Protein AF-0000000072571013 (afdb_homodimer)

InterPro domains:
  IPR018170 Aldo/keto reductase, conserved site [PS00062] (125-142)
  IPR018170 Aldo/keto reductase, conserved site [PS00798] (41-58)
  IPR020471 Aldo-keto reductase [PIRSF000097] (4-274)
  IPR020471 Aldo-keto reductase [PR00069] (37-61)
  IPR020471 Aldo-keto reductase [PR00069] (93-111)
  IPR020471 Aldo-keto reductase [PR00069] (125-142)
  IPR020471 Aldo-keto reductase [PR00069] (159-188)
  IPR020471 Aldo-keto reductase [PR00069] (197-221)
  IPR020471 Aldo-keto reductase [PTHR43827] (3-273)
  IPR023210 NADP-dependent oxidoreductase domain [PF00248] (17-261)
  IPR036812 NAD(P)-dependent oxidoreductase domain superfamily [G3DSA:3.20.20.100] (1-279)
  IPR036812 NAD(P)-dependent oxidoreductase domain superfamily [SSF51430] (7-264)

Organism: Lactococcus lactis subsp. lactis (strain IL1403) (NCBI:txid272623)

Foldseek 3Di:
DPPADWDAFPVGDTDGLAAAECQLQADPLSLVLVLLLVVLPHQEYEEEPVSNHLLSQLNNVVVNPDDPVSHQYEYEDAPVQLAQVSLLVVLVVSCVNSVHQAHAEYEHEFCPCVVPSNLNSLVNVVVCCVVVRYVFYAYEQDDLVRQVVNCVVPVDHHREYEYADELQRHPVVRLVSCVVSRHQYEHECQHAPDCPLQVDPLLCVVCVVVVAGSLLSSCLLQVLSRYHYHDHDRDSVCSNRNSPNPPDHDDPVSSVVSNVNHHPPRDDVPQRSHHHHDPD/DPPADWDAFPVGDTDGLAAAECQLQADPLSLVLVLLLVVLPHQEYEEEPVSNHLLSQLNNVVVNPDDPVSHQYEYEDAPVQLAQVSLLVVLVVSCVSSVHQAHAEYEHEFCPCVVPSNLNSLVNVVVCCVVVRYVFYAYEQDDLVRQVVNCVVPVDHHREYEYADELQRHPVVRLVSCVVSRHQYEHECHHAPDCPLQVDPLLCVVCVVVVAGSLLSSCLLQVLSRYHYHDHDRDSVCSNRNSPNPPDHDDPVSSVVSNVNHHPPRDDVPQRSHHHHDPD

pLDDT: mean 96.28, std 7.18, range [39.75, 99.0]

Sequence (560 aa):
MIEQEKYTLNDGHLIPKIGLGTFQIRGYEGVEQILTAIQSGYRLLDTSTNYDSEGAVGEAIRRSGIPRSNFFVTTKLPGKYHHFEDALKMIEESLLRTGLSYFDLYLIHWPLPKRDNYVEAWKALIAAKKRGLVRSIGVSNFEEDHLDKIIQETGVIPAINQNEIHPYWPQEKLLKINKKYGILTEAWSPLGRGSKELEESLIQNIAQKYGKDTGQIILRWQVERGIIPIVKATSPEHQRRNIDIFDFSLSSEEINKITALKQENGRVDNQDPNEYEEFVMIEQEKYTLNDGHLIPKIGLGTFQIRGYEGVEQILTAIQSGYRLLDTSTNYDSEGAVGEAIRRSGIPRSNFFVTTKLPGKYHHFEDALKMIEESLLRTGLSYFDLYLIHWPLPKRDNYVEAWKALIAAKKRGLVRSIGVSNFEEDHLDKIIQETGVIPAINQNEIHPYWPQEKLLKINKKYGILTEAWSPLGRGSKELEESLIQNIAQKYGKDTGQIILRWQVERGIIPIVKATSPEHQRRNIDIFDFSLSSEEINKITALKQENGRVDNQDPNEYEEFV

Nearest PDB structures (foldseek):
  3o0k-assembly4_D  TM=9.784E-01  e=5.571E-32  Brucella abortus 2308
  4otk-assembly1_A  TM=9.658E-01  e=8.672E-31  Mycobacterium tuberculosis
  2wzm-assembly2_B  TM=9.747E-01  e=3.323E-30  Mycolicibacterium smegmatis MC2 155
  1m9h-assembly1_A  TM=9.802E-01  e=4.450E-30  Corynebacterium sp.
  2wzt-assembly1_B  TM=9.596E-01  e=4.341E-29  Mycolicibacterium smegmatis MC2 155

Structure (mmCIF, N/CA/C/O backbone):
data_AF-0000000072571013-model_v1
#
loop_
_entity.id
_entity.type
_entity.pdbx_description
1 polymer Oxidoreductase
#
loop_
_atom_site.group_PDB
_atom_site.id
_atom_site.type_symbol
_atom_site.label_atom_id
_atom_site.label_alt_id
_atom_site.label_comp_id
_atom_site.label_asym_id
_atom_site.label_entity_id
_atom_site.label_seq_id
_atom_site.pdbx_PDB_ins_code
_atom_site.Cartn_x
_atom_site.Cartn_y
_atom_site.Cartn_z
_atom_site.occupancy
_atom_site.B_iso_or_equiv
_atom_site.auth_seq_id
_atom_site.auth_comp_id
_atom_site.auth_asym_id
_atom_site.auth_atom_id
_atom_site.pdbx_PDB_model_num
ATOM 1 N N . MET A 1 1 ? -2.373 -34.719 7.082 1 39.75 1 MET A N 1
ATOM 2 C CA . MET A 1 1 ? -2.262 -33.5 6.324 1 39.75 1 MET A CA 1
ATOM 3 C C . MET A 1 1 ? -1.456 -33.719 5.047 1 39.75 1 MET A C 1
ATOM 5 O O . MET A 1 1 ? -0.376 -34.281 5.078 1 39.75 1 MET A O 1
ATOM 9 N N . ILE A 1 2 ? -2.188 -33.906 3.949 1 49.12 2 ILE A N 1
ATOM 10 C CA . ILE A 1 2 ? -1.515 -34.375 2.73 1 49.12 2 ILE A CA 1
ATOM 11 C C . ILE A 1 2 ? -0.316 -33.469 2.449 1 49.12 2 ILE A C 1
ATOM 13 O O . ILE A 1 2 ? -0.455 -32.219 2.385 1 49.12 2 ILE A O 1
ATOM 17 N N . GLU A 1 3 ? 0.831 -33.938 2.82 1 64.38 3 GLU A N 1
ATOM 18 C CA . GLU A 1 3 ? 2.088 -33.219 2.562 1 64.38 3 GLU A CA 1
ATOM 19 C C . GLU A 1 3 ? 2.174 -32.75 1.114 1 64.38 3 GLU A C 1
ATOM 21 O O . GLU A 1 3 ? 1.986 -33.562 0.188 1 64.38 3 GLU A O 1
ATOM 26 N N . GLN A 1 4 ? 2.102 -31.438 0.924 1 77.56 4 GLN A N 1
ATOM 27 C CA . GLN A 1 4 ? 2.152 -30.875 -0.421 1 77.56 4 GLN A CA 1
ATOM 28 C C . GLN A 1 4 ? 3.496 -31.156 -1.087 1 77.56 4 GLN A C 1
ATOM 30 O O . GLN A 1 4 ? 4.539 -31.109 -0.435 1 77.56 4 GLN A O 1
ATOM 35 N N . GLU A 1 5 ? 3.443 -31.625 -2.283 1 91.06 5 GLU A N 1
ATOM 36 C CA . GLU A 1 5 ? 4.652 -31.781 -3.09 1 91.06 5 GLU A CA 1
ATOM 37 C C . GLU A 1 5 ? 5.395 -30.453 -3.234 1 91.06 5 GLU A C 1
ATOM 39 O O . GLU A 1 5 ? 4.785 -29.391 -3.215 1 91.06 5 GLU A O 1
ATOM 44 N N . LYS A 1 6 ? 6.758 -30.547 -3.225 1 97.5 6 LYS A N 1
ATOM 45 C CA . LYS A 1 6 ? 7.566 -29.344 -3.271 1 97.5 6 LYS A CA 1
ATOM 46 C C . LYS A 1 6 ? 8.594 -29.406 -4.398 1 97.5 6 LYS A C 1
ATOM 48 O O . LYS A 1 6 ? 8.961 -30.5 -4.852 1 97.5 6 LYS A O 1
ATOM 53 N N . TYR A 1 7 ? 8.93 -28.328 -4.945 1 98.12 7 TYR A N 1
ATOM 54 C CA . TYR A 1 7 ? 10.117 -28.172 -5.781 1 98.12 7 TYR A CA 1
ATOM 55 C C . TYR A 1 7 ? 11.297 -27.656 -4.957 1 98.12 7 TYR A C 1
ATOM 57 O O . TYR A 1 7 ? 11.109 -27.109 -3.873 1 98.12 7 TYR A O 1
ATOM 65 N N . THR A 1 8 ? 12.531 -27.906 -5.453 1 98.38 8 THR A N 1
ATOM 66 C CA . THR A 1 8 ? 13.734 -27.297 -4.898 1 98.38 8 THR A CA 1
ATOM 67 C C . THR A 1 8 ? 14.172 -26.109 -5.742 1 98.38 8 THR A C 1
ATOM 69 O O . THR A 1 8 ? 14.344 -26.234 -6.957 1 98.38 8 THR A O 1
ATOM 72 N N . LEU A 1 9 ? 14.305 -24.984 -5.09 1 98.75 9 LEU A N 1
ATOM 73 C CA . LEU A 1 9 ? 14.797 -23.797 -5.773 1 98.75 9 LEU A CA 1
ATOM 74 C C . LEU A 1 9 ? 16.297 -23.875 -6.008 1 98.75 9 LEU A C 1
ATOM 76 O O . LEU A 1 9 ? 16.969 -24.719 -5.422 1 98.75 9 LEU A O 1
ATOM 80 N N . ASN A 1 10 ? 16.797 -23.016 -6.906 1 98.69 10 ASN A N 1
ATOM 81 C CA . ASN A 1 10 ? 18.203 -23.031 -7.246 1 98.69 10 ASN A CA 1
ATOM 82 C C . ASN A 1 10 ? 19.078 -22.625 -6.059 1 98.69 10 ASN A C 1
ATOM 84 O O . ASN A 1 10 ? 20.297 -22.828 -6.07 1 98.69 10 ASN A O 1
ATOM 88 N N . ASP A 1 11 ? 18.469 -22.109 -4.984 1 98.44 11 ASP A N 1
ATOM 89 C CA . ASP A 1 11 ? 19.219 -21.75 -3.789 1 98.44 11 ASP A CA 1
ATOM 90 C C . ASP A 1 11 ? 19 -22.781 -2.676 1 98.44 11 ASP A C 1
ATOM 92 O O . ASP A 1 11 ? 19.391 -22.547 -1.529 1 98.44 11 ASP A O 1
ATOM 96 N N . GLY A 1 12 ? 18.234 -23.812 -2.955 1 98.5 12 GLY A N 1
ATOM 97 C CA . GLY A 1 12 ? 18.141 -24.953 -2.053 1 98.5 12 GLY A CA 1
ATOM 98 C C . GLY A 1 12 ? 16.859 -24.953 -1.238 1 98.5 12 GLY A C 1
ATOM 99 O O . GLY A 1 12 ? 16.5 -25.984 -0.646 1 98.5 12 GLY A O 1
ATOM 100 N N . HIS A 1 13 ? 16.125 -23.891 -1.179 1 98.62 13 HIS A N 1
ATOM 101 C CA . HIS A 1 13 ? 14.883 -23.828 -0.417 1 98.62 13 HIS A CA 1
ATOM 102 C C . HIS A 1 13 ? 13.781 -24.625 -1.114 1 98.62 13 HIS A C 1
ATOM 104 O O . HIS A 1 13 ? 13.789 -24.75 -2.34 1 98.62 13 HIS A O 1
ATOM 110 N N . LEU A 1 14 ? 12.883 -25.141 -0.332 1 98.5 14 LEU A N 1
ATOM 111 C CA . LEU A 1 14 ? 11.758 -25.906 -0.851 1 98.5 14 LEU A CA 1
ATOM 112 C C . LEU A 1 14 ? 10.516 -25.031 -0.966 1 98.5 14 LEU A C 1
ATOM 114 O O . LEU A 1 14 ? 10.25 -24.203 -0.092 1 98.5 14 LEU A O 1
ATOM 118 N N . ILE A 1 15 ? 9.789 -25.234 -2.066 1 98.69 15 ILE A N 1
ATOM 119 C CA . ILE A 1 15 ? 8.586 -24.453 -2.301 1 98.69 15 ILE A CA 1
ATOM 120 C C . ILE A 1 15 ? 7.445 -25.359 -2.742 1 98.69 15 ILE A C 1
ATOM 122 O O . ILE A 1 15 ? 7.641 -26.25 -3.568 1 98.69 15 ILE A O 1
ATOM 126 N N . PRO A 1 16 ? 6.223 -25.156 -2.172 1 98.69 16 PRO A N 1
ATOM 127 C CA . PRO A 1 16 ? 5.078 -25.969 -2.598 1 98.69 16 PRO A CA 1
ATOM 128 C C . PRO A 1 16 ? 4.781 -25.828 -4.09 1 98.69 16 PRO A C 1
ATOM 130 O O . PRO A 1 16 ? 5.02 -24.766 -4.676 1 98.69 16 PRO A O 1
ATOM 133 N N . LYS A 1 17 ? 4.211 -26.812 -4.691 1 98.56 17 LYS A N 1
ATOM 134 C CA . LYS A 1 17 ? 4.008 -26.906 -6.133 1 98.56 17 LYS A CA 1
ATOM 135 C C . LYS A 1 17 ? 2.76 -26.125 -6.559 1 98.56 17 LYS A C 1
ATOM 137 O O . LYS A 1 17 ? 2.469 -26.016 -7.75 1 98.56 17 LYS A O 1
ATOM 142 N N . ILE A 1 18 ? 2.02 -25.641 -5.621 1 98.38 18 ILE A N 1
ATOM 143 C CA . ILE A 1 18 ? 0.853 -24.812 -5.902 1 98.38 18 ILE A CA 1
ATOM 144 C C . ILE A 1 18 ? 0.685 -23.766 -4.797 1 98.38 18 ILE A C 1
ATOM 146 O O . ILE A 1 18 ? 0.977 -24.031 -3.631 1 98.38 18 ILE A O 1
ATOM 150 N N . GLY A 1 19 ? 0.25 -22.562 -5.133 1 98.38 19 GLY A N 1
ATOM 151 C CA . GLY A 1 19 ? 0.094 -21.5 -4.16 1 98.38 19 GLY A CA 1
ATOM 152 C C . GLY A 1 19 ? -1.22 -20.75 -4.301 1 98.38 19 GLY A C 1
ATOM 153 O O . GLY A 1 19 ? -1.897 -20.859 -5.324 1 98.38 19 GLY A O 1
ATOM 154 N N . LEU A 1 20 ? -1.566 -20.047 -3.26 1 98.5 20 LEU A N 1
ATOM 155 C CA . LEU A 1 20 ? -2.738 -19.172 -3.24 1 98.5 20 LEU A CA 1
ATOM 156 C C . LEU A 1 20 ? -2.359 -17.734 -3.602 1 98.5 20 LEU A C 1
ATOM 158 O O . LEU A 1 20 ? -1.5 -17.141 -2.953 1 98.5 20 LEU A O 1
ATOM 162 N N . GLY A 1 21 ? -2.977 -17.203 -4.645 1 98.38 21 GLY A N 1
ATOM 163 C CA . GLY A 1 21 ? -2.871 -15.781 -4.926 1 98.38 21 GLY A CA 1
ATOM 164 C C . GLY A 1 21 ? -3.838 -14.945 -4.113 1 98.38 21 GLY A C 1
ATOM 165 O O . GLY A 1 21 ? -4.961 -15.375 -3.836 1 98.38 21 GLY A O 1
ATOM 166 N N . THR A 1 22 ? -3.422 -13.719 -3.818 1 98.25 22 THR A N 1
ATOM 167 C CA . THR A 1 22 ? -4.273 -12.914 -2.945 1 98.25 22 THR A CA 1
ATOM 168 C C . THR A 1 22 ? -4.652 -11.602 -3.615 1 98.25 22 THR A C 1
ATOM 170 O O . THR A 1 22 ? -5.027 -10.641 -2.941 1 98.25 22 THR A O 1
ATOM 173 N N . PHE A 1 23 ? -4.531 -11.523 -4.961 1 96.12 23 PHE A N 1
ATOM 174 C CA . PHE A 1 23 ? -4.98 -10.352 -5.699 1 96.12 23 PHE A CA 1
ATOM 175 C C . PHE A 1 23 ? -6.461 -10.086 -5.441 1 96.12 23 PHE A C 1
ATOM 177 O O . PHE A 1 23 ? -7.289 -10.984 -5.57 1 96.12 23 PHE A O 1
ATOM 184 N N . GLN A 1 24 ? -6.809 -8.898 -4.879 1 94.81 24 GLN A N 1
ATOM 185 C CA . GLN A 1 24 ? -8.164 -8.422 -4.609 1 94.81 24 GLN A CA 1
ATOM 186 C C . GLN A 1 24 ? -8.734 -9.07 -3.35 1 94.81 24 GLN A C 1
ATOM 188 O O . GLN A 1 24 ? -9.938 -9.008 -3.104 1 94.81 24 GLN A O 1
ATOM 193 N N . ILE A 1 25 ? -7.961 -9.836 -2.635 1 95.94 25 ILE A N 1
ATOM 194 C CA . ILE A 1 25 ? -8.32 -10.375 -1.328 1 95.94 25 ILE A CA 1
ATOM 195 C C . ILE A 1 25 ? -7.836 -9.43 -0.229 1 95.94 25 ILE A C 1
ATOM 197 O O . ILE A 1 25 ? -6.629 -9.273 -0.029 1 95.94 25 ILE A O 1
ATOM 201 N N . ARG A 1 26 ? -8.789 -8.812 0.486 1 96.69 26 ARG A N 1
ATOM 202 C CA . ARG A 1 26 ? -8.414 -7.742 1.404 1 96.69 26 ARG A CA 1
ATOM 203 C C . ARG A 1 26 ? -9.367 -7.684 2.594 1 96.69 26 ARG A C 1
ATOM 205 O O . ARG A 1 26 ? -10.508 -8.156 2.508 1 96.69 26 ARG A O 1
ATOM 212 N N . GLY A 1 27 ? -8.891 -7.059 3.666 1 98.38 27 GLY A N 1
ATOM 213 C CA . GLY A 1 27 ? -9.75 -6.789 4.809 1 98.38 27 GLY A CA 1
ATOM 214 C C . GLY A 1 27 ? -10.133 -8.047 5.574 1 98.38 27 GLY A C 1
ATOM 215 O O . GLY A 1 27 ? -9.484 -9.086 5.438 1 98.38 27 GLY A O 1
ATOM 216 N N . TYR A 1 28 ? -11.109 -7.953 6.395 1 98.62 28 TYR A N 1
ATOM 217 C CA . TYR A 1 28 ? -11.508 -9.047 7.27 1 98.62 28 TYR A CA 1
ATOM 218 C C . TYR A 1 28 ? -12.047 -10.219 6.461 1 98.62 28 TYR A C 1
ATOM 220 O O . TYR A 1 28 ? -11.781 -11.383 6.785 1 98.62 28 TYR A O 1
ATOM 228 N N . GLU A 1 29 ? -12.766 -9.891 5.457 1 98.06 29 GLU A N 1
ATOM 229 C CA . GLU A 1 29 ? -13.219 -10.953 4.562 1 98.06 29 GLU A CA 1
ATOM 230 C C . GLU A 1 29 ? -12.031 -11.672 3.922 1 98.06 29 GLU A C 1
ATOM 232 O O . GLU A 1 29 ? 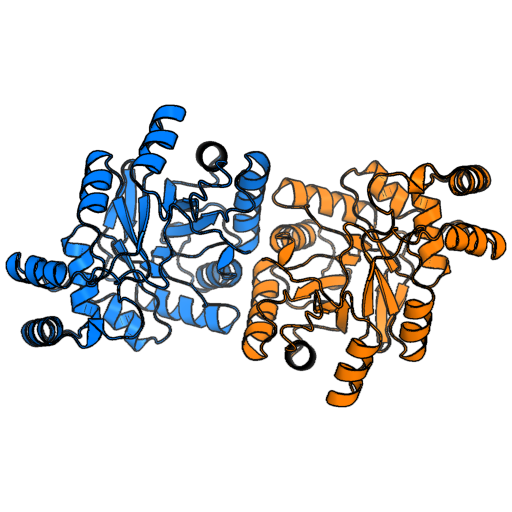-12.055 -12.898 3.756 1 98.06 29 GLU A O 1
ATOM 237 N N . GLY A 1 30 ? -11 -10.922 3.547 1 98.25 30 GLY A N 1
ATOM 238 C CA . GLY A 1 30 ? -9.797 -11.523 3.004 1 98.25 30 GLY A CA 1
ATOM 239 C C . GLY A 1 30 ? -9.102 -12.453 3.977 1 98.25 30 GLY A C 1
ATOM 240 O O . GLY A 1 30 ? -8.641 -13.531 3.59 1 98.25 30 GLY A O 1
ATOM 241 N N . VAL A 1 31 ? -9.055 -12.039 5.203 1 98.75 31 VAL A N 1
ATOM 242 C CA . VAL A 1 31 ? -8.469 -12.891 6.234 1 98.75 31 VAL A CA 1
ATOM 243 C C . VAL A 1 31 ? -9.18 -14.242 6.258 1 98.75 31 VAL A C 1
ATOM 245 O O . VAL A 1 31 ? -8.539 -15.289 6.254 1 98.75 31 VAL A O 1
ATOM 248 N N . GLU A 1 32 ? -10.484 -14.203 6.262 1 98.44 32 GLU A N 1
ATOM 249 C CA . G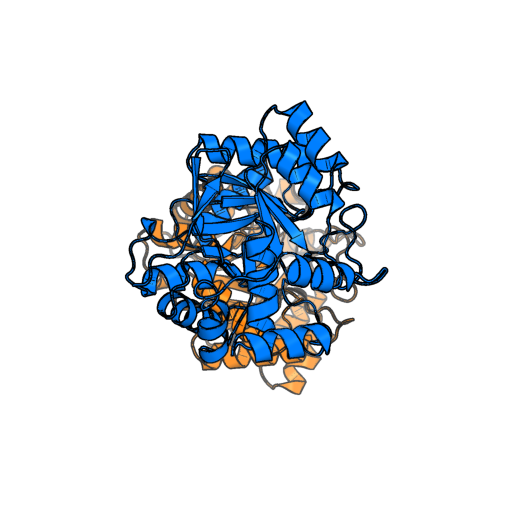LU A 1 32 ? -11.281 -15.43 6.324 1 98.44 32 GLU A CA 1
ATOM 250 C C . GLU A 1 32 ? -11.062 -16.297 5.09 1 98.44 32 GLU A C 1
ATOM 252 O O . GLU A 1 32 ? -10.969 -17.516 5.191 1 98.44 32 GLU A O 1
ATOM 257 N N . GLN A 1 33 ? -10.977 -15.664 3.973 1 98.12 33 GLN A N 1
ATOM 258 C CA . GLN A 1 33 ? -10.742 -16.391 2.73 1 98.12 33 GLN A CA 1
ATOM 259 C C . GLN A 1 33 ? -9.383 -17.094 2.756 1 98.12 33 GLN A C 1
ATOM 261 O O . GLN A 1 33 ? -9.273 -18.25 2.35 1 98.12 33 GLN A O 1
ATOM 266 N N . ILE A 1 34 ? -8.367 -16.406 3.234 1 98.62 34 ILE A N 1
ATOM 267 C CA . ILE A 1 34 ? -7.027 -16.984 3.309 1 98.62 34 ILE A CA 1
ATOM 268 C C . ILE A 1 34 ? -7.004 -18.094 4.344 1 98.62 34 ILE A C 1
ATOM 270 O O . ILE A 1 34 ? -6.402 -19.156 4.117 1 98.62 34 ILE A O 1
ATOM 274 N N . LEU A 1 35 ? -7.719 -17.922 5.473 1 98.44 35 LEU A N 1
ATOM 275 C CA . LEU A 1 35 ? -7.793 -18.953 6.512 1 98.44 35 LEU A CA 1
ATOM 276 C C . LEU A 1 35 ? -8.43 -20.219 5.977 1 98.44 35 LEU A C 1
ATOM 278 O O . LEU A 1 35 ? -7.957 -21.328 6.258 1 98.44 35 LEU A O 1
ATOM 282 N N . THR A 1 36 ? -9.469 -20.047 5.238 1 98 36 THR A N 1
ATOM 283 C CA . THR A 1 36 ? -10.133 -21.203 4.656 1 98 36 THR A CA 1
ATOM 284 C C . THR A 1 36 ? -9.195 -21.938 3.697 1 98 36 THR A C 1
ATOM 286 O O . THR A 1 36 ? -9.188 -23.172 3.654 1 98 36 THR A O 1
ATOM 289 N N . ALA A 1 37 ? -8.445 -21.203 2.9 1 98.12 37 ALA A N 1
ATOM 290 C CA . ALA A 1 37 ? -7.461 -21.812 2.008 1 98.12 37 ALA A CA 1
ATOM 291 C C . ALA A 1 37 ? -6.402 -22.578 2.795 1 98.12 37 ALA A C 1
ATOM 293 O O . ALA A 1 37 ? -6.027 -23.688 2.426 1 98.12 37 ALA A O 1
ATOM 294 N N . ILE A 1 38 ? -5.898 -21.984 3.863 1 97.94 38 ILE A N 1
ATOM 295 C CA . ILE A 1 38 ? -4.918 -22.625 4.73 1 97.94 38 ILE A CA 1
ATOM 296 C C . ILE A 1 38 ? -5.488 -23.938 5.27 1 97.94 38 ILE A C 1
ATOM 298 O O . ILE A 1 38 ? -4.801 -24.953 5.277 1 97.94 38 ILE A O 1
ATOM 302 N N . GLN A 1 39 ? -6.746 -23.922 5.617 1 96.44 39 GLN A N 1
ATOM 303 C CA . GLN A 1 39 ? -7.41 -25.125 6.117 1 96.44 39 GLN A CA 1
ATOM 304 C C . GLN A 1 39 ? -7.535 -26.172 5.027 1 96.44 39 GLN A C 1
ATOM 306 O O . GLN A 1 39 ? -7.504 -27.375 5.309 1 96.44 39 GLN A O 1
ATOM 311 N N . SER A 1 40 ? -7.641 -25.688 3.832 1 95.69 40 SER A N 1
ATOM 312 C CA . SER A 1 40 ? -7.754 -26.594 2.691 1 95.69 40 SER A CA 1
ATOM 313 C C . SER A 1 40 ? -6.398 -27.188 2.32 1 95.69 40 SER A C 1
ATOM 315 O O . SER A 1 40 ? -6.312 -28.062 1.46 1 95.69 40 SER A O 1
ATOM 317 N N . GLY A 1 41 ? -5.312 -26.656 2.908 1 96.31 41 GLY A N 1
ATOM 318 C CA . GLY A 1 41 ? -4.02 -27.281 2.709 1 96.31 41 GLY A CA 1
ATOM 319 C C . GLY A 1 41 ? -2.988 -26.359 2.096 1 96.31 41 GLY A C 1
ATOM 320 O O . GLY A 1 41 ? -1.812 -26.719 1.985 1 96.31 41 GLY A O 1
ATOM 321 N N . TYR A 1 42 ? -3.363 -25.141 1.735 1 98 42 TYR A N 1
ATOM 322 C CA . TYR A 1 42 ? -2.416 -24.203 1.137 1 98 42 TYR A CA 1
ATOM 323 C C . TYR A 1 42 ? -1.355 -23.781 2.146 1 98 42 TYR A C 1
ATOM 325 O O . TYR A 1 42 ? -1.671 -23.5 3.303 1 98 42 TYR A O 1
ATOM 333 N N . ARG A 1 43 ? -0.117 -23.781 1.655 1 98.44 43 ARG A N 1
ATOM 334 C CA . ARG A 1 43 ? 0.986 -23.328 2.502 1 98.44 43 ARG A CA 1
ATOM 335 C C . ARG A 1 43 ? 1.849 -22.297 1.779 1 98.44 43 ARG A C 1
ATOM 337 O O . ARG A 1 43 ? 2.682 -21.641 2.4 1 98.44 43 ARG A O 1
ATOM 344 N N . LEU A 1 44 ? 1.745 -22.188 0.46 1 98.81 44 LEU A N 1
ATOM 345 C CA . LEU A 1 44 ? 2.336 -21.109 -0.322 1 98.81 44 LEU A CA 1
ATOM 346 C C . LEU A 1 44 ? 1.338 -19.969 -0.516 1 98.81 44 LEU A C 1
ATOM 348 O O . LEU A 1 44 ? 0.308 -20.141 -1.17 1 98.81 44 LEU A O 1
ATOM 352 N N . LEU A 1 45 ? 1.579 -18.828 0.131 1 98.88 45 LEU A N 1
ATOM 353 C CA . LEU A 1 45 ? 0.747 -17.641 0.044 1 98.88 45 LEU A CA 1
ATOM 354 C C . LEU A 1 45 ? 1.465 -16.531 -0.717 1 98.88 45 LEU A C 1
ATOM 356 O O . LEU A 1 45 ? 2.562 -16.125 -0.333 1 98.88 45 LEU A O 1
ATOM 360 N N . ASP A 1 46 ? 0.861 -16.141 -1.795 1 98.88 46 ASP A N 1
ATOM 361 C CA . ASP A 1 46 ? 1.449 -15.117 -2.664 1 98.88 46 ASP A CA 1
ATOM 362 C C . ASP A 1 46 ? 0.684 -13.805 -2.568 1 98.88 46 ASP A C 1
ATOM 364 O O . ASP A 1 46 ? -0.513 -13.75 -2.863 1 98.88 46 ASP A O 1
ATOM 368 N N . THR A 1 47 ? 1.321 -12.758 -2.096 1 98.75 47 THR A N 1
ATOM 369 C CA . THR A 1 47 ? 0.76 -11.414 -2.043 1 98.75 47 THR A CA 1
ATOM 370 C C . THR A 1 47 ? 1.689 -10.414 -2.723 1 98.75 47 THR A C 1
ATOM 372 O O . THR A 1 47 ? 2.492 -10.789 -3.58 1 98.75 47 THR A O 1
ATOM 375 N N . SER A 1 48 ? 1.433 -9.156 -2.609 1 98.38 48 SER A N 1
ATOM 376 C CA . SER A 1 48 ? 2.211 -8.039 -3.146 1 98.38 48 SER A CA 1
ATOM 377 C C . SER A 1 48 ? 1.909 -6.746 -2.4 1 98.38 48 SER A C 1
ATOM 379 O O . SER A 1 48 ? 0.806 -6.566 -1.881 1 98.38 48 SER A O 1
ATOM 381 N N . THR A 1 49 ? 2.898 -5.902 -2.361 1 97.62 49 THR A N 1
ATOM 382 C CA . THR A 1 49 ? 2.643 -4.555 -1.863 1 97.62 49 THR A CA 1
ATOM 383 C C . THR A 1 49 ? 1.442 -3.936 -2.572 1 97.62 49 THR A C 1
ATOM 385 O O . THR A 1 49 ? 0.554 -3.377 -1.926 1 97.62 49 THR A O 1
ATOM 388 N N . ASN A 1 50 ? 1.311 -4.145 -3.834 1 95.69 50 ASN A N 1
ATOM 389 C CA . ASN A 1 50 ? 0.309 -3.48 -4.664 1 95.69 50 ASN A CA 1
ATOM 390 C C . ASN A 1 50 ? -1.056 -4.152 -4.535 1 95.69 50 ASN A C 1
ATOM 392 O O . ASN A 1 50 ? -2.064 -3.609 -4.992 1 95.69 50 ASN A O 1
ATOM 396 N N . TYR A 1 51 ? -1.104 -5.355 -3.961 1 96.5 51 TYR A N 1
ATOM 397 C CA . TYR A 1 51 ? -2.385 -6.039 -3.814 1 96.5 51 TYR A CA 1
ATOM 398 C C . TYR A 1 51 ? -3.166 -5.484 -2.627 1 96.5 51 TYR A C 1
ATOM 400 O O . TYR A 1 51 ? -4.371 -5.723 -2.502 1 96.5 51 TYR A O 1
ATOM 408 N N . ASP A 1 52 ? -2.428 -4.727 -1.758 1 96.94 52 ASP A N 1
ATOM 409 C CA . ASP A 1 52 ? -3 -4.223 -0.514 1 96.94 52 ASP A CA 1
ATOM 410 C C . ASP A 1 52 ? -3.654 -5.348 0.286 1 96.94 52 ASP A C 1
ATOM 412 O O . ASP A 1 52 ? -4.781 -5.203 0.766 1 96.94 52 ASP A O 1
ATOM 416 N N . SER A 1 53 ? -2.91 -6.477 0.388 1 98.12 53 SER A N 1
ATOM 417 C CA . SER A 1 53 ? -3.426 -7.629 1.12 1 98.12 53 SER A CA 1
ATOM 418 C C . SER A 1 53 ? -2.418 -8.125 2.152 1 98.12 53 SER A C 1
ATOM 420 O O . SER A 1 53 ? -2.633 -9.156 2.791 1 98.12 53 SER A O 1
ATOM 422 N N . GLU A 1 54 ? -1.295 -7.441 2.299 1 98.88 54 GLU A N 1
ATOM 423 C CA . GLU A 1 54 ? -0.246 -7.898 3.205 1 98.88 54 GLU A CA 1
ATOM 424 C C . GLU A 1 54 ? -0.761 -7.996 4.641 1 98.88 54 GLU A C 1
ATOM 426 O O . GLU A 1 54 ? -0.412 -8.93 5.367 1 98.88 54 GLU A O 1
ATOM 431 N N . GLY A 1 55 ? -1.599 -7.035 5.043 1 98.88 55 GLY A N 1
ATOM 432 C CA . GLY A 1 55 ? -2.207 -7.125 6.359 1 98.88 55 GLY A CA 1
ATOM 433 C C . GLY A 1 55 ? -3.049 -8.375 6.547 1 98.88 55 GLY A C 1
ATOM 434 O O . GLY A 1 55 ? -2.912 -9.078 7.551 1 98.88 55 GLY A O 1
ATOM 435 N N . ALA A 1 56 ? -3.877 -8.672 5.578 1 98.88 56 ALA A N 1
ATOM 436 C CA . ALA A 1 56 ? -4.754 -9.836 5.637 1 98.88 56 ALA A CA 1
ATOM 437 C C . ALA A 1 56 ? -3.943 -11.133 5.664 1 98.88 56 ALA A C 1
ATOM 439 O O . ALA A 1 56 ? -4.262 -12.055 6.418 1 98.88 56 ALA A O 1
ATOM 440 N N . VAL A 1 57 ? -2.885 -11.203 4.875 1 98.94 57 VAL A N 1
ATOM 441 C CA . VAL A 1 57 ? -2.033 -12.391 4.828 1 98.94 57 VAL A CA 1
ATOM 442 C C . VAL A 1 57 ? -1.378 -12.609 6.191 1 98.94 57 VAL A C 1
ATOM 444 O O . VAL A 1 57 ? -1.415 -13.711 6.734 1 98.94 57 VAL A O 1
ATOM 447 N N . GLY A 1 58 ? -0.794 -11.516 6.727 1 98.88 58 GLY A N 1
ATOM 448 C CA . GLY A 1 58 ? -0.177 -11.625 8.039 1 98.88 58 GLY A CA 1
ATOM 449 C C . GLY A 1 58 ? -1.143 -12.078 9.117 1 98.88 58 GLY A C 1
ATOM 450 O O . GLY A 1 58 ? -0.827 -12.969 9.906 1 98.88 58 GLY A O 1
ATOM 451 N N . GLU A 1 59 ? -2.32 -11.492 9.133 1 98.88 59 GLU A N 1
ATOM 452 C CA . GLU A 1 59 ? -3.334 -11.82 10.133 1 98.88 59 GLU A CA 1
ATOM 453 C C . GLU A 1 59 ? -3.785 -13.273 10.008 1 98.88 59 GLU A C 1
ATOM 455 O O . GLU A 1 59 ? -3.926 -13.977 11.008 1 98.88 59 GLU A O 1
ATOM 460 N N . ALA A 1 60 ? -3.98 -13.711 8.766 1 98.88 60 ALA A N 1
ATOM 461 C CA . ALA A 1 60 ? -4.422 -15.086 8.531 1 98.88 60 ALA A CA 1
ATOM 462 C C . ALA A 1 60 ? -3.387 -16.078 9.039 1 98.88 60 ALA A C 1
ATOM 464 O O . ALA A 1 60 ? -3.736 -17.109 9.633 1 98.88 60 ALA A O 1
ATOM 465 N N . ILE A 1 61 ? -2.143 -15.812 8.758 1 98.81 61 ILE A N 1
ATOM 466 C CA . ILE A 1 61 ? -1.066 -16.688 9.219 1 98.81 61 ILE A CA 1
ATOM 467 C C . ILE A 1 61 ? -1.085 -16.766 10.742 1 98.81 61 ILE A C 1
ATOM 469 O O . ILE A 1 61 ? -1.032 -17.859 11.312 1 98.81 61 ILE A O 1
ATOM 473 N N . ARG A 1 62 ? -1.204 -15.656 11.422 1 98.38 62 ARG A N 1
ATOM 474 C CA . ARG A 1 62 ? -1.219 -15.617 12.875 1 98.38 62 ARG A CA 1
ATOM 475 C C . ARG A 1 62 ? -2.412 -16.391 13.438 1 98.38 62 ARG A C 1
ATOM 477 O O . ARG A 1 62 ? -2.27 -17.172 14.375 1 98.38 62 ARG A O 1
ATOM 484 N N . ARG A 1 63 ? -3.518 -16.234 12.836 1 98.56 63 ARG A N 1
ATOM 485 C CA . ARG A 1 63 ? -4.75 -16.828 13.352 1 98.56 63 ARG A CA 1
ATOM 486 C C . ARG A 1 63 ? -4.805 -18.312 13.039 1 98.56 63 ARG A C 1
ATOM 488 O O . ARG A 1 63 ? -5.578 -19.047 13.656 1 98.56 63 ARG A O 1
ATOM 495 N N . SER A 1 64 ? -4.094 -18.734 12.086 1 98.5 64 SER A N 1
ATOM 496 C CA . SER A 1 64 ? -4.168 -20.125 11.648 1 98.5 64 SER A CA 1
ATOM 497 C C . SER A 1 64 ? -3.713 -21.078 12.742 1 98.5 64 SER A C 1
ATOM 499 O O . SER A 1 64 ? -4.098 -22.25 12.75 1 98.5 64 SER A O 1
ATOM 501 N N . GLY A 1 65 ? -2.762 -20.625 13.625 1 98 65 GLY A N 1
ATOM 502 C CA . GLY A 1 65 ? -2.172 -21.469 14.648 1 98 65 GLY A CA 1
ATOM 503 C C . GLY A 1 65 ? -1.086 -22.375 14.117 1 98 65 GLY A C 1
ATOM 504 O O . GLY A 1 65 ? -0.477 -23.141 14.875 1 98 65 GLY A O 1
ATOM 505 N N . ILE A 1 66 ? -0.877 -22.391 12.859 1 98.19 66 ILE A N 1
ATOM 506 C CA . ILE A 1 66 ? 0.179 -23.172 12.234 1 98.19 66 ILE A CA 1
ATOM 507 C C . ILE A 1 66 ? 1.514 -22.438 12.359 1 98.19 66 ILE A C 1
ATOM 509 O O . ILE A 1 66 ? 1.581 -21.219 12.18 1 98.19 66 ILE A O 1
ATOM 513 N N . PRO A 1 67 ? 2.59 -23.141 12.734 1 98.19 67 PRO A N 1
ATOM 514 C CA . PRO A 1 67 ? 3.896 -22.484 12.859 1 98.19 67 PRO A CA 1
ATOM 515 C C . PRO A 1 67 ? 4.301 -21.734 11.586 1 98.19 67 PRO A C 1
ATOM 517 O O . PRO A 1 67 ? 4.105 -22.25 10.477 1 98.19 67 PRO A O 1
ATOM 520 N N . ARG A 1 68 ? 4.863 -20.562 11.75 1 98.31 68 ARG A N 1
ATOM 521 C CA . ARG A 1 68 ? 5.289 -19.703 10.648 1 98.31 68 ARG A CA 1
ATOM 522 C C . ARG A 1 68 ? 6.184 -20.469 9.672 1 98.31 68 ARG A C 1
ATOM 524 O O . ARG A 1 68 ? 6.105 -20.25 8.461 1 98.31 68 ARG A O 1
ATOM 531 N N . SER A 1 69 ? 6.988 -21.375 10.156 1 98 69 SER A N 1
ATOM 532 C CA . SER A 1 69 ? 7.973 -22.109 9.359 1 98 69 SER A CA 1
ATOM 533 C C . SER A 1 69 ? 7.297 -23.078 8.398 1 98 69 SER A C 1
ATOM 535 O O . SER A 1 69 ? 7.938 -23.594 7.48 1 98 69 SER A O 1
ATOM 537 N N . ASN A 1 70 ? 6 -23.297 8.578 1 98.06 70 ASN A N 1
ATOM 538 C CA . ASN A 1 70 ? 5.266 -24.203 7.703 1 98.06 70 ASN A CA 1
ATOM 539 C C . ASN A 1 70 ? 4.68 -23.469 6.5 1 98.06 70 ASN A C 1
ATOM 541 O O . ASN A 1 70 ? 4.047 -24.078 5.641 1 98.06 70 ASN A O 1
ATOM 545 N N . PHE A 1 71 ? 4.898 -22.156 6.473 1 98.69 71 PHE A N 1
ATOM 546 C CA . PHE A 1 71 ? 4.391 -21.344 5.367 1 98.69 71 PHE A CA 1
ATOM 547 C C . PHE A 1 71 ? 5.523 -20.906 4.453 1 98.69 71 PHE A C 1
ATOM 549 O O . PHE A 1 71 ? 6.672 -20.797 4.887 1 98.69 71 PHE A O 1
ATOM 556 N N . PHE A 1 72 ? 5.238 -20.797 3.191 1 98.88 72 PHE A N 1
ATOM 557 C CA . PHE A 1 72 ? 6.043 -20.094 2.195 1 98.88 72 PHE A CA 1
ATOM 558 C C . PHE A 1 72 ? 5.344 -18.828 1.725 1 98.88 72 PHE A C 1
ATOM 560 O O . PHE A 1 72 ? 4.359 -18.891 0.984 1 98.88 72 PHE A O 1
ATOM 567 N N . VAL A 1 73 ? 5.824 -17.656 2.18 1 98.94 73 VAL A N 1
ATOM 568 C CA . VAL A 1 73 ? 5.121 -16.406 1.946 1 98.94 73 VAL A CA 1
ATOM 569 C C . VAL A 1 73 ? 5.914 -15.539 0.969 1 98.94 73 VAL A C 1
ATOM 571 O O . VAL A 1 73 ? 7.109 -15.312 1.163 1 98.94 73 VAL A O 1
ATOM 574 N N . THR A 1 74 ? 5.234 -15.125 -0.108 1 98.94 74 THR A N 1
ATOM 575 C CA . THR A 1 74 ? 5.824 -14.297 -1.157 1 98.94 74 THR A CA 1
ATOM 576 C C . THR A 1 74 ? 5.16 -12.93 -1.198 1 98.94 74 THR A C 1
ATOM 578 O O . THR A 1 74 ? 3.938 -12.82 -1.09 1 98.94 74 THR A O 1
ATOM 581 N N . THR A 1 75 ? 5.914 -11.883 -1.25 1 98.88 75 THR A N 1
ATOM 582 C CA . THR A 1 75 ? 5.398 -10.57 -1.623 1 98.88 75 THR A CA 1
ATOM 583 C C . THR A 1 75 ? 6.289 -9.922 -2.678 1 98.88 75 THR A C 1
ATOM 585 O O . THR A 1 75 ? 7.191 -10.562 -3.221 1 98.88 75 THR A O 1
ATOM 588 N N . LYS A 1 76 ? 5.898 -8.711 -3.156 1 98.88 76 LYS A N 1
ATOM 589 C CA . LYS A 1 76 ? 6.57 -8.172 -4.336 1 98.88 76 LYS A CA 1
ATOM 590 C C . LYS A 1 76 ? 6.816 -6.672 -4.195 1 98.88 76 LYS A C 1
ATOM 592 O O . LYS A 1 76 ? 5.98 -5.953 -3.645 1 98.88 76 LYS A O 1
ATOM 597 N N . LEU A 1 77 ? 7.902 -6.277 -4.773 1 98.75 77 LEU A N 1
ATOM 598 C CA . LEU A 1 77 ? 8.328 -4.883 -4.793 1 98.75 77 LEU A CA 1
ATOM 599 C C . LEU A 1 77 ? 7.656 -4.121 -5.93 1 98.75 77 LEU A C 1
ATOM 601 O O . LEU A 1 77 ? 7.84 -4.457 -7.102 1 98.75 77 LEU A O 1
ATOM 605 N N . PRO A 1 78 ? 6.918 -3.088 -5.578 1 97.56 78 PRO A N 1
ATOM 606 C CA . PRO A 1 78 ? 6.355 -2.285 -6.668 1 97.56 78 PRO A CA 1
ATOM 607 C C . PRO A 1 78 ? 7.406 -1.427 -7.371 1 97.56 78 PRO A C 1
ATOM 609 O O . PRO A 1 78 ? 8.43 -1.082 -6.773 1 97.56 78 PRO A O 1
ATOM 612 N N . GLY A 1 79 ? 7.105 -1.01 -8.602 1 96.75 79 GLY A N 1
ATOM 613 C CA . GLY A 1 79 ? 8.031 -0.285 -9.453 1 96.75 79 GLY A CA 1
ATOM 614 C C . GLY A 1 79 ? 8.445 1.059 -8.883 1 96.75 79 GLY A C 1
ATOM 615 O O . GLY A 1 79 ? 9.578 1.5 -9.078 1 96.75 79 GLY A O 1
ATOM 616 N N . LYS A 1 80 ? 7.613 1.696 -8.141 1 94.88 80 LYS A N 1
ATOM 617 C CA . LYS A 1 80 ? 7.891 3.035 -7.625 1 94.88 80 LYS A CA 1
ATOM 618 C C . LYS A 1 80 ? 9.008 3.006 -6.586 1 94.88 80 LYS A C 1
ATOM 620 O O . LYS A 1 80 ? 9.539 4.055 -6.211 1 94.88 80 LYS A O 1
ATOM 625 N N . TYR A 1 81 ? 9.445 1.793 -6.199 1 97.62 81 TYR A N 1
ATOM 626 C CA . TYR A 1 81 ? 10.469 1.697 -5.168 1 97.62 81 TYR A CA 1
ATOM 627 C C . TYR A 1 81 ? 11.695 0.954 -5.684 1 97.62 81 TYR A C 1
ATOM 629 O O . TYR A 1 81 ? 12.383 0.272 -4.922 1 97.62 81 TYR A O 1
ATOM 637 N N . HIS A 1 82 ? 12.031 1.109 -6.926 1 98.38 82 HIS A N 1
ATOM 638 C CA . HIS A 1 82 ? 13.117 0.345 -7.531 1 98.38 82 HIS A CA 1
ATOM 639 C C . HIS A 1 82 ? 14.477 0.906 -7.129 1 98.38 82 HIS A C 1
ATOM 641 O O . HIS A 1 82 ? 15.508 0.258 -7.336 1 98.38 82 HIS A O 1
ATOM 647 N N . HIS A 1 83 ? 14.539 2.127 -6.594 1 98.25 83 HIS A N 1
ATOM 648 C CA . HIS A 1 83 ? 15.828 2.635 -6.125 1 98.25 83 HIS A CA 1
ATOM 649 C C . HIS A 1 83 ? 16.312 1.873 -4.898 1 98.25 83 HIS A C 1
ATOM 651 O O . HIS A 1 83 ? 15.5 1.481 -4.051 1 98.25 83 HIS A O 1
ATOM 657 N N . PHE A 1 84 ? 17.578 1.702 -4.727 1 98.69 84 PHE A N 1
ATOM 658 C CA . PHE A 1 84 ? 18.219 0.787 -3.783 1 98.69 84 PHE A CA 1
ATOM 659 C C . PHE A 1 84 ? 17.688 1.015 -2.371 1 98.69 84 PHE A C 1
ATOM 661 O O . PHE A 1 84 ? 17.109 0.111 -1.769 1 98.69 84 PHE A O 1
ATOM 668 N N . GLU A 1 85 ? 17.75 2.207 -1.834 1 98.25 85 GLU A N 1
ATOM 669 C CA . GLU A 1 85 ? 17.328 2.5 -0.467 1 98.25 85 GLU A CA 1
ATOM 670 C C . GLU A 1 85 ? 15.812 2.387 -0.318 1 98.25 85 GLU A C 1
ATOM 672 O O . GLU A 1 85 ? 15.312 1.902 0.703 1 98.25 85 GLU A O 1
ATOM 677 N N . ASP A 1 86 ? 15.062 2.842 -1.314 1 98.06 86 ASP A N 1
ATOM 678 C CA . ASP A 1 86 ? 13.609 2.76 -1.283 1 98.06 86 ASP A CA 1
ATOM 679 C C . ASP A 1 86 ? 13.141 1.307 -1.259 1 98.06 86 ASP A C 1
ATOM 681 O O . ASP A 1 86 ? 12.172 0.971 -0.566 1 98.06 86 ASP A O 1
ATOM 685 N N . ALA A 1 87 ? 13.844 0.506 -2.061 1 98.75 87 ALA A N 1
ATOM 686 C CA . ALA A 1 87 ? 13.5 -0.912 -2.109 1 98.75 87 ALA A CA 1
ATOM 687 C C . ALA A 1 87 ? 13.703 -1.572 -0.749 1 98.75 87 ALA A C 1
ATOM 689 O O . ALA A 1 87 ? 12.82 -2.293 -0.266 1 98.75 87 ALA A O 1
ATOM 690 N N . LEU A 1 88 ? 14.828 -1.308 -0.132 1 98.81 88 LEU A N 1
ATOM 691 C CA . LEU A 1 88 ? 15.109 -1.889 1.176 1 98.81 88 LEU A CA 1
ATOM 692 C C . LEU A 1 88 ? 14.078 -1.449 2.203 1 98.81 88 LEU A C 1
ATOM 694 O O . LEU A 1 88 ? 13.555 -2.273 2.959 1 98.81 88 LEU A O 1
ATOM 698 N N . LYS A 1 89 ? 13.734 -0.175 2.207 1 98.69 89 LYS A N 1
ATOM 699 C CA . LYS A 1 89 ? 12.75 0.351 3.145 1 98.69 89 LYS A CA 1
ATOM 700 C C . LYS A 1 89 ? 11.375 -0.284 2.916 1 98.69 89 LYS A C 1
ATOM 702 O O . LYS A 1 89 ? 10.648 -0.562 3.871 1 98.69 89 LYS A O 1
ATOM 707 N N . MET A 1 90 ? 11.078 -0.504 1.646 1 98.75 90 MET A N 1
ATOM 708 C CA . MET A 1 90 ? 9.766 -1.088 1.354 1 98.75 90 MET A CA 1
ATOM 709 C C . MET A 1 90 ? 9.719 -2.553 1.777 1 98.75 90 MET A C 1
ATOM 711 O O . MET A 1 90 ? 8.68 -3.037 2.234 1 98.75 90 MET A O 1
ATOM 715 N N . ILE A 1 91 ? 10.844 -3.297 1.591 1 98.94 91 ILE A N 1
ATOM 716 C CA . ILE A 1 91 ? 10.914 -4.672 2.068 1 98.94 91 ILE A CA 1
ATOM 717 C C . ILE A 1 91 ? 10.672 -4.711 3.576 1 98.94 91 ILE A C 1
ATOM 719 O O . ILE A 1 91 ? 9.875 -5.512 4.062 1 98.94 91 ILE A O 1
ATOM 723 N N . GLU A 1 92 ? 11.297 -3.814 4.293 1 98.94 92 GLU A N 1
ATOM 724 C CA . GLU A 1 92 ? 11.109 -3.711 5.734 1 98.94 92 GLU A CA 1
ATOM 725 C C . GLU A 1 92 ? 9.672 -3.34 6.082 1 98.94 92 GLU A C 1
ATOM 727 O O . GLU A 1 92 ? 9.086 -3.906 7.008 1 98.94 92 GLU A O 1
ATOM 732 N N . GLU A 1 93 ? 9.133 -2.43 5.336 1 98.94 93 GLU A N 1
ATOM 733 C CA . GLU A 1 93 ? 7.758 -1.999 5.57 1 98.94 93 GLU A CA 1
ATOM 734 C C . GLU A 1 93 ? 6.777 -3.148 5.363 1 98.94 93 GLU A C 1
ATOM 736 O O . GLU A 1 93 ? 5.82 -3.301 6.125 1 98.94 93 GLU A O 1
ATOM 741 N N . SER A 1 94 ? 7.023 -3.922 4.309 1 98.94 94 SER A N 1
ATOM 742 C CA . SER A 1 94 ? 6.176 -5.09 4.074 1 98.94 94 SER A CA 1
ATOM 743 C C . SER A 1 94 ? 6.234 -6.059 5.25 1 98.94 94 SER A C 1
ATOM 745 O O . SER A 1 94 ? 5.219 -6.648 5.621 1 98.94 94 SER A O 1
ATOM 747 N N . LEU A 1 95 ? 7.418 -6.258 5.812 1 98.94 95 LEU A N 1
ATOM 748 C CA . LEU A 1 95 ? 7.551 -7.105 6.992 1 98.94 95 LEU A CA 1
ATOM 749 C C . LEU A 1 95 ? 6.754 -6.531 8.164 1 98.94 95 LEU A C 1
ATOM 751 O O . LEU A 1 95 ? 6.07 -7.273 8.867 1 98.94 95 LEU A O 1
ATOM 755 N N . LEU A 1 96 ? 6.809 -5.23 8.344 1 98.88 96 LEU A N 1
ATOM 756 C CA . LEU A 1 96 ? 6.07 -4.57 9.414 1 98.88 96 LEU A CA 1
ATOM 757 C C . LEU A 1 96 ? 4.566 -4.699 9.203 1 98.88 96 LEU A C 1
ATOM 759 O O . LEU A 1 96 ? 3.816 -4.938 10.148 1 98.88 96 LEU A O 1
ATOM 763 N N . ARG A 1 97 ? 4.086 -4.605 7.969 1 98.81 97 ARG A N 1
ATOM 764 C CA . ARG A 1 97 ? 2.668 -4.695 7.633 1 98.81 97 ARG A CA 1
ATOM 765 C C . ARG A 1 97 ? 2.135 -6.102 7.875 1 98.81 97 ARG A C 1
ATOM 767 O O . ARG A 1 97 ? 1.007 -6.273 8.344 1 98.81 97 ARG A O 1
ATOM 774 N N . THR A 1 98 ? 2.924 -7.066 7.527 1 98.81 98 THR A N 1
ATOM 775 C CA . THR A 1 98 ? 2.494 -8.453 7.672 1 98.81 98 THR A CA 1
ATOM 776 C C . THR A 1 98 ? 2.688 -8.93 9.109 1 98.81 98 THR A C 1
ATOM 778 O O . THR A 1 98 ? 2.051 -9.898 9.539 1 98.81 98 THR A O 1
ATOM 781 N N . GLY A 1 99 ? 3.627 -8.32 9.844 1 98.38 99 GLY A N 1
ATOM 782 C CA . GLY A 1 99 ? 4.012 -8.789 11.172 1 98.38 99 GLY A CA 1
ATOM 783 C C . GLY A 1 99 ? 4.922 -10.008 11.133 1 98.38 99 GLY A C 1
ATOM 784 O O . GLY A 1 99 ? 4.988 -10.766 12.094 1 98.38 99 GLY A O 1
ATOM 785 N N . LEU A 1 100 ? 5.562 -10.266 9.984 1 98.69 100 LEU A N 1
ATOM 786 C CA . LEU A 1 100 ? 6.469 -11.398 9.836 1 98.69 100 LEU A CA 1
ATOM 787 C C . LEU A 1 100 ? 7.914 -10.969 10.062 1 98.69 100 LEU A C 1
ATOM 789 O O . LEU A 1 100 ? 8.258 -9.805 9.867 1 98.69 100 LEU A O 1
ATOM 793 N N . SER A 1 101 ? 8.766 -11.914 10.43 1 98.44 101 SER A N 1
ATOM 794 C CA . SER A 1 101 ? 10.18 -11.617 10.656 1 98.44 101 SER A CA 1
ATOM 795 C C . SER A 1 101 ? 10.984 -11.781 9.375 1 98.44 101 SER A C 1
ATOM 797 O O . SER A 1 101 ? 12.102 -11.266 9.258 1 98.44 101 SER A O 1
ATOM 799 N N . TYR A 1 102 ? 10.461 -12.547 8.445 1 98.88 102 TYR A N 1
ATOM 800 C CA . TYR A 1 102 ? 11.102 -12.766 7.152 1 98.88 102 TYR A CA 1
ATOM 801 C C . TYR A 1 102 ? 10.07 -13.164 6.102 1 98.88 102 TYR A C 1
ATOM 803 O O . TYR A 1 102 ? 8.961 -13.586 6.438 1 98.88 102 TYR A O 1
ATOM 811 N N . PHE A 1 103 ? 10.406 -12.945 4.891 1 98.94 103 PHE A N 1
ATOM 812 C CA . PHE A 1 103 ? 9.695 -13.547 3.771 1 98.94 103 PHE A CA 1
ATOM 813 C C . PHE A 1 103 ? 10.453 -14.758 3.23 1 98.94 103 PHE A C 1
ATOM 815 O O . PHE A 1 103 ? 11.688 -14.773 3.238 1 98.94 103 PHE A O 1
ATOM 822 N N . ASP A 1 104 ? 9.727 -15.742 2.766 1 98.94 104 ASP A N 1
ATOM 823 C CA . ASP A 1 104 ? 10.359 -16.875 2.098 1 98.94 104 ASP A CA 1
ATOM 824 C C . ASP A 1 104 ? 10.828 -16.5 0.698 1 98.94 104 ASP A C 1
ATOM 826 O O . ASP A 1 104 ? 11.852 -17.016 0.222 1 98.94 104 ASP A O 1
ATOM 830 N N . LEU A 1 105 ? 10.086 -15.641 0.071 1 98.94 105 LEU A N 1
ATOM 831 C CA . LEU A 1 105 ? 10.391 -15.188 -1.283 1 98.94 105 LEU A CA 1
ATOM 832 C C . LEU A 1 105 ? 9.977 -13.734 -1.478 1 98.94 105 LEU A C 1
ATOM 834 O O . LEU A 1 105 ? 8.898 -13.328 -1.044 1 98.94 105 LEU A O 1
ATOM 838 N N . TYR A 1 106 ? 10.844 -12.938 -2.031 1 98.94 106 TYR A N 1
ATOM 839 C CA . TYR A 1 106 ? 10.555 -11.555 -2.408 1 98.94 106 TYR A CA 1
ATOM 840 C C . TYR A 1 106 ? 10.875 -11.312 -3.879 1 98.94 106 TYR A C 1
ATOM 842 O O . TYR A 1 106 ? 11.961 -11.656 -4.352 1 98.94 106 TYR A O 1
ATOM 850 N N . LEU A 1 107 ? 9.898 -10.773 -4.652 1 99 107 LEU A N 1
ATOM 851 C CA . LEU A 1 107 ? 10.047 -10.609 -6.094 1 99 107 LEU A CA 1
ATOM 852 C C . LEU A 1 107 ? 10.055 -9.133 -6.477 1 99 107 LEU A C 1
ATOM 854 O O . LEU A 1 107 ? 9.391 -8.312 -5.832 1 99 107 LEU A O 1
ATOM 858 N N . ILE A 1 108 ? 10.805 -8.773 -7.492 1 98.94 108 ILE A N 1
ATOM 859 C CA . ILE A 1 108 ? 10.477 -7.551 -8.219 1 98.94 108 ILE A CA 1
ATOM 860 C C . ILE A 1 108 ? 9.195 -7.758 -9.023 1 98.94 108 ILE A C 1
ATOM 862 O O . ILE A 1 108 ? 9.102 -8.688 -9.828 1 98.94 108 ILE A O 1
ATOM 866 N N . HIS A 1 109 ? 8.219 -6.867 -8.914 1 98.75 109 HIS A N 1
ATOM 867 C CA . HIS A 1 109 ? 6.887 -7.102 -9.461 1 98.75 109 HIS A CA 1
ATOM 868 C C . HIS A 1 109 ? 6.883 -6.965 -10.977 1 98.75 109 HIS A C 1
ATOM 870 O O . HIS A 1 109 ? 6.266 -7.77 -11.68 1 98.75 109 HIS A O 1
ATOM 876 N N . TRP A 1 110 ? 7.48 -5.957 -11.547 1 98.44 110 TRP A N 1
ATOM 877 C CA . TRP A 1 110 ? 7.656 -5.691 -12.969 1 98.44 110 TRP A CA 1
ATOM 878 C C . TRP A 1 110 ? 9.031 -5.098 -13.25 1 98.44 110 TRP A C 1
ATOM 880 O O . TRP A 1 110 ? 9.586 -4.371 -12.422 1 98.44 110 TRP A O 1
ATOM 890 N N . PRO A 1 111 ? 9.547 -5.363 -14.391 1 98.25 111 PRO A N 1
ATOM 891 C CA . PRO A 1 111 ? 10.867 -4.812 -14.68 1 98.25 111 PRO A CA 1
ATOM 892 C C . PRO A 1 111 ? 10.836 -3.312 -14.969 1 98.25 111 PRO A C 1
ATOM 894 O O . PRO A 1 111 ? 11.797 -2.6 -14.672 1 98.25 111 PRO A O 1
ATOM 897 N N . LEU A 1 112 ? 9.805 -2.768 -15.648 1 97.38 112 LEU A N 1
ATOM 898 C CA . LEU A 1 112 ? 9.656 -1.366 -16.031 1 97.38 112 LEU A CA 1
ATOM 899 C C . LEU A 1 112 ? 10.914 -0.854 -16.719 1 97.38 112 LEU A C 1
ATOM 901 O O . LEU A 1 112 ? 11.523 0.116 -16.266 1 97.38 112 LEU A O 1
ATOM 905 N N . PRO A 1 113 ? 11.156 -1.38 -17.859 1 96.31 113 PRO A N 1
ATOM 906 C CA . PRO A 1 113 ? 12.422 -1.055 -18.516 1 96.31 113 PRO A CA 1
ATOM 907 C C . PRO A 1 113 ? 12.516 0.411 -18.938 1 96.31 113 PRO A C 1
ATOM 909 O O . PRO A 1 113 ? 13.617 0.949 -19.078 1 96.31 113 PRO A O 1
ATOM 912 N N . LYS A 1 114 ? 11.398 1.133 -19.109 1 94.56 114 LYS A N 1
ATOM 913 C CA . LYS A 1 114 ? 11.422 2.549 -19.453 1 94.56 114 LYS A CA 1
ATOM 914 C C . LYS A 1 114 ? 12.039 3.389 -18.344 1 94.56 114 LYS A C 1
ATOM 916 O O . LYS A 1 114 ? 12.648 4.422 -18.609 1 94.56 114 LYS A O 1
ATOM 921 N N . ARG A 1 115 ? 11.883 2.967 -17.156 1 94 115 ARG A N 1
ATOM 922 C CA . ARG A 1 115 ? 12.492 3.633 -16.016 1 94 115 ARG A CA 1
ATOM 923 C C . ARG A 1 115 ? 13.922 3.137 -15.781 1 94 115 ARG A C 1
ATOM 925 O O . ARG A 1 115 ? 14.766 3.873 -15.273 1 94 115 ARG A O 1
ATOM 932 N N . ASP A 1 116 ? 14.195 1.827 -16.094 1 96 116 ASP A N 1
ATOM 933 C CA . ASP A 1 116 ? 15.492 1.165 -16.172 1 96 116 ASP A CA 1
ATOM 934 C C . ASP A 1 116 ? 16.188 1.164 -14.805 1 96 116 ASP A C 1
ATOM 936 O O . ASP A 1 116 ? 17.406 1.373 -14.727 1 96 116 ASP A O 1
ATOM 940 N N . ASN A 1 117 ? 15.445 1 -13.703 1 97.81 117 ASN A N 1
ATOM 941 C CA . ASN A 1 117 ? 16.016 0.943 -12.359 1 97.81 117 ASN A CA 1
ATOM 942 C C . ASN A 1 117 ? 15.969 -0.472 -11.789 1 97.81 117 ASN A C 1
ATOM 944 O O . ASN A 1 117 ? 16.312 -0.688 -10.625 1 97.81 117 ASN A O 1
ATOM 948 N N . TYR A 1 118 ? 15.586 -1.49 -12.578 1 98.44 118 TYR A N 1
ATOM 949 C CA . TYR A 1 118 ? 15.32 -2.812 -12.023 1 98.44 118 TYR A CA 1
ATOM 950 C C . TYR A 1 118 ? 16.625 -3.506 -11.625 1 98.44 118 TYR A C 1
ATOM 952 O O . TYR A 1 118 ? 16.609 -4.414 -10.789 1 98.44 118 TYR A O 1
ATOM 960 N N . VAL A 1 119 ? 17.781 -3.152 -12.172 1 98.81 119 VAL A N 1
ATOM 961 C CA . VAL A 1 119 ? 19.047 -3.689 -11.695 1 98.81 119 VAL A CA 1
ATOM 962 C C . VAL A 1 119 ? 19.312 -3.211 -10.273 1 98.81 119 VAL A C 1
ATOM 964 O O . VAL A 1 119 ? 19.75 -3.988 -9.414 1 98.81 119 VAL A O 1
ATOM 967 N N . GLU A 1 120 ? 19.031 -1.967 -10.07 1 98.75 120 GLU A N 1
ATOM 968 C CA . GLU A 1 120 ? 19.188 -1.403 -8.727 1 98.75 120 GLU A CA 1
ATOM 969 C C . GLU A 1 120 ? 18.25 -2.09 -7.738 1 98.75 120 GLU A C 1
ATOM 971 O O . GLU A 1 120 ? 18.641 -2.408 -6.617 1 98.75 120 GLU A O 1
ATOM 976 N N . ALA A 1 121 ? 17.062 -2.32 -8.117 1 98.88 121 ALA A N 1
ATOM 977 C CA . ALA A 1 121 ? 16.094 -3.041 -7.293 1 98.88 121 ALA A CA 1
ATOM 978 C C . ALA A 1 121 ? 16.594 -4.449 -6.969 1 98.88 121 ALA A C 1
ATOM 980 O O . ALA A 1 121 ? 16.469 -4.906 -5.832 1 98.88 121 ALA A O 1
ATOM 981 N N . TRP A 1 122 ? 17.141 -5.109 -7.973 1 98.94 122 TRP A N 1
ATOM 982 C CA . TRP A 1 122 ? 17.672 -6.457 -7.793 1 98.94 122 TRP A CA 1
ATOM 983 C C . TRP A 1 122 ? 18.812 -6.465 -6.777 1 98.94 122 TRP A C 1
ATOM 985 O O . TRP A 1 122 ? 18.859 -7.328 -5.898 1 98.94 122 TRP A O 1
ATOM 995 N N . LYS A 1 123 ? 19.672 -5.496 -6.855 1 98.94 123 LYS A N 1
ATOM 996 C CA . LYS A 1 123 ? 20.766 -5.379 -5.891 1 98.94 123 LYS A CA 1
ATOM 997 C C . LYS A 1 123 ? 20.234 -5.188 -4.477 1 98.94 123 LYS A C 1
ATOM 999 O O . LYS A 1 123 ? 20.797 -5.703 -3.514 1 98.94 123 LYS A O 1
ATOM 1004 N N . ALA A 1 124 ? 19.125 -4.465 -4.348 1 98.94 124 ALA A N 1
ATOM 1005 C CA . ALA A 1 124 ? 18.5 -4.281 -3.043 1 98.94 124 ALA A CA 1
ATOM 1006 C C . ALA A 1 124 ? 17.953 -5.598 -2.51 1 98.94 124 ALA A C 1
ATOM 1008 O O . ALA A 1 124 ? 18.047 -5.883 -1.314 1 98.94 124 ALA A O 1
ATOM 1009 N N . LEU A 1 125 ? 17.359 -6.41 -3.422 1 98.94 125 LEU A N 1
ATOM 1010 C CA . LEU A 1 125 ? 16.859 -7.715 -2.988 1 98.94 125 LEU A CA 1
ATOM 1011 C C . LEU A 1 125 ? 18.016 -8.609 -2.533 1 98.94 125 LEU A C 1
ATOM 1013 O O . LEU A 1 125 ? 17.891 -9.328 -1.544 1 98.94 125 LEU A O 1
ATOM 1017 N N . ILE A 1 126 ? 19.109 -8.57 -3.254 1 98.94 126 ILE A N 1
ATOM 1018 C CA . ILE A 1 126 ? 20.297 -9.328 -2.865 1 98.94 126 ILE A CA 1
ATOM 1019 C C . ILE A 1 126 ? 20.734 -8.906 -1.47 1 98.94 126 ILE A C 1
ATOM 1021 O O . ILE A 1 126 ? 21.031 -9.75 -0.62 1 98.94 126 ILE A O 1
ATOM 1025 N N . ALA A 1 127 ? 20.781 -7.598 -1.211 1 98.94 127 ALA A N 1
ATOM 1026 C CA . ALA A 1 127 ? 21.156 -7.078 0.101 1 98.94 127 ALA A CA 1
ATOM 1027 C C . ALA A 1 127 ? 20.172 -7.543 1.179 1 98.94 127 ALA A C 1
ATOM 1029 O O . ALA A 1 127 ? 20.594 -7.922 2.277 1 98.94 127 ALA A O 1
ATOM 1030 N N . ALA A 1 128 ? 18.906 -7.5 0.882 1 98.94 128 ALA A N 1
ATOM 1031 C CA . ALA A 1 128 ? 17.891 -7.93 1.836 1 98.94 128 ALA A CA 1
ATOM 1032 C C . ALA A 1 128 ? 18.047 -9.406 2.189 1 98.94 128 ALA A C 1
ATOM 1034 O O . ALA A 1 128 ? 17.844 -9.805 3.338 1 98.94 128 ALA A O 1
ATOM 1035 N N . LYS A 1 129 ? 18.344 -10.234 1.154 1 98.94 129 LYS A N 1
ATOM 1036 C CA . LYS A 1 129 ? 18.609 -11.648 1.389 1 98.94 129 LYS A CA 1
ATOM 1037 C C . LYS A 1 129 ? 19.797 -11.844 2.318 1 98.94 129 LYS A C 1
ATOM 1039 O O . LYS A 1 129 ? 19.734 -12.625 3.271 1 98.94 129 LYS A O 1
ATOM 1044 N N . LYS A 1 130 ? 20.859 -11.125 2.119 1 98.75 130 LYS A N 1
ATOM 1045 C CA . LYS A 1 130 ? 22.062 -11.203 2.949 1 98.75 130 LYS A CA 1
ATOM 1046 C C . LYS A 1 130 ? 21.766 -10.797 4.387 1 98.75 130 LYS A C 1
ATOM 1048 O O . LYS A 1 130 ? 22.344 -11.336 5.328 1 98.75 130 LYS A O 1
ATOM 1053 N N . ARG A 1 131 ? 20.828 -9.883 4.562 1 98.5 131 ARG A N 1
ATOM 1054 C CA . ARG A 1 131 ? 20.469 -9.359 5.879 1 98.5 131 ARG A CA 1
ATOM 1055 C C . ARG A 1 131 ? 19.516 -10.297 6.598 1 98.5 131 ARG A C 1
ATOM 1057 O O . ARG A 1 131 ? 19.156 -10.07 7.754 1 98.5 131 ARG A O 1
ATOM 1064 N N . GLY A 1 132 ? 18.969 -11.297 5.906 1 98.69 132 GLY A N 1
ATOM 1065 C CA . GLY A 1 132 ? 18.094 -12.289 6.52 1 98.69 132 GLY A CA 1
ATOM 1066 C C . GLY A 1 132 ? 16.625 -11.883 6.504 1 98.69 132 GLY A C 1
ATOM 1067 O O . GLY A 1 132 ? 15.789 -12.539 7.129 1 98.69 132 GLY A O 1
ATOM 1068 N N . LEU A 1 133 ? 16.312 -10.789 5.797 1 98.88 133 LEU A N 1
ATOM 1069 C CA . LEU A 1 133 ? 14.93 -10.312 5.723 1 98.88 133 LEU A CA 1
ATOM 1070 C C . LEU A 1 133 ? 14.109 -11.18 4.773 1 98.88 133 LEU A C 1
ATOM 1072 O O . LEU A 1 133 ? 12.883 -11.242 4.891 1 98.88 133 LEU A O 1
ATOM 1076 N N . VAL A 1 134 ? 14.82 -11.789 3.811 1 98.88 134 VAL A N 1
ATOM 1077 C CA . VAL A 1 134 ? 14.203 -12.656 2.805 1 98.88 134 VAL A CA 1
ATOM 1078 C C . VAL A 1 134 ? 15.062 -13.906 2.604 1 98.88 134 VAL A C 1
ATOM 1080 O O . VAL A 1 134 ? 16.297 -13.836 2.643 1 98.88 134 VAL A O 1
ATOM 1083 N N . ARG A 1 135 ? 14.414 -15.039 2.367 1 98.88 135 ARG A N 1
ATOM 1084 C CA . ARG A 1 135 ? 15.164 -16.281 2.201 1 98.88 135 ARG A CA 1
ATOM 1085 C C . ARG A 1 135 ? 15.57 -16.484 0.746 1 98.88 135 ARG A C 1
ATOM 1087 O O . ARG A 1 135 ? 16.734 -16.75 0.451 1 98.88 135 ARG A O 1
ATOM 1094 N N . SER A 1 136 ? 14.641 -16.391 -0.158 1 98.94 136 SER A N 1
ATOM 1095 C CA . SER A 1 136 ? 14.875 -16.453 -1.597 1 98.94 136 SER A CA 1
ATOM 1096 C C . SER A 1 136 ? 14.453 -15.164 -2.293 1 98.94 136 SER A C 1
ATOM 1098 O O . SER A 1 136 ? 13.562 -14.461 -1.812 1 98.94 136 SER A O 1
ATOM 1100 N N . ILE A 1 137 ? 15.109 -14.82 -3.371 1 99 137 ILE A N 1
ATOM 1101 C CA . ILE A 1 137 ? 14.75 -13.633 -4.145 1 99 137 ILE A CA 1
ATOM 1102 C C . ILE A 1 137 ? 14.492 -14.023 -5.598 1 99 137 ILE A C 1
ATOM 1104 O O . ILE A 1 137 ? 15.062 -15 -6.094 1 99 137 ILE A O 1
ATOM 1108 N N . GLY A 1 138 ? 13.594 -13.383 -6.234 1 98.94 138 GLY A N 1
ATOM 1109 C CA . GLY A 1 138 ? 13.227 -13.633 -7.621 1 98.94 138 GLY A CA 1
ATOM 1110 C C . GLY A 1 138 ? 12.625 -12.422 -8.305 1 98.94 138 GLY A C 1
ATOM 1111 O O . GLY A 1 138 ? 12.875 -11.281 -7.898 1 98.94 138 GLY A O 1
ATOM 1112 N N . VAL A 1 139 ? 12.023 -12.672 -9.453 1 98.94 139 VAL A N 1
ATOM 1113 C CA . VAL A 1 139 ? 11.461 -11.617 -10.281 1 98.94 139 VAL A CA 1
ATOM 1114 C C . VAL A 1 139 ? 10.094 -12.047 -10.82 1 98.94 139 VAL A C 1
ATOM 1116 O O . VAL A 1 139 ? 9.719 -13.219 -10.711 1 98.94 139 VAL A O 1
ATOM 1119 N N . SER A 1 140 ? 9.344 -11.141 -11.227 1 98.88 140 SER A N 1
ATOM 1120 C CA . SER A 1 140 ? 8.078 -11.367 -11.922 1 98.88 140 SER A CA 1
ATOM 1121 C C . SER A 1 140 ? 8.023 -10.594 -13.234 1 98.88 140 SER A C 1
ATOM 1123 O O . SER A 1 140 ? 8.469 -9.445 -13.305 1 98.88 140 SER A O 1
ATOM 1125 N N . ASN A 1 141 ? 7.59 -11.219 -14.297 1 98.62 141 ASN A N 1
ATOM 1126 C CA . ASN A 1 141 ? 7.348 -10.633 -15.609 1 98.62 141 ASN A CA 1
ATOM 1127 C C . ASN A 1 141 ? 8.656 -10.234 -16.297 1 98.62 141 ASN A C 1
ATOM 1129 O O . ASN A 1 141 ? 8.672 -9.297 -17.094 1 98.62 141 ASN A O 1
ATOM 1133 N N . PHE A 1 142 ? 9.711 -10.875 -15.945 1 98.81 142 PHE A N 1
ATOM 1134 C CA . PHE A 1 142 ? 10.984 -10.602 -16.609 1 98.81 142 PHE A CA 1
ATOM 1135 C C . PHE A 1 142 ? 11.133 -11.438 -17.875 1 98.81 142 PHE A C 1
ATOM 1137 O O . PHE A 1 142 ? 10.844 -12.633 -17.875 1 98.81 142 PHE A O 1
ATOM 1144 N N . GLU A 1 143 ? 11.531 -10.789 -18.906 1 98.25 143 GLU A N 1
ATOM 1145 C CA . GLU A 1 143 ? 11.883 -11.438 -20.172 1 98.25 143 GLU A CA 1
ATOM 1146 C C . GLU A 1 143 ? 13.383 -11.727 -20.234 1 98.25 143 GLU A C 1
ATOM 1148 O O . GLU A 1 143 ? 14.133 -11.383 -19.328 1 98.25 143 GLU A O 1
ATOM 1153 N N . GLU A 1 144 ? 13.766 -12.422 -21.281 1 98.44 144 GLU A N 1
ATOM 1154 C CA . GLU A 1 144 ? 15.141 -12.891 -21.422 1 98.44 144 GLU A CA 1
ATOM 1155 C C . GLU A 1 144 ? 16.125 -11.742 -21.25 1 98.44 144 GLU A C 1
ATOM 1157 O O . GLU A 1 144 ? 17.094 -11.859 -20.484 1 98.44 144 GLU A O 1
ATOM 1162 N N . ASP A 1 145 ? 15.867 -10.633 -21.922 1 98.25 145 ASP A N 1
ATOM 1163 C CA . ASP A 1 145 ? 16.797 -9.508 -21.875 1 98.25 145 ASP A CA 1
ATOM 1164 C C . ASP A 1 145 ? 16.922 -8.953 -20.469 1 98.25 145 ASP A C 1
ATOM 1166 O O . ASP A 1 145 ? 18 -8.547 -20.031 1 98.25 145 ASP A O 1
ATOM 1170 N N . HIS A 1 146 ? 15.797 -8.906 -19.75 1 98.69 146 HIS A N 1
ATOM 1171 C CA . HIS A 1 146 ? 15.82 -8.445 -18.375 1 98.69 146 HIS A CA 1
ATOM 1172 C C . HIS A 1 146 ? 16.641 -9.383 -17.484 1 98.69 146 HIS A C 1
ATOM 1174 O O . HIS A 1 146 ? 17.453 -8.93 -16.672 1 98.69 146 HIS A O 1
ATOM 1180 N N . LEU A 1 147 ? 16.422 -10.68 -17.641 1 98.88 147 LEU A N 1
ATOM 1181 C CA . LEU A 1 147 ? 17.141 -11.695 -16.875 1 98.88 147 LEU A CA 1
ATOM 1182 C C . LEU A 1 147 ? 18.641 -11.625 -17.156 1 98.88 147 LEU A C 1
ATOM 1184 O O . LEU A 1 147 ? 19.438 -11.617 -16.219 1 98.88 147 LEU A O 1
ATOM 1188 N N . ASP A 1 148 ? 18.984 -11.531 -18.453 1 98.69 148 ASP A N 1
ATOM 1189 C CA . ASP A 1 148 ? 20.391 -11.445 -18.828 1 98.69 148 ASP A CA 1
ATOM 1190 C C . ASP A 1 148 ? 21.078 -10.273 -18.141 1 98.69 148 ASP A C 1
ATOM 1192 O O . ASP A 1 148 ? 22.172 -10.414 -17.594 1 98.69 148 ASP A O 1
ATOM 1196 N N . LYS A 1 149 ? 20.406 -9.172 -18.125 1 98.62 149 LYS A N 1
ATOM 1197 C CA . LYS A 1 149 ? 21 -7.941 -17.594 1 98.62 149 LYS A CA 1
ATOM 1198 C C . LYS A 1 149 ? 21.266 -8.062 -16.094 1 98.62 149 LYS A C 1
ATOM 1200 O O . LYS A 1 149 ? 22.375 -7.77 -15.633 1 98.62 149 LYS A O 1
ATOM 1205 N N . ILE A 1 150 ? 20.266 -8.555 -15.289 1 98.81 150 ILE A N 1
ATOM 1206 C CA . ILE A 1 150 ? 20.469 -8.594 -13.844 1 98.81 150 ILE A CA 1
ATOM 1207 C C . ILE A 1 150 ? 21.5 -9.672 -13.5 1 98.81 150 ILE A C 1
ATOM 1209 O O . ILE A 1 150 ? 22.281 -9.508 -12.57 1 98.81 150 ILE A O 1
ATOM 1213 N N . ILE A 1 151 ? 21.562 -10.797 -14.211 1 98.81 151 ILE A N 1
ATOM 1214 C CA . ILE A 1 151 ? 22.5 -11.875 -13.938 1 98.81 151 ILE A CA 1
ATOM 1215 C C . ILE A 1 151 ? 23.922 -11.43 -14.289 1 98.81 151 ILE A C 1
ATOM 1217 O O . ILE A 1 151 ? 24.859 -11.648 -13.523 1 98.81 151 ILE A O 1
ATOM 1221 N N . GLN A 1 152 ? 24.047 -10.789 -15.43 1 98.62 152 GLN A N 1
ATOM 1222 C CA . GLN A 1 152 ? 25.375 -10.312 -15.859 1 98.62 152 GLN A CA 1
ATOM 1223 C C . GLN A 1 152 ? 25.922 -9.266 -14.891 1 98.62 152 GLN A C 1
ATOM 1225 O O . GLN A 1 152 ? 27.109 -9.289 -14.555 1 98.62 152 GLN A O 1
ATOM 1230 N N . GLU A 1 153 ? 25.109 -8.383 -14.43 1 98.5 153 GLU A N 1
ATOM 1231 C CA . GLU A 1 153 ? 25.531 -7.25 -13.617 1 98.5 153 GLU A CA 1
ATOM 1232 C C . GLU A 1 153 ? 25.828 -7.676 -12.18 1 98.5 153 GLU A C 1
ATOM 1234 O O . GLU A 1 153 ? 26.594 -7.012 -11.477 1 98.5 153 GLU A O 1
ATOM 1239 N N . THR A 1 154 ? 25.203 -8.75 -11.719 1 98.75 154 THR A N 1
ATOM 1240 C CA . THR A 1 154 ? 25.297 -9.016 -10.289 1 98.75 154 THR A CA 1
ATOM 1241 C C . THR A 1 154 ? 25.844 -10.414 -10.031 1 98.75 154 THR A C 1
ATOM 1243 O O . THR A 1 154 ? 26.281 -10.727 -8.922 1 98.75 154 THR A O 1
ATOM 1246 N N . GLY A 1 155 ? 25.719 -11.312 -11 1 98.69 155 GLY A N 1
ATOM 1247 C CA . GLY A 1 155 ? 26.125 -12.703 -10.836 1 98.69 155 GLY A CA 1
ATOM 1248 C C . GLY A 1 155 ? 25.109 -13.531 -10.078 1 98.69 155 GLY A C 1
ATOM 1249 O O . GLY A 1 155 ? 25.328 -14.719 -9.82 1 98.69 155 GLY A O 1
ATOM 1250 N N . VAL A 1 156 ? 24.031 -12.984 -9.68 1 98.88 156 VAL A N 1
ATOM 1251 C CA . VAL A 1 156 ? 23.031 -13.688 -8.891 1 98.88 156 VAL A CA 1
ATOM 1252 C C . VAL A 1 156 ? 21.844 -14.062 -9.781 1 98.88 156 VAL A C 1
ATOM 1254 O O . VAL A 1 156 ? 21.297 -13.211 -10.477 1 98.88 156 VAL A O 1
ATOM 1257 N N . ILE A 1 157 ? 21.406 -15.344 -9.844 1 98.94 157 ILE A N 1
ATOM 1258 C CA . ILE A 1 157 ? 20.297 -15.859 -10.641 1 98.94 157 ILE A CA 1
ATOM 1259 C C . ILE A 1 157 ? 19.031 -15.883 -9.797 1 98.94 157 ILE A C 1
ATOM 1261 O O . ILE A 1 157 ? 19.031 -16.391 -8.672 1 98.94 157 ILE A O 1
ATOM 1265 N N . PRO A 1 158 ? 17.953 -15.266 -10.266 1 98.94 158 PRO A N 1
ATOM 1266 C CA . PRO A 1 158 ? 16.688 -15.367 -9.516 1 98.94 158 PRO A CA 1
ATOM 1267 C C . PRO A 1 158 ? 16.281 -16.812 -9.258 1 98.94 158 PRO A C 1
ATOM 1269 O O . PRO A 1 158 ? 16.453 -17.672 -10.125 1 98.94 158 PRO A O 1
ATOM 1272 N N . ALA A 1 159 ? 15.688 -17.047 -8.102 1 98.94 159 ALA A N 1
ATOM 1273 C CA . ALA A 1 159 ? 15.164 -18.375 -7.805 1 98.94 159 ALA A CA 1
ATOM 1274 C C . ALA A 1 159 ? 13.875 -18.641 -8.578 1 98.94 159 ALA A C 1
ATOM 1276 O O . ALA A 1 159 ? 13.602 -19.766 -8.977 1 98.94 159 ALA A O 1
ATOM 1277 N N . ILE A 1 160 ? 13.102 -17.562 -8.758 1 98.94 160 ILE A N 1
ATOM 1278 C CA . ILE A 1 160 ? 11.773 -17.656 -9.359 1 98.94 160 ILE A CA 1
ATOM 1279 C C . ILE A 1 160 ? 11.594 -16.547 -10.383 1 98.94 160 ILE A C 1
ATOM 1281 O O . ILE A 1 160 ? 12.094 -15.43 -10.195 1 98.94 160 ILE A O 1
ATOM 1285 N N . ASN A 1 161 ? 10.953 -16.797 -11.477 1 98.94 161 ASN A N 1
ATOM 1286 C CA . ASN A 1 161 ? 10.297 -15.844 -12.367 1 98.94 161 ASN A CA 1
ATOM 1287 C C . ASN A 1 161 ? 8.797 -16.109 -12.469 1 98.94 161 ASN A C 1
ATOM 1289 O O . ASN A 1 161 ? 8.383 -17.156 -12.977 1 98.94 161 ASN A O 1
ATOM 1293 N N . GLN A 1 162 ? 7.992 -15.25 -11.859 1 98.94 162 GLN A N 1
ATOM 1294 C CA . GLN A 1 162 ? 6.539 -15.383 -11.891 1 98.94 162 GLN A CA 1
ATOM 1295 C C . GLN A 1 162 ? 5.949 -14.656 -13.102 1 98.94 162 GLN A C 1
ATOM 1297 O O . GLN A 1 162 ? 6.062 -13.438 -13.211 1 98.94 162 GLN A O 1
ATOM 1302 N N . ASN A 1 163 ? 5.312 -15.359 -14.008 1 98.62 163 ASN A N 1
ATOM 1303 C CA . ASN A 1 163 ? 4.852 -14.805 -15.281 1 98.62 163 ASN A CA 1
ATOM 1304 C C . ASN A 1 163 ? 3.412 -15.219 -15.578 1 98.62 163 ASN A C 1
ATOM 1306 O O . ASN A 1 163 ? 2.881 -16.141 -14.945 1 98.62 163 ASN A O 1
ATOM 1310 N N . GLU A 1 164 ? 2.809 -14.438 -16.484 1 97.75 164 GLU A N 1
ATOM 1311 C CA . GLU A 1 164 ? 1.493 -14.852 -16.969 1 97.75 164 GLU A CA 1
ATOM 1312 C C . GLU A 1 164 ? 1.58 -16.141 -17.797 1 97.75 164 GLU A C 1
ATOM 1314 O O . GLU A 1 164 ? 2.27 -16.188 -18.812 1 97.75 164 GLU A O 1
ATOM 1319 N N . ILE A 1 165 ? 0.931 -17.188 -17.281 1 97.94 165 ILE A N 1
ATOM 1320 C CA . ILE A 1 165 ? 0.919 -18.438 -18.031 1 97.94 165 ILE A CA 1
ATOM 1321 C C . ILE A 1 165 ? -0.436 -19.125 -17.875 1 97.94 165 ILE A C 1
ATOM 1323 O O . ILE A 1 165 ? -0.863 -19.422 -16.766 1 97.94 165 ILE A O 1
ATOM 1327 N N . HIS A 1 166 ? -1.113 -19.359 -18.891 1 97.88 166 HIS A N 1
ATOM 1328 C CA . HIS A 1 166 ? -2.363 -20.109 -19.047 1 97.88 166 HIS A CA 1
ATOM 1329 C C . HIS A 1 166 ? -2.49 -20.688 -20.453 1 97.88 166 HIS A C 1
ATOM 1331 O O . HIS A 1 166 ? -1.646 -20.438 -21.312 1 97.88 166 HIS A O 1
ATOM 1337 N N . PRO A 1 167 ? -3.473 -21.484 -20.719 1 97.62 167 PRO A N 1
ATOM 1338 C CA . PRO A 1 167 ? -3.504 -22.234 -21.969 1 97.62 167 PRO A CA 1
ATOM 1339 C C . PRO A 1 167 ? -3.459 -21.344 -23.203 1 97.62 167 PRO A C 1
ATOM 1341 O O . PRO A 1 167 ? -2.852 -21.703 -24.219 1 97.62 167 PRO A O 1
ATOM 1344 N N . TYR A 1 168 ? -3.994 -20.203 -23.172 1 96.94 168 TYR A N 1
ATOM 1345 C CA . TYR A 1 168 ? -3.99 -19.297 -24.328 1 96.94 168 TYR A CA 1
ATOM 1346 C C . TYR A 1 168 ? -2.686 -18.516 -24.406 1 96.94 168 TYR A C 1
ATOM 1348 O O . TYR A 1 168 ? -2.436 -17.797 -25.375 1 96.94 168 TYR A O 1
ATOM 1356 N N . TRP A 1 169 ? -1.797 -18.672 -23.438 1 97.31 169 TRP A N 1
ATOM 1357 C CA . TRP A 1 169 ? -0.507 -18 -23.344 1 97.31 169 TRP A CA 1
ATOM 1358 C C . TRP A 1 169 ? 0.526 -18.891 -22.656 1 97.31 169 TRP A C 1
ATOM 1360 O O . TRP A 1 169 ? 0.988 -18.578 -21.562 1 97.31 169 TRP A O 1
ATOM 1370 N N . PRO A 1 170 ? 0.941 -19.922 -23.297 1 97.81 170 PRO A N 1
ATOM 1371 C CA . PRO A 1 170 ? 1.708 -20.984 -22.656 1 97.81 170 PRO A CA 1
ATOM 1372 C C . PRO A 1 170 ? 3.17 -20.609 -22.422 1 97.81 170 PRO A C 1
ATOM 1374 O O . PRO A 1 170 ? 3.861 -21.266 -21.641 1 97.81 170 PRO A O 1
ATOM 1377 N N . GLN A 1 171 ? 3.766 -19.672 -23.109 1 97.38 171 GLN A N 1
ATOM 1378 C CA . GLN A 1 171 ? 5.082 -19.062 -22.906 1 97.38 171 GLN A CA 1
ATOM 1379 C C . GLN A 1 171 ? 6.184 -20.125 -22.969 1 97.38 171 GLN A C 1
ATOM 1381 O O . GLN A 1 171 ? 7.062 -20.156 -22.109 1 97.38 171 GLN A O 1
ATOM 1386 N N . GLU A 1 172 ? 6.207 -20.922 -24.047 1 97.81 172 GLU A N 1
ATOM 1387 C CA . GLU A 1 172 ? 7.172 -22.016 -24.172 1 97.81 172 GLU A CA 1
ATOM 1388 C C . GLU A 1 172 ? 8.602 -21.469 -24.25 1 97.81 172 GLU A C 1
ATOM 1390 O O . GLU A 1 172 ? 9.508 -22.047 -23.641 1 97.81 172 GLU A O 1
ATOM 1395 N N . LYS A 1 173 ? 8.828 -20.422 -24.984 1 97.56 173 LYS A N 1
ATOM 1396 C CA . LYS A 1 173 ? 10.172 -19.844 -25.109 1 97.56 173 LYS A CA 1
ATOM 1397 C C . LYS A 1 173 ? 10.688 -19.375 -23.75 1 97.56 173 LYS A C 1
ATOM 1399 O O . LYS A 1 173 ? 11.844 -19.625 -23.406 1 97.56 173 LYS A O 1
ATOM 1404 N N . LEU A 1 174 ? 9.875 -18.672 -22.984 1 98.19 174 LEU A N 1
ATOM 1405 C CA . LEU A 1 174 ? 10.266 -18.172 -21.672 1 98.19 174 LEU A CA 1
ATOM 1406 C C . LEU A 1 174 ? 10.586 -19.328 -20.719 1 98.19 174 LEU A C 1
ATOM 1408 O O . LEU A 1 174 ? 11.523 -19.234 -19.938 1 98.19 174 LEU A O 1
ATOM 1412 N N . LEU A 1 175 ? 9.797 -20.391 -20.781 1 98.62 175 LEU A N 1
ATOM 1413 C CA . LEU A 1 175 ? 10.031 -21.562 -19.938 1 98.62 175 LEU A CA 1
ATOM 1414 C C . LEU A 1 175 ? 11.414 -22.156 -20.219 1 98.62 175 LEU A C 1
ATOM 1416 O O . LEU A 1 175 ? 12.117 -22.547 -19.281 1 98.62 175 LEU A O 1
ATOM 1420 N N . LYS A 1 176 ? 11.75 -22.234 -21.469 1 98.5 176 LYS A N 1
ATOM 1421 C CA . LYS A 1 176 ? 13.062 -22.766 -21.844 1 98.5 176 LYS A CA 1
ATOM 1422 C C . LYS A 1 176 ? 14.188 -21.875 -21.312 1 98.5 176 LYS A C 1
ATOM 1424 O O . LYS A 1 176 ? 15.195 -22.391 -20.828 1 98.5 176 LYS A O 1
ATOM 1429 N N . ILE A 1 177 ? 14.008 -20.609 -21.406 1 98.62 177 ILE A N 1
ATOM 1430 C CA . ILE A 1 177 ? 15 -19.656 -20.922 1 98.62 177 ILE A CA 1
ATOM 1431 C C . ILE A 1 177 ? 15.164 -19.781 -19.422 1 98.62 177 ILE A C 1
ATOM 1433 O O . ILE A 1 177 ? 16.281 -19.844 -18.906 1 98.62 177 ILE A O 1
ATOM 1437 N N . ASN A 1 178 ? 14.008 -19.812 -18.688 1 98.88 178 ASN A N 1
ATOM 1438 C CA . ASN A 1 178 ? 14.07 -19.984 -17.25 1 98.88 178 ASN A CA 1
ATOM 1439 C C . ASN A 1 178 ? 14.797 -21.266 -16.859 1 98.88 178 ASN A C 1
ATOM 1441 O O . ASN A 1 178 ? 15.648 -21.266 -15.969 1 98.88 178 ASN A O 1
ATOM 1445 N N . LYS A 1 179 ? 14.477 -22.328 -17.547 1 98.44 179 LYS A N 1
ATOM 1446 C CA . LYS A 1 179 ? 15.102 -23.625 -17.281 1 98.44 179 LYS A CA 1
ATOM 1447 C C . LYS A 1 179 ? 16.609 -23.562 -17.5 1 98.44 179 LYS A C 1
ATOM 1449 O O . LYS A 1 179 ? 17.391 -24.109 -16.719 1 98.44 179 LYS A O 1
ATOM 1454 N N . LYS A 1 180 ? 17 -22.906 -18.578 1 98.12 180 LYS A N 1
ATOM 1455 C CA . LYS A 1 180 ? 18.422 -22.75 -18.891 1 98.12 180 LYS A CA 1
ATOM 1456 C C . LYS A 1 180 ? 19.172 -22.094 -17.75 1 98.12 180 LYS A C 1
ATOM 1458 O O . LYS A 1 180 ? 20.297 -22.469 -17.438 1 98.12 180 LYS A O 1
ATOM 1463 N N . TYR A 1 181 ? 18.562 -21.156 -17.031 1 98.38 181 TYR A N 1
ATOM 1464 C CA . TYR A 1 181 ? 19.188 -20.422 -15.945 1 98.38 181 TYR A CA 1
ATOM 1465 C C . TYR A 1 181 ? 18.984 -21.125 -14.609 1 98.38 181 TYR A C 1
ATOM 1467 O O . TYR A 1 181 ? 19.547 -20.703 -13.594 1 98.38 181 TYR A O 1
ATOM 1475 N N . GLY A 1 182 ? 18.125 -22.203 -14.609 1 98.62 182 GLY A N 1
ATOM 1476 C CA . GLY A 1 182 ? 17.797 -22.844 -13.352 1 98.62 182 GLY A CA 1
ATOM 1477 C C . GLY A 1 182 ? 16.766 -22.062 -12.539 1 98.62 182 GLY A C 1
ATOM 1478 O O . GLY A 1 182 ? 16.688 -22.219 -11.32 1 98.62 182 GLY A O 1
ATOM 1479 N N . ILE A 1 183 ? 16.062 -21.172 -13.195 1 98.94 183 ILE A N 1
ATOM 1480 C CA . ILE A 1 183 ? 15 -20.391 -12.586 1 98.94 183 ILE A CA 1
ATOM 1481 C C . ILE A 1 183 ? 13.695 -21.188 -12.609 1 98.94 183 ILE A C 1
ATOM 1483 O O . ILE A 1 183 ? 13.305 -21.719 -13.656 1 98.94 183 ILE A O 1
ATOM 1487 N N . LEU A 1 184 ? 13.039 -21.375 -11.484 1 98.94 184 LEU A N 1
ATOM 1488 C CA . LEU A 1 184 ? 11.719 -22 -11.453 1 98.94 184 LEU A CA 1
ATOM 1489 C C . LEU A 1 184 ? 10.641 -21.016 -11.883 1 98.94 184 LEU A C 1
ATOM 1491 O O . LEU A 1 184 ? 10.664 -19.859 -11.477 1 98.94 184 LEU A O 1
ATOM 1495 N N . THR A 1 185 ? 9.688 -21.484 -12.695 1 98.88 185 THR A N 1
ATOM 1496 C CA . THR A 1 185 ? 8.625 -20.625 -13.203 1 98.88 185 THR A CA 1
ATOM 1497 C C . THR A 1 185 ? 7.375 -20.719 -12.328 1 98.88 185 THR A C 1
ATOM 1499 O O . THR A 1 185 ? 6.969 -21.828 -11.945 1 98.88 185 THR A O 1
ATOM 1502 N N . GLU A 1 186 ? 6.855 -19.594 -11.883 1 98.94 186 GLU A N 1
ATOM 1503 C CA . GLU A 1 186 ? 5.516 -19.469 -11.312 1 98.94 186 GLU A CA 1
ATOM 1504 C C . GLU A 1 186 ? 4.555 -18.828 -12.305 1 98.94 186 GLU A C 1
ATOM 1506 O O . GLU A 1 186 ? 4.957 -17.984 -13.109 1 98.94 186 GLU A O 1
ATOM 1511 N N . ALA A 1 187 ? 3.293 -19.266 -12.219 1 98.62 187 ALA A N 1
ATOM 1512 C CA . ALA A 1 187 ? 2.281 -18.734 -13.125 1 98.62 187 ALA A CA 1
ATOM 1513 C C . ALA A 1 187 ? 1.261 -17.891 -12.367 1 98.62 187 ALA A C 1
ATOM 1515 O O . ALA A 1 187 ? 0.617 -18.375 -11.43 1 98.62 187 ALA A O 1
ATOM 1516 N N . TRP A 1 188 ? 1.172 -16.656 -12.703 1 97.31 188 TRP A N 1
ATOM 1517 C CA . TRP A 1 188 ? 0.01 -15.898 -12.25 1 97.31 188 TRP A CA 1
ATOM 1518 C C . TRP A 1 188 ? -1.092 -15.898 -13.305 1 97.31 188 TRP A C 1
ATOM 1520 O O . TRP A 1 188 ? -0.822 -16.094 -14.492 1 97.31 188 TRP A O 1
ATOM 1530 N N . SER A 1 189 ? -2.381 -15.805 -12.852 1 96.19 189 SER A N 1
ATOM 1531 C CA . SER A 1 189 ? -3.566 -15.984 -13.68 1 96.19 189 SER A CA 1
ATOM 1532 C C . SER A 1 189 ? -3.518 -17.312 -14.438 1 96.19 189 SER A C 1
ATOM 1534 O O . SER A 1 189 ? -3.713 -17.344 -15.656 1 96.19 189 SER A O 1
ATOM 1536 N N . PRO A 1 190 ? -3.299 -18.359 -13.711 1 97.12 190 PRO A N 1
ATOM 1537 C CA . PRO A 1 190 ? -3.076 -19.641 -14.375 1 97.12 190 PRO A CA 1
ATOM 1538 C C . PRO A 1 190 ? -4.324 -20.156 -15.094 1 97.12 190 PRO A C 1
ATOM 1540 O O . PRO A 1 190 ? -4.227 -21.031 -15.961 1 97.12 190 PRO A O 1
ATOM 1543 N N . LEU A 1 191 ? -5.508 -19.719 -14.75 1 95.31 191 LEU A N 1
ATOM 1544 C CA . LEU A 1 191 ? -6.754 -20.188 -15.352 1 95.31 191 LEU A CA 1
ATOM 1545 C C . LEU A 1 191 ? -7.238 -19.219 -16.422 1 95.31 191 LEU A C 1
ATOM 1547 O O . LEU A 1 191 ? -8.336 -19.375 -16.953 1 95.31 191 LEU A O 1
ATOM 1551 N N . GLY A 1 192 ? -6.406 -18.281 -16.719 1 89.06 192 GLY A N 1
ATOM 1552 C CA . GLY A 1 192 ? -6.801 -17.25 -17.672 1 89.06 192 GLY A CA 1
ATOM 1553 C C . GLY A 1 192 ? -7.883 -16.328 -17.156 1 89.06 192 GLY A C 1
ATOM 1554 O O . GLY A 1 192 ? -8.273 -16.422 -15.984 1 89.06 192 GLY A O 1
ATOM 1555 N N . ARG A 1 193 ? -8.219 -15.352 -18.078 1 71.25 193 ARG A N 1
ATOM 1556 C CA . ARG A 1 193 ? -9.297 -14.445 -17.703 1 71.25 193 ARG A CA 1
ATOM 1557 C C . ARG A 1 193 ? -10.586 -14.797 -18.438 1 71.25 193 ARG A C 1
ATOM 1559 O O . ARG A 1 193 ? -10.555 -15.18 -19.609 1 71.25 193 ARG A O 1
ATOM 1566 N N . GLY A 1 194 ? -11.633 -14.727 -17.844 1 64.25 194 GLY A N 1
ATOM 1567 C CA . GLY A 1 194 ? -12.953 -14.75 -18.438 1 64.25 194 GLY A CA 1
ATOM 1568 C C . GLY A 1 194 ? -13.461 -16.156 -18.703 1 64.25 194 GLY A C 1
ATOM 1569 O O . GLY A 1 194 ? -14.383 -16.359 -19.5 1 64.25 194 GLY A O 1
ATOM 1570 N N . SER A 1 195 ? -12.93 -17.094 -18.219 1 67.19 195 SER A N 1
ATOM 1571 C CA . SER A 1 195 ? -13.516 -18.438 -18.203 1 67.19 195 SER A CA 1
ATOM 1572 C C . SER A 1 195 ? -13.398 -19.094 -19.578 1 67.19 195 SER A C 1
ATOM 1574 O O . SER A 1 195 ? -13.664 -20.297 -19.719 1 67.19 195 SER A O 1
ATOM 1576 N N . LYS A 1 196 ? -13.023 -18.484 -20.656 1 87.06 196 LYS A N 1
ATOM 1577 C CA . LYS A 1 196 ? -13.039 -19.094 -21.984 1 87.06 196 LYS A CA 1
ATOM 1578 C C . LYS A 1 196 ? -12.172 -20.359 -22.016 1 87.06 196 LYS A C 1
ATOM 1580 O O . LYS A 1 196 ? -12.562 -21.359 -22.609 1 87.06 196 LYS A O 1
ATOM 1585 N N . GLU A 1 197 ? -11.094 -20.312 -21.438 1 92.62 197 GLU A N 1
ATOM 1586 C CA . GLU A 1 197 ? -10.211 -21.469 -21.391 1 92.62 197 GLU A CA 1
ATOM 1587 C C . GLU A 1 197 ? -10.875 -22.641 -20.656 1 92.62 197 GLU A C 1
ATOM 1589 O O . GLU A 1 197 ? -10.727 -23.797 -21.062 1 92.62 197 GLU A O 1
ATOM 1594 N N . LEU A 1 198 ? -11.68 -22.344 -19.672 1 93.75 198 LEU A N 1
ATOM 1595 C CA . LEU A 1 198 ? -12.359 -23.359 -18.875 1 93.75 198 LEU A CA 1
ATOM 1596 C C . LEU A 1 198 ? -13.477 -24.016 -19.688 1 93.75 198 LEU A C 1
ATOM 1598 O O . LEU A 1 198 ? -13.922 -25.125 -19.344 1 93.75 198 LEU A O 1
ATOM 1602 N N . GLU A 1 199 ? -13.836 -23.375 -20.797 1 94.88 199 GLU A N 1
ATOM 1603 C CA . GLU A 1 199 ? -14.953 -23.875 -21.609 1 94.88 199 GLU A CA 1
ATOM 1604 C C . GLU A 1 199 ? -14.445 -24.578 -22.859 1 94.88 199 GLU A C 1
ATOM 1606 O O . GLU A 1 199 ? -15.242 -25.094 -23.656 1 94.88 199 GLU A O 1
ATOM 1611 N N . GLU A 1 200 ? -13.156 -24.625 -23.062 1 95.69 200 GLU A N 1
ATOM 1612 C CA . GLU A 1 200 ? -12.578 -25.328 -24.203 1 95.69 200 GLU A CA 1
ATOM 1613 C C . GLU A 1 200 ? -12.992 -26.797 -24.219 1 95.69 200 GLU A C 1
ATOM 1615 O O . GLU A 1 200 ? -12.805 -27.5 -23.219 1 95.69 200 GLU A O 1
ATOM 1620 N N . SER A 1 201 ? -13.508 -27.25 -25.406 1 97.56 201 SER A N 1
ATOM 1621 C CA . SER A 1 201 ? -13.977 -28.625 -25.531 1 97.56 201 SER A CA 1
ATOM 1622 C C . SER A 1 201 ? -12.852 -29.609 -25.25 1 97.56 201 SER A C 1
ATOM 1624 O O . SER A 1 201 ? -13.086 -30.656 -24.625 1 97.56 201 SER A O 1
ATOM 1626 N N . LEU A 1 202 ? -11.727 -29.297 -25.688 1 98 202 LEU A N 1
ATOM 1627 C CA . LEU A 1 202 ? -10.57 -30.156 -25.453 1 98 202 LEU A CA 1
ATOM 1628 C C . LEU A 1 202 ? -10.336 -30.359 -23.969 1 98 202 LEU A C 1
ATOM 1630 O O . LEU A 1 202 ? -10.164 -31.484 -23.516 1 98 202 LEU A O 1
ATOM 1634 N N . ILE A 1 203 ? -10.352 -29.328 -23.172 1 98.19 203 ILE A N 1
ATOM 1635 C CA . ILE A 1 203 ? -10.102 -29.391 -21.734 1 98.19 203 ILE A CA 1
ATOM 1636 C C . ILE A 1 203 ? -11.258 -30.094 -21.031 1 98.19 203 ILE A C 1
ATOM 1638 O O . ILE A 1 203 ? -11.047 -30.891 -20.109 1 98.19 203 ILE A O 1
ATOM 1642 N N . GLN A 1 204 ? -12.492 -29.859 -21.5 1 98.06 204 GLN A N 1
ATOM 1643 C CA . GLN A 1 204 ? -13.664 -30.531 -20.953 1 98.06 204 GLN A CA 1
ATOM 1644 C C . GLN A 1 204 ? -13.578 -32.031 -21.141 1 98.06 204 GLN A C 1
ATOM 1646 O O . GLN A 1 204 ? -13.906 -32.812 -20.234 1 98.06 204 GLN A O 1
ATOM 1651 N N . ASN A 1 205 ? -13.148 -32.406 -22.312 1 98.5 205 ASN A N 1
ATOM 1652 C CA . ASN A 1 205 ? -13.016 -33.844 -22.609 1 98.5 205 ASN A CA 1
ATOM 1653 C C . ASN A 1 205 ? -11.969 -34.5 -21.719 1 98.5 205 ASN A C 1
ATOM 1655 O O . ASN A 1 205 ? -12.18 -35.594 -21.203 1 98.5 205 ASN A O 1
ATOM 1659 N N . ILE A 1 206 ? -10.852 -33.844 -21.516 1 98.56 206 ILE A N 1
ATOM 1660 C CA . ILE A 1 206 ? -9.797 -34.344 -20.641 1 98.56 206 ILE A CA 1
ATOM 1661 C C . ILE A 1 206 ? -10.305 -34.406 -19.203 1 98.56 206 ILE A C 1
ATOM 1663 O O . ILE A 1 206 ? -10.039 -35.375 -18.484 1 98.56 206 ILE A O 1
ATOM 1667 N N . ALA A 1 207 ? -11.047 -33.406 -18.781 1 98.5 207 ALA A N 1
ATOM 1668 C CA . ALA A 1 207 ? -11.625 -33.344 -17.438 1 98.5 207 ALA A CA 1
ATOM 1669 C C . ALA A 1 207 ? -12.531 -34.562 -17.203 1 98.5 207 ALA A C 1
ATOM 1671 O O . ALA A 1 207 ? -12.461 -35.188 -16.141 1 98.5 207 ALA A O 1
ATOM 1672 N N . GLN A 1 208 ? -13.312 -34.906 -18.172 1 98.38 208 GLN A N 1
ATOM 1673 C CA . GLN A 1 208 ? -14.203 -36.062 -18.078 1 98.38 208 GLN A CA 1
ATOM 1674 C C . GLN A 1 208 ? -13.414 -37.344 -17.938 1 98.38 208 GLN A C 1
ATOM 1676 O O . GLN A 1 208 ? -13.766 -38.219 -17.125 1 98.38 208 GLN A O 1
ATOM 1681 N N . LYS A 1 209 ? -12.391 -37.438 -18.672 1 98.31 209 LYS A N 1
ATOM 1682 C CA . LYS A 1 209 ? -11.547 -38.625 -18.672 1 98.31 209 LYS A CA 1
ATOM 1683 C C . LYS A 1 209 ? -11 -38.906 -17.266 1 98.31 209 LYS A C 1
ATOM 1685 O O . LYS A 1 209 ? -10.938 -40.062 -16.844 1 98.31 209 LYS A O 1
ATOM 1690 N N . TYR A 1 210 ? -10.633 -37.906 -16.516 1 98.31 210 TYR A N 1
ATOM 1691 C CA . TYR A 1 210 ? -9.953 -38.062 -15.234 1 98.31 210 TYR A CA 1
ATOM 1692 C C . TYR A 1 210 ? -10.922 -37.875 -14.07 1 98.31 210 TYR A C 1
ATOM 1694 O O . TYR A 1 210 ? -10.547 -38.062 -12.906 1 98.31 210 TYR A O 1
ATOM 1702 N N . GLY A 1 211 ? -12.211 -37.469 -14.312 1 98.12 211 GLY A N 1
ATOM 1703 C CA . GLY A 1 211 ? -13.172 -37.156 -13.258 1 98.12 211 GLY A CA 1
ATOM 1704 C C . GLY A 1 211 ? -12.828 -35.906 -12.469 1 98.12 211 GLY A C 1
ATOM 1705 O O . GLY A 1 211 ? -12.93 -35.906 -11.242 1 98.12 211 GLY A O 1
ATOM 1706 N N . LYS A 1 212 ? -12.25 -34.969 -13.102 1 98.31 212 LYS A N 1
ATOM 1707 C CA . LYS A 1 212 ? -11.852 -33.688 -12.516 1 98.31 212 LYS A CA 1
ATOM 1708 C C . LYS A 1 212 ? -12.57 -32.531 -13.195 1 98.31 212 LYS A C 1
ATOM 1710 O O . LYS A 1 212 ? -13.289 -32.719 -14.18 1 98.31 212 LYS A O 1
ATOM 1715 N N . ASP A 1 213 ? -12.547 -31.344 -12.648 1 96.75 213 ASP A N 1
ATOM 1716 C CA . ASP A 1 213 ? -13.094 -30.188 -13.344 1 96.75 213 ASP A CA 1
ATOM 1717 C C . ASP A 1 213 ? -12.039 -29.531 -14.234 1 96.75 213 ASP A C 1
ATOM 1719 O O . ASP A 1 213 ? -10.875 -29.922 -14.211 1 96.75 213 ASP A O 1
ATOM 1723 N N . THR A 1 214 ? -12.438 -28.609 -15.062 1 97.44 214 THR A N 1
ATOM 1724 C CA . THR A 1 214 ? -11.562 -28.031 -16.078 1 97.44 214 THR A CA 1
ATOM 1725 C C . THR A 1 214 ? -10.445 -27.203 -15.414 1 97.44 214 THR A C 1
ATOM 1727 O O . THR A 1 214 ? -9.328 -27.156 -15.93 1 97.44 214 THR A O 1
ATOM 1730 N N . GLY A 1 215 ? -10.711 -26.531 -14.289 1 97.12 215 GLY A N 1
ATOM 1731 C CA . GLY A 1 215 ? -9.664 -25.828 -13.562 1 97.12 215 GLY A CA 1
ATOM 1732 C C . GLY A 1 215 ? -8.555 -26.734 -13.078 1 97.12 215 GLY A C 1
ATOM 1733 O O . GLY A 1 215 ? -7.375 -26.406 -13.211 1 97.12 215 GLY A O 1
ATOM 1734 N N . GLN A 1 216 ? -8.93 -27.859 -12.594 1 97.94 216 GLN A N 1
ATOM 1735 C CA . GLN A 1 216 ? -7.957 -28.844 -12.125 1 97.94 216 GLN A CA 1
ATOM 1736 C C . GLN A 1 216 ? -7.062 -29.312 -13.266 1 97.94 216 GLN A C 1
ATOM 1738 O O . GLN A 1 216 ? -5.859 -29.5 -13.078 1 97.94 216 GLN A O 1
ATOM 1743 N N . ILE A 1 217 ? -7.672 -29.516 -14.445 1 98.5 217 ILE A N 1
ATOM 1744 C CA . ILE A 1 217 ? -6.906 -29.969 -15.602 1 98.5 217 ILE A CA 1
ATOM 1745 C C . ILE A 1 217 ? -5.859 -28.922 -15.969 1 98.5 217 ILE A C 1
ATOM 1747 O O . ILE A 1 217 ? -4.695 -29.25 -16.203 1 98.5 217 ILE A O 1
ATOM 1751 N N . ILE A 1 218 ? -6.227 -27.672 -15.969 1 98.38 218 ILE A N 1
ATOM 1752 C CA . ILE A 1 218 ? -5.316 -26.594 -16.344 1 98.38 218 ILE A CA 1
ATOM 1753 C C . ILE A 1 218 ? -4.211 -26.469 -15.297 1 98.38 218 ILE A C 1
ATOM 1755 O O . ILE A 1 218 ? -3.037 -26.312 -15.641 1 98.38 218 ILE A O 1
ATOM 1759 N N . LEU A 1 219 ? -4.543 -26.531 -14.039 1 98.31 219 LEU A N 1
ATOM 1760 C CA . LEU A 1 219 ? -3.549 -26.422 -12.977 1 98.31 219 LEU A CA 1
ATOM 1761 C C . LEU A 1 219 ? -2.578 -27.609 -13.031 1 98.31 219 LEU A C 1
ATOM 1763 O O . LEU A 1 219 ? -1.372 -27.422 -12.836 1 98.31 219 LEU A O 1
ATOM 1767 N N . ARG A 1 220 ? -3.084 -28.828 -13.266 1 98.38 220 ARG A N 1
ATOM 1768 C CA . ARG A 1 220 ? -2.213 -30 -13.422 1 98.38 220 ARG A CA 1
ATOM 1769 C C . ARG A 1 220 ? -1.295 -29.828 -14.625 1 98.38 220 ARG A C 1
ATOM 1771 O O . ARG A 1 220 ? -0.123 -30.219 -14.578 1 98.38 220 ARG A O 1
ATOM 1778 N N . TRP A 1 221 ? -1.878 -29.281 -15.742 1 98.75 221 TRP A N 1
ATOM 1779 C CA . TRP A 1 221 ? -1.085 -28.984 -16.938 1 98.75 221 TRP A CA 1
ATOM 1780 C C . TRP A 1 221 ? 0.114 -28.109 -16.578 1 98.75 221 TRP A C 1
ATOM 1782 O O . TRP A 1 221 ? 1.224 -28.344 -17.062 1 98.75 221 TRP A O 1
ATOM 1792 N N . GLN A 1 222 ? -0.031 -27.172 -15.734 1 98.44 222 GLN A N 1
ATOM 1793 C CA . GLN A 1 222 ? 1.065 -26.312 -15.281 1 98.44 222 GLN A CA 1
ATOM 1794 C C . GLN A 1 222 ? 2.104 -27.125 -14.508 1 98.44 222 GLN A C 1
ATOM 1796 O O . GLN A 1 222 ? 3.297 -27.062 -14.805 1 98.44 222 GLN A O 1
ATOM 1801 N N . VAL A 1 223 ? 1.649 -27.875 -13.602 1 98.25 223 VAL A N 1
ATOM 1802 C CA . VAL A 1 223 ? 2.537 -28.641 -12.727 1 98.25 223 VAL A CA 1
ATOM 1803 C C . VAL A 1 223 ? 3.346 -29.625 -13.562 1 98.25 223 VAL A C 1
ATOM 1805 O O . VAL A 1 223 ? 4.543 -29.812 -13.336 1 98.25 223 VAL A O 1
ATOM 1808 N N . GLU A 1 224 ? 2.676 -30.266 -14.578 1 98.19 224 GLU A N 1
ATOM 1809 C CA . GLU A 1 224 ? 3.352 -31.219 -15.445 1 98.19 224 GLU A CA 1
ATOM 1810 C C . GLU A 1 224 ? 4.449 -30.547 -16.266 1 98.19 224 GLU A C 1
ATOM 1812 O O . GLU A 1 224 ? 5.406 -31.203 -16.688 1 98.19 224 GLU A O 1
ATOM 1817 N N . ARG A 1 225 ? 4.305 -29.297 -16.406 1 98.31 225 ARG A N 1
ATOM 1818 C CA . ARG A 1 225 ? 5.277 -28.516 -17.188 1 98.31 225 ARG A CA 1
ATOM 1819 C C . ARG A 1 225 ? 6.348 -27.922 -16.281 1 98.31 225 ARG A C 1
ATOM 1821 O O . ARG A 1 225 ? 7.168 -27.125 -16.719 1 98.31 225 ARG A O 1
ATOM 1828 N N . GLY A 1 226 ? 6.297 -28.25 -15 1 98.06 226 GLY A N 1
ATOM 1829 C CA . GLY A 1 226 ? 7.289 -27.781 -14.047 1 98.06 226 GLY A CA 1
ATOM 1830 C C . GLY A 1 226 ? 7.016 -26.359 -13.562 1 98.06 226 GLY A C 1
ATOM 1831 O O . GLY A 1 226 ? 7.938 -25.672 -13.133 1 98.06 226 GLY A O 1
ATOM 1832 N N . ILE A 1 227 ? 5.797 -25.891 -13.672 1 98.81 227 ILE A N 1
ATOM 1833 C CA . ILE A 1 227 ? 5.383 -24.547 -13.328 1 98.81 227 ILE A CA 1
ATOM 1834 C C . ILE A 1 227 ? 4.582 -24.562 -12.023 1 98.81 227 ILE A C 1
ATOM 1836 O O . ILE A 1 227 ? 3.799 -25.484 -11.789 1 98.81 227 ILE A O 1
ATOM 1840 N N . ILE A 1 228 ? 4.781 -23.656 -11.094 1 98.88 228 ILE A N 1
ATOM 1841 C CA . ILE A 1 228 ? 3.947 -23.484 -9.906 1 98.88 228 ILE A CA 1
ATOM 1842 C C . ILE A 1 228 ? 2.793 -22.547 -10.219 1 98.88 228 ILE A C 1
ATOM 1844 O O . ILE A 1 228 ? 3.004 -21.344 -10.414 1 98.88 228 ILE A O 1
ATOM 1848 N N . PRO A 1 229 ? 1.569 -23.031 -10.273 1 98.62 229 PRO A N 1
ATOM 1849 C CA . PRO A 1 229 ? 0.444 -22.109 -10.453 1 98.62 229 PRO A CA 1
ATOM 1850 C C . PRO A 1 229 ? 0.073 -21.375 -9.164 1 98.62 229 PRO A C 1
ATOM 1852 O O . PRO A 1 229 ? -0.076 -22 -8.117 1 98.62 229 PRO A O 1
ATOM 1855 N N . ILE A 1 230 ? -0.016 -20.062 -9.195 1 98.44 230 ILE A N 1
ATOM 1856 C CA . ILE A 1 230 ? -0.596 -19.219 -8.156 1 98.44 230 ILE A CA 1
ATOM 1857 C C . ILE A 1 230 ? -2.061 -18.922 -8.477 1 98.44 230 ILE A C 1
ATOM 1859 O O . ILE A 1 230 ? -2.365 -18.047 -9.281 1 98.44 230 ILE A O 1
ATOM 1863 N N . VAL A 1 231 ? -2.975 -19.688 -7.898 1 97.19 231 VAL A N 1
ATOM 1864 C CA . VAL A 1 231 ? -4.383 -19.641 -8.281 1 97.19 231 VAL A CA 1
ATOM 1865 C C . VAL A 1 231 ? -5.191 -18.953 -7.184 1 97.19 231 VAL A C 1
ATOM 1867 O O . VAL A 1 231 ? -4.992 -19.219 -5.996 1 97.19 231 VAL A O 1
ATOM 1870 N N . LYS A 1 232 ? -5.965 -18.031 -7.602 1 94.94 232 LYS A N 1
ATOM 1871 C CA . LYS A 1 232 ? -6.871 -17.344 -6.676 1 94.94 232 LYS A CA 1
ATOM 1872 C C . LYS A 1 232 ? -8.211 -18.078 -6.586 1 94.94 232 LYS A C 1
ATOM 1874 O O . LYS A 1 232 ? -8.742 -18.531 -7.602 1 94.94 232 LYS A O 1
ATOM 1879 N N . ALA A 1 233 ? -8.688 -18.312 -5.445 1 88.88 233 ALA A N 1
ATOM 1880 C CA . ALA A 1 233 ? -10.031 -18.828 -5.195 1 88.88 233 ALA A CA 1
ATOM 1881 C C . ALA A 1 233 ? -10.617 -18.234 -3.912 1 88.88 233 ALA A C 1
ATOM 1883 O O . ALA A 1 233 ? -9.93 -18.172 -2.889 1 88.88 233 ALA A O 1
ATOM 1884 N N . THR A 1 234 ? -11.836 -17.766 -4.051 1 86.75 234 THR A N 1
ATOM 1885 C CA . THR A 1 234 ? -12.43 -17.125 -2.881 1 86.75 234 THR A CA 1
ATOM 1886 C C . THR A 1 234 ? -13.414 -18.062 -2.188 1 86.75 234 THR A C 1
ATOM 1888 O O . THR A 1 234 ? -13.766 -17.844 -1.026 1 86.75 234 THR A O 1
ATOM 1891 N N . SER A 1 235 ? -13.836 -19.078 -2.898 1 92.44 235 SER A N 1
ATOM 1892 C CA . SER A 1 235 ? -14.766 -20.016 -2.26 1 92.44 235 SER A CA 1
ATOM 1893 C C . SER A 1 235 ? -14.039 -21.25 -1.756 1 92.44 235 SER A C 1
ATOM 1895 O O . SER A 1 235 ? -13.109 -21.75 -2.404 1 92.44 235 SER A O 1
ATOM 1897 N N . PRO A 1 236 ? -14.516 -21.719 -0.627 1 94 236 PRO A N 1
ATOM 1898 C CA . PRO A 1 236 ? -13.891 -22.922 -0.064 1 94 236 PRO A CA 1
ATOM 1899 C C . PRO A 1 236 ? -13.922 -24.109 -1.026 1 94 236 PRO A C 1
ATOM 1901 O O . PRO A 1 236 ? -12.953 -24.859 -1.1 1 94 236 PRO A O 1
ATOM 1904 N N . GLU A 1 237 ? -15.008 -24.266 -1.733 1 95.12 237 GLU A N 1
ATOM 1905 C CA . GLU A 1 237 ? -15.148 -25.359 -2.676 1 95.12 237 GLU A CA 1
ATOM 1906 C C . GLU A 1 237 ? -14.086 -25.281 -3.775 1 95.12 237 GLU A C 1
ATOM 1908 O O . GLU A 1 237 ? -13.414 -26.281 -4.062 1 95.12 237 GLU A O 1
ATOM 1913 N N . HIS A 1 238 ? -13.906 -24.125 -4.301 1 95.06 238 HIS A N 1
ATOM 1914 C CA . HIS A 1 238 ? -12.914 -23.938 -5.355 1 95.06 238 HIS A CA 1
ATOM 1915 C C . HIS A 1 238 ? -11.5 -24.094 -4.812 1 95.06 238 HIS A C 1
ATOM 1917 O O . HIS A 1 238 ? -10.617 -24.609 -5.496 1 95.06 238 HIS A O 1
ATOM 1923 N N . GLN A 1 239 ? -11.266 -23.594 -3.617 1 96.06 239 GLN A N 1
ATOM 1924 C CA . GLN A 1 239 ? -9.953 -23.719 -2.996 1 96.06 239 GLN A CA 1
ATOM 1925 C C . GLN A 1 239 ? -9.578 -25.188 -2.824 1 96.06 239 GLN A C 1
ATOM 1927 O O . GLN A 1 239 ? -8.469 -25.594 -3.178 1 96.06 239 GLN A O 1
ATOM 1932 N N . ARG A 1 240 ? -10.508 -26.016 -2.387 1 96 240 ARG A N 1
ATOM 1933 C CA . ARG A 1 240 ? -10.273 -27.438 -2.182 1 96 240 ARG A CA 1
ATOM 1934 C C . ARG A 1 240 ? -10.039 -28.156 -3.508 1 96 240 ARG A C 1
ATOM 1936 O O . ARG A 1 240 ? -9.125 -28.969 -3.625 1 96 240 ARG A O 1
ATOM 1943 N N . ARG A 1 241 ? -10.844 -27.828 -4.441 1 95.81 241 ARG A N 1
ATOM 1944 C CA . ARG A 1 241 ? -10.711 -28.469 -5.746 1 95.81 241 ARG A CA 1
ATOM 1945 C C . ARG A 1 241 ? -9.391 -28.109 -6.41 1 95.81 241 ARG A C 1
ATOM 1947 O O . ARG A 1 241 ? -8.719 -28.969 -6.977 1 95.81 241 ARG A O 1
ATOM 1954 N N . ASN A 1 242 ? -9 -26.844 -6.297 1 96.5 242 ASN A N 1
ATOM 1955 C CA . ASN A 1 242 ? -7.805 -26.344 -6.973 1 96.5 242 ASN A CA 1
ATOM 1956 C C . ASN A 1 242 ? -6.543 -27.031 -6.469 1 96.5 242 ASN A C 1
ATOM 1958 O O . ASN A 1 242 ? -5.605 -27.266 -7.234 1 96.5 242 ASN A O 1
ATOM 1962 N N . ILE A 1 243 ? -6.535 -27.359 -5.238 1 96.38 243 ILE A N 1
ATOM 1963 C CA . ILE A 1 243 ? -5.301 -27.906 -4.68 1 96.38 243 ILE A CA 1
ATOM 1964 C C . ILE A 1 243 ? -5.309 -29.422 -4.797 1 96.38 243 ILE A C 1
ATOM 1966 O O . ILE A 1 243 ? -4.281 -30.078 -4.598 1 96.38 243 ILE A O 1
ATOM 1970 N N . ASP A 1 244 ? -6.488 -30.031 -5.168 1 96.19 244 ASP A N 1
ATOM 1971 C CA . ASP A 1 244 ? -6.629 -31.469 -5.348 1 96.19 244 ASP A CA 1
ATOM 1972 C C . ASP A 1 244 ? -6.25 -31.891 -6.77 1 96.19 244 ASP A C 1
ATOM 1974 O O . ASP A 1 244 ? -7.098 -32.375 -7.527 1 96.19 244 ASP A O 1
ATOM 1978 N N . ILE A 1 245 ? -4.934 -31.812 -7.094 1 97.12 245 ILE A N 1
ATOM 1979 C CA . ILE A 1 245 ? -4.543 -32.031 -8.484 1 97.12 245 ILE A CA 1
ATOM 1980 C C . ILE A 1 245 ? -3.334 -32.969 -8.539 1 97.12 245 ILE A C 1
ATOM 1982 O O . ILE A 1 245 ? -2.672 -33.062 -9.57 1 97.12 245 ILE A O 1
ATOM 1986 N N . PHE A 1 246 ? -3.025 -33.688 -7.477 1 96.56 246 PHE A N 1
ATOM 1987 C CA . PHE A 1 246 ? -1.779 -34.469 -7.445 1 96.56 246 PHE A CA 1
ATOM 1988 C C . PHE A 1 246 ? -2.059 -35.969 -7.469 1 96.56 246 PHE A C 1
ATOM 1990 O O . PHE A 1 246 ? -1.149 -36.781 -7.266 1 96.56 246 PHE A O 1
ATOM 1997 N N . ASP A 1 247 ? -3.365 -36.312 -7.715 1 96.12 247 ASP A N 1
ATOM 1998 C CA . ASP A 1 247 ? -3.723 -37.719 -7.707 1 96.12 247 ASP A CA 1
ATOM 1999 C C . ASP A 1 247 ? -3.939 -38.25 -9.125 1 96.12 247 ASP A C 1
ATOM 2001 O O . ASP A 1 247 ? -4.504 -39.344 -9.312 1 96.12 247 ASP A O 1
ATOM 2005 N N . PHE A 1 248 ? -3.656 -37.469 -10.133 1 97.19 248 PHE A N 1
ATOM 2006 C CA . PHE A 1 248 ? -3.676 -37.875 -11.531 1 97.19 248 PHE A CA 1
ATOM 2007 C C . PHE A 1 248 ? -2.539 -37.219 -12.305 1 97.19 248 PHE A C 1
ATOM 2009 O O . PHE A 1 248 ? -1.832 -36.375 -11.766 1 97.19 248 PHE A O 1
ATOM 2016 N N . SER A 1 249 ? -2.314 -37.688 -13.562 1 98.06 249 SER A N 1
ATOM 2017 C CA . SER A 1 249 ? -1.297 -37.094 -14.438 1 98.06 249 SER A CA 1
ATOM 2018 C C . SER A 1 249 ? -1.792 -37.031 -15.883 1 98.06 249 SER A C 1
ATOM 2020 O O . SER A 1 249 ? -2.549 -37.875 -16.328 1 98.06 249 SER A O 1
ATOM 2022 N N . LEU A 1 250 ? -1.344 -36.031 -16.516 1 98.69 250 LEU A N 1
ATOM 2023 C CA . LEU A 1 250 ? -1.677 -35.844 -17.938 1 98.69 250 LEU A CA 1
ATOM 2024 C C . LEU A 1 250 ? -0.647 -36.531 -18.812 1 98.69 250 LEU A C 1
ATOM 2026 O O . LEU A 1 250 ? 0.542 -36.562 -18.5 1 98.69 250 LEU A O 1
ATOM 2030 N N . SER A 1 251 ? -1.126 -37.062 -19.953 1 98.44 251 SER A N 1
ATOM 2031 C CA . SER A 1 251 ? -0.201 -37.594 -20.953 1 98.44 251 SER A CA 1
ATOM 2032 C C . SER A 1 251 ? 0.533 -36.5 -21.688 1 98.44 251 SER A C 1
ATOM 2034 O O . SER A 1 251 ? 0.081 -35.344 -21.703 1 98.44 251 SER A O 1
ATOM 2036 N N . SER A 1 252 ? 1.612 -36.906 -22.266 1 98.31 252 SER A N 1
ATOM 2037 C CA . SER A 1 252 ? 2.363 -35.969 -23.078 1 98.31 252 SER A CA 1
ATOM 2038 C C . SER A 1 252 ? 1.504 -35.375 -24.203 1 98.31 252 SER A C 1
ATOM 2040 O O . SER A 1 252 ? 1.617 -34.219 -24.547 1 98.31 252 SER A O 1
ATOM 2042 N N . GLU A 1 253 ? 0.698 -36.25 -24.703 1 98.5 253 GLU A N 1
ATOM 2043 C CA . GLU A 1 253 ? -0.194 -35.812 -25.766 1 98.5 253 GLU A CA 1
ATOM 2044 C C . GLU A 1 253 ? -1.188 -34.75 -25.281 1 98.5 253 GLU A C 1
ATOM 2046 O O . GLU A 1 253 ? -1.427 -33.75 -25.953 1 98.5 253 GLU A O 1
ATOM 2051 N N . GLU A 1 254 ? -1.74 -35 -24.094 1 98.75 254 GLU A N 1
ATOM 2052 C CA . GLU A 1 254 ? -2.699 -34.062 -23.516 1 98.75 254 GLU A CA 1
ATOM 2053 C C . GLU A 1 254 ? -2.039 -32.719 -23.203 1 98.75 254 GLU A C 1
ATOM 2055 O O . GLU A 1 254 ? -2.609 -31.656 -23.469 1 98.75 254 GLU A O 1
ATOM 2060 N N . ILE A 1 255 ? -0.83 -32.781 -22.672 1 98.75 255 ILE A N 1
ATOM 2061 C CA . ILE A 1 255 ? -0.066 -31.578 -22.375 1 98.75 255 ILE A CA 1
ATOM 2062 C C . ILE A 1 255 ? 0.161 -30.781 -23.656 1 98.75 255 ILE A C 1
ATOM 2064 O O . ILE A 1 255 ? -0.066 -29.578 -23.688 1 98.75 255 ILE A O 1
ATOM 2068 N N . ASN A 1 256 ? 0.524 -31.469 -24.719 1 98.56 256 ASN A N 1
ATOM 2069 C CA . ASN A 1 256 ? 0.793 -30.828 -26 1 98.56 256 ASN A CA 1
ATOM 2070 C C . ASN A 1 256 ? -0.472 -30.219 -26.594 1 98.56 256 ASN A C 1
ATOM 2072 O O . ASN A 1 256 ? -0.431 -29.125 -27.172 1 98.56 256 ASN A O 1
ATOM 2076 N N . LYS A 1 257 ? -1.556 -30.938 -26.469 1 98.62 257 LYS A N 1
ATOM 2077 C CA . LYS A 1 257 ? -2.82 -30.438 -27 1 98.62 257 LYS A CA 1
ATOM 2078 C C . LYS A 1 257 ? -3.271 -29.172 -26.297 1 98.62 257 LYS A C 1
ATOM 2080 O O . LYS A 1 257 ? -3.732 -28.219 -26.922 1 98.62 257 LYS A O 1
ATOM 2085 N N . ILE A 1 258 ? -3.141 -29.156 -24.953 1 98.5 258 ILE A N 1
ATOM 2086 C CA . ILE A 1 258 ? -3.512 -27.953 -24.203 1 98.5 258 ILE A CA 1
ATOM 2087 C C . ILE A 1 258 ? -2.582 -26.812 -24.578 1 98.5 258 ILE A C 1
ATOM 2089 O O . ILE A 1 258 ? -3.035 -25.672 -24.781 1 98.5 258 ILE A O 1
ATOM 2093 N N . THR A 1 259 ? -1.271 -27.062 -24.703 1 98.44 259 THR A N 1
ATOM 2094 C CA . THR A 1 259 ? -0.285 -26.047 -25.047 1 98.44 259 THR A CA 1
ATOM 2095 C C . THR A 1 259 ? -0.583 -25.453 -26.422 1 98.44 259 THR A C 1
ATOM 2097 O O . THR A 1 259 ? -0.369 -24.266 -26.656 1 98.44 259 THR A O 1
ATOM 2100 N N . ALA A 1 260 ? -1.15 -26.266 -27.312 1 98 260 ALA A N 1
ATOM 2101 C CA . ALA A 1 260 ? -1.42 -25.875 -28.688 1 98 260 ALA A CA 1
ATOM 2102 C C . ALA A 1 260 ? -2.641 -24.969 -28.766 1 98 260 ALA A C 1
ATOM 2104 O O . ALA A 1 260 ? -2.941 -24.406 -29.828 1 98 260 ALA A O 1
ATOM 2105 N N . LEU A 1 261 ? -3.322 -24.719 -27.625 1 96.75 261 LEU A N 1
ATOM 2106 C CA . LEU A 1 261 ? -4.461 -23.812 -27.594 1 96.75 261 LEU A CA 1
ATOM 2107 C C . LEU A 1 261 ? -3.998 -22.359 -27.625 1 96.75 261 LEU A C 1
ATOM 2109 O O . LEU A 1 261 ? -4.82 -21.438 -27.594 1 96.75 261 LEU A O 1
ATOM 2113 N N . LYS A 1 262 ? -2.721 -22.125 -27.688 1 96.31 262 LYS A N 1
ATOM 2114 C CA . LYS A 1 262 ? -2.109 -20.797 -27.688 1 96.31 262 LYS A CA 1
ATOM 2115 C C . LYS A 1 262 ? -2.832 -19.859 -28.641 1 96.31 262 LYS A C 1
ATOM 2117 O O . LYS A 1 262 ? -3.189 -20.25 -29.75 1 96.31 262 LYS A O 1
ATOM 2122 N N . GLN A 1 263 ? -3.045 -18.672 -28.125 1 94.06 263 GLN A N 1
ATOM 2123 C CA . GLN A 1 263 ? -3.633 -17.609 -28.938 1 94.06 263 GLN A CA 1
ATOM 2124 C C . GLN A 1 263 ? -2.684 -16.422 -29.078 1 94.06 263 GLN A C 1
ATOM 2126 O O . GLN A 1 263 ? -1.986 -16.062 -28.125 1 94.06 263 GLN A O 1
ATOM 2131 N N . GLU A 1 264 ? -2.66 -15.742 -30.234 1 90.56 264 GLU A N 1
ATOM 2132 C CA . GLU A 1 264 ? -1.806 -14.586 -30.469 1 90.56 264 GLU A CA 1
ATOM 2133 C C . GLU A 1 264 ? -2.146 -13.438 -29.531 1 90.56 264 GLU A C 1
ATOM 2135 O O . GLU A 1 264 ? -1.256 -12.727 -29.062 1 90.56 264 GLU A O 1
ATOM 2140 N N . ASN A 1 265 ? -3.377 -13.266 -29.281 1 90.06 265 ASN A N 1
ATOM 2141 C CA . ASN A 1 265 ? -3.84 -12.211 -28.391 1 90.06 265 ASN A CA 1
ATOM 2142 C C . ASN A 1 265 ? -4.246 -12.766 -27.031 1 90.06 265 ASN A C 1
ATOM 2144 O O . ASN A 1 265 ? -5.188 -12.266 -26.406 1 90.06 265 ASN A O 1
ATOM 2148 N N . GLY A 1 266 ? -3.58 -13.742 -26.594 1 91.31 266 GLY A N 1
ATOM 2149 C CA . GLY A 1 266 ? -3.984 -14.445 -25.391 1 91.31 266 GLY A CA 1
ATOM 2150 C C . GLY A 1 266 ? -3.592 -13.719 -24.125 1 91.31 266 GLY A C 1
ATOM 2151 O O . GLY A 1 266 ? -4.102 -14.031 -23.047 1 91.31 266 GLY A O 1
ATOM 2152 N N . ARG A 1 267 ? -2.732 -12.758 -24.172 1 90.56 267 ARG A N 1
ATOM 2153 C CA . ARG A 1 267 ? -2.25 -12.047 -22.984 1 90.56 267 ARG A CA 1
ATOM 2154 C C . ARG A 1 267 ? -3.383 -11.281 -22.312 1 90.56 267 ARG A C 1
ATOM 2156 O O . ARG A 1 267 ? -4.145 -10.578 -22.969 1 90.56 267 ARG A O 1
ATOM 2163 N N . VAL A 1 268 ? -3.453 -11.484 -21 1 85 268 VAL A N 1
ATOM 2164 C CA . VAL A 1 268 ? -4.453 -10.781 -20.203 1 85 268 VAL A CA 1
ATOM 2165 C C . VAL A 1 268 ? -4.176 -9.281 -20.25 1 85 268 VAL A C 1
ATOM 2167 O O . VAL A 1 268 ? -3.092 -8.836 -19.859 1 85 268 VAL A O 1
ATOM 2170 N N . ASP A 1 269 ? -5.027 -8.438 -20.734 1 86.19 269 ASP A N 1
ATOM 2171 C CA . ASP A 1 269 ? -5.016 -6.977 -20.781 1 86.19 269 ASP A CA 1
ATOM 2172 C C . ASP A 1 269 ? -3.791 -6.465 -21.547 1 86.19 269 ASP A C 1
ATOM 2174 O O . ASP A 1 269 ? -3.344 -5.336 -21.312 1 86.19 269 ASP A O 1
ATOM 2178 N N . ASN A 1 270 ? -3.18 -7.305 -22.281 1 89.69 270 ASN A N 1
ATOM 2179 C CA . ASN A 1 270 ? -2.029 -6.984 -23.125 1 89.69 270 ASN A CA 1
ATOM 2180 C C . ASN A 1 270 ? -0.923 -6.301 -22.312 1 89.69 270 ASN A C 1
ATOM 2182 O O . ASN A 1 270 ? -0.286 -5.367 -22.812 1 89.69 270 ASN A O 1
ATOM 2186 N N . GLN A 1 271 ? -0.699 -6.75 -21.125 1 92.06 271 GLN A N 1
ATOM 2187 C CA . GLN A 1 271 ? 0.364 -6.184 -20.297 1 92.06 271 GLN A CA 1
ATOM 2188 C C . GLN A 1 271 ? 1.728 -6.734 -20.703 1 92.06 271 GLN A C 1
ATOM 2190 O O . GLN A 1 271 ? 2.195 -7.727 -20.141 1 92.06 271 GLN A O 1
ATOM 2195 N N . ASP A 1 272 ? 2.316 -6.012 -21.625 1 94.44 272 ASP A N 1
ATOM 2196 C CA . ASP A 1 272 ? 3.633 -6.375 -22.141 1 94.44 272 ASP A CA 1
ATOM 2197 C C . ASP A 1 272 ? 4.738 -5.93 -21.188 1 94.44 272 ASP A C 1
ATOM 2199 O O . ASP A 1 272 ? 4.926 -4.734 -20.953 1 94.44 272 ASP A O 1
ATOM 2203 N N . PRO A 1 273 ? 5.512 -6.902 -20.641 1 96 273 PRO A N 1
ATOM 2204 C CA . PRO A 1 273 ? 6.547 -6.555 -19.672 1 96 273 PRO A CA 1
ATOM 2205 C C . PRO A 1 273 ? 7.539 -5.527 -20.203 1 96 273 PRO A C 1
ATOM 2207 O O . PRO A 1 273 ? 8.203 -4.844 -19.422 1 96 273 PRO A O 1
ATOM 2210 N N . ASN A 1 274 ? 7.684 -5.367 -21.5 1 95.31 274 ASN A N 1
ATOM 2211 C CA . ASN A 1 274 ? 8.617 -4.418 -22.094 1 95.31 274 ASN A CA 1
ATOM 2212 C C . ASN A 1 274 ? 8.039 -3.01 -22.141 1 95.31 274 ASN A C 1
ATOM 2214 O O . ASN A 1 274 ? 8.758 -2.041 -22.375 1 95.31 274 ASN A O 1
ATOM 2218 N N . GLU A 1 275 ? 6.703 -2.877 -21.922 1 93.5 275 GLU A N 1
ATOM 2219 C CA . GLU A 1 275 ? 6.062 -1.579 -22.109 1 93.5 275 GLU A CA 1
ATOM 2220 C C . GLU A 1 275 ? 5.238 -1.186 -20.875 1 93.5 275 GLU A C 1
ATOM 2222 O O . GLU A 1 275 ? 5.004 0 -20.641 1 93.5 275 GLU A O 1
ATOM 2227 N N . TYR A 1 276 ? 4.793 -2.201 -20.188 1 92.62 276 TYR A N 1
ATOM 2228 C CA . TYR A 1 276 ? 3.842 -1.986 -19.094 1 92.62 276 TYR A CA 1
ATOM 2229 C C . TYR A 1 276 ? 4.453 -1.122 -18 1 92.62 276 TYR A C 1
ATOM 2231 O O . TYR A 1 276 ? 5.617 -1.302 -17.641 1 92.62 276 TYR A O 1
ATOM 2239 N N . GLU A 1 277 ? 3.662 -0.115 -17.484 1 88.81 277 GLU A N 1
ATOM 2240 C CA . GLU A 1 277 ? 4.008 0.71 -16.328 1 88.81 277 GLU A CA 1
ATOM 2241 C C . GLU A 1 277 ? 3.002 0.524 -15.195 1 88.81 277 GLU A C 1
ATOM 2243 O O . GLU A 1 277 ? 1.797 0.424 -15.438 1 88.81 277 GLU A O 1
ATOM 2248 N N . GLU A 1 278 ? 3.6 0.294 -14.039 1 83.81 278 GLU A N 1
ATOM 2249 C CA . GLU A 1 278 ? 2.727 0.205 -12.867 1 83.81 278 GLU A CA 1
ATOM 2250 C C . GLU A 1 278 ? 2.152 1.571 -12.5 1 83.81 278 GLU A C 1
ATOM 2252 O O . GLU A 1 278 ? 2.887 2.561 -12.438 1 83.81 278 GLU A O 1
ATOM 2257 N N . PHE A 1 279 ? 0.969 1.869 -12.836 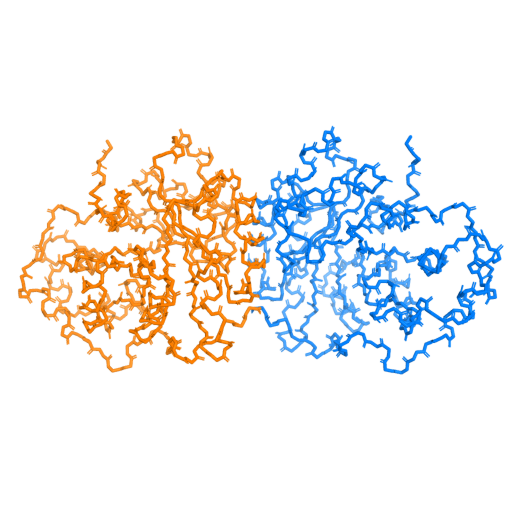1 63.38 279 PHE A N 1
ATOM 2258 C CA . PHE A 1 279 ? 0.396 3.164 -12.492 1 63.38 279 PHE A CA 1
ATOM 2259 C C . PHE A 1 279 ? -0.053 3.188 -11.031 1 63.38 279 PHE A C 1
ATOM 2261 O O . PHE A 1 279 ? -1.056 2.564 -10.68 1 63.38 279 PHE A O 1
ATOM 2268 N N . VAL A 1 280 ? 0.892 2.961 -10.25 1 51.81 280 VAL A N 1
ATOM 2269 C CA . VAL A 1 280 ? 0.417 3.051 -8.875 1 51.81 280 VAL A CA 1
ATOM 2270 C C . VAL A 1 280 ? 0.575 4.48 -8.367 1 51.81 280 VAL A C 1
ATOM 2272 O O . VAL A 1 280 ? 1.488 5.199 -8.781 1 51.81 280 VAL A O 1
ATOM 2275 N N . MET B 1 1 ? 4.902 15.461 31.391 1 40 1 MET B N 1
ATOM 2276 C CA . MET B 1 1 ? 4.648 15.312 29.953 1 40 1 MET B CA 1
ATOM 2277 C C . MET B 1 1 ? 3.736 16.422 29.438 1 40 1 MET B C 1
ATOM 2279 O O . MET B 1 1 ? 2.691 16.688 30.031 1 40 1 MET B O 1
ATOM 2283 N N . ILE B 1 2 ? 4.367 17.453 28.891 1 49.06 2 ILE B N 1
ATOM 2284 C CA . ILE B 1 2 ? 3.605 18.656 28.578 1 49.06 2 ILE B CA 1
ATOM 2285 C C . ILE B 1 2 ? 2.338 18.281 27.812 1 49.06 2 ILE B C 1
ATOM 2287 O O . ILE B 1 2 ? 2.402 17.594 26.781 1 49.06 2 ILE B O 1
ATOM 2291 N N . GLU B 1 3 ? 1.266 18.219 28.531 1 64.56 3 GLU B N 1
ATOM 2292 C CA . GLU B 1 3 ? -0.047 17.938 27.953 1 64.56 3 GLU B CA 1
ATOM 2293 C C . GLU B 1 3 ? -0.294 18.797 26.719 1 64.56 3 GLU B C 1
ATOM 2295 O O . GLU B 1 3 ? -0.159 20.031 26.766 1 64.56 3 GLU B O 1
ATOM 2300 N N . GLN B 1 4 ? -0.304 18.156 25.531 1 77.19 4 GLN B N 1
ATOM 2301 C CA . GLN B 1 4 ? -0.51 18.875 24.281 1 77.19 4 GLN B CA 1
ATOM 2302 C C . GLN B 1 4 ? -1.892 19.516 24.25 1 77.19 4 GLN B C 1
ATOM 2304 O O . GLN B 1 4 ? -2.873 18.938 24.703 1 77.19 4 GLN B O 1
ATOM 2309 N N . GLU B 1 5 ? -1.932 20.75 23.875 1 90.94 5 GLU B N 1
ATOM 2310 C CA . GLU B 1 5 ? -3.199 21.438 23.625 1 90.94 5 GLU B CA 1
ATOM 2311 C C . GLU B 1 5 ? -4.016 20.703 22.562 1 90.94 5 GLU B C 1
ATOM 2313 O O . GLU B 1 5 ? -3.451 20.062 21.672 1 90.94 5 GLU B O 1
ATOM 2318 N N . LYS B 1 6 ? -5.367 20.688 22.766 1 97.44 6 LYS B N 1
ATOM 2319 C CA . LYS B 1 6 ? -6.23 19.953 21.844 1 97.44 6 LYS B CA 1
ATOM 2320 C C . LYS B 1 6 ? -7.359 20.828 21.312 1 97.44 6 LYS B C 1
ATOM 2322 O O . LYS B 1 6 ? -7.707 21.844 21.938 1 97.44 6 LYS B O 1
ATOM 2327 N N . TYR B 1 7 ? -7.793 20.594 20.172 1 98.06 7 TYR B N 1
ATOM 2328 C CA . TYR B 1 7 ? -9.055 21.094 19.641 1 98.06 7 TYR B CA 1
ATOM 2329 C C . TYR B 1 7 ? -10.172 20.078 19.844 1 98.06 7 TYR B C 1
ATOM 2331 O O . TYR B 1 7 ? -9.914 18.891 20.047 1 98.06 7 TYR B O 1
ATOM 2339 N N . THR B 1 8 ? -11.43 20.578 19.859 1 98.38 8 THR B N 1
ATOM 2340 C CA . THR B 1 8 ? -12.609 19.719 19.828 1 98.38 8 THR B CA 1
ATOM 2341 C C . THR B 1 8 ? -13.18 19.641 18.422 1 98.38 8 THR B C 1
ATOM 2343 O O . THR B 1 8 ? -13.461 20.656 17.797 1 98.38 8 THR B O 1
ATOM 2346 N N . LEU B 1 9 ? -13.305 18.438 17.938 1 98.75 9 LEU B N 1
ATOM 2347 C CA . LEU B 1 9 ? -13.914 18.219 16.625 1 98.75 9 LEU B CA 1
ATOM 2348 C C . LEU B 1 9 ? -15.43 18.391 16.688 1 98.75 9 LEU B C 1
ATOM 2350 O O . LEU B 1 9 ? -16 18.406 17.781 1 98.75 9 LEU B O 1
ATOM 2354 N N . ASN B 1 10 ? -16.047 18.547 15.516 1 98.69 10 ASN B N 1
ATOM 2355 C CA . ASN B 1 10 ? -17.484 18.766 15.461 1 98.69 10 ASN B CA 1
ATOM 2356 C C . ASN B 1 10 ? -18.25 17.531 15.938 1 98.69 10 ASN B C 1
ATOM 2358 O O . ASN B 1 10 ? -19.453 17.609 16.203 1 98.69 10 ASN B O 1
ATOM 2362 N N . ASP B 1 11 ? -17.562 16.391 16.109 1 98.44 11 ASP B N 1
ATOM 2363 C CA . ASP B 1 11 ? -18.219 15.195 16.625 1 98.44 11 ASP B CA 1
ATOM 2364 C C . ASP B 1 11 ? -17.844 14.945 18.094 1 98.44 11 ASP B C 1
ATOM 2366 O O . ASP B 1 11 ? -18.141 13.883 18.641 1 98.44 11 ASP B O 1
ATOM 2370 N N . GLY B 1 12 ? -17.078 15.836 18.672 1 98.5 12 GLY B N 1
ATOM 2371 C CA . GLY B 1 12 ? -16.844 15.82 20.109 1 98.5 12 GLY B CA 1
ATOM 2372 C C . GLY B 1 12 ? -15.492 15.234 20.484 1 98.5 12 GLY B C 1
ATOM 2373 O O . GLY B 1 12 ? -15.031 15.406 21.609 1 98.5 12 GLY B O 1
ATOM 2374 N N . HIS B 1 13 ? -14.797 14.57 19.594 1 98.62 13 HIS B N 1
ATOM 2375 C CA . HIS B 1 13 ? -13.492 13.992 19.906 1 98.62 13 HIS B CA 1
ATOM 2376 C C . HIS B 1 13 ? -12.422 15.078 20 1 98.62 13 HIS B C 1
ATOM 2378 O O . HIS B 1 13 ? -12.539 16.125 19.359 1 98.62 13 HIS B O 1
ATOM 2384 N N . LEU B 1 14 ? -11.438 14.82 20.797 1 98.44 14 LEU B N 1
ATOM 2385 C CA . LEU B 1 14 ? -10.328 15.75 20.984 1 98.44 14 LEU B CA 1
ATOM 2386 C C . LEU B 1 14 ? -9.148 15.359 20.109 1 98.44 14 LEU B C 1
ATOM 2388 O O . LEU B 1 14 ? -8.844 14.18 19.953 1 98.44 14 LEU B O 1
ATOM 2392 N N . ILE B 1 15 ? -8.516 16.391 19.531 1 98.69 15 ILE B N 1
ATOM 2393 C CA . ILE B 1 15 ? -7.379 16.156 18.656 1 98.69 15 ILE B CA 1
ATOM 2394 C C . ILE B 1 15 ? -6.242 17.109 19 1 98.69 15 ILE B C 1
ATOM 2396 O O . ILE B 1 15 ? -6.469 18.297 19.234 1 98.69 15 ILE B O 1
ATOM 2400 N N . PRO B 1 16 ? -4.98 16.594 19.078 1 98.69 16 PRO B N 1
ATOM 2401 C CA . PRO B 1 16 ? -3.844 17.469 19.359 1 98.69 16 PRO B CA 1
ATOM 2402 C C . PRO B 1 16 ? -3.695 18.594 18.312 1 98.69 16 PRO B C 1
ATOM 2404 O O . PRO B 1 16 ? -4.031 18.406 17.141 1 98.69 16 PRO B O 1
ATOM 2407 N N . LYS B 1 17 ? -3.139 19.688 18.688 1 98.5 17 LYS B N 1
ATOM 2408 C CA . LYS B 1 17 ? -3.064 20.891 17.859 1 98.5 17 LYS B CA 1
ATOM 2409 C C . LYS B 1 17 ? -1.899 20.812 16.875 1 98.5 17 LYS B C 1
ATOM 2411 O O . LYS B 1 17 ? -1.727 21.703 16.031 1 98.5 17 LYS B O 1
ATOM 2416 N N . ILE B 1 18 ? -1.1 19.797 16.969 1 98.38 18 ILE B N 1
ATOM 2417 C CA . ILE B 1 18 ? -0.003 19.562 16.031 1 98.38 18 ILE B CA 1
ATOM 2418 C C . ILE B 1 18 ? 0.222 18.062 15.867 1 98.38 18 ILE B C 1
ATOM 2420 O O . ILE B 1 18 ? 0.056 17.297 16.812 1 98.38 18 ILE B O 1
ATOM 2424 N N . GLY B 1 19 ? 0.573 17.625 14.672 1 98.38 19 GLY B N 1
ATOM 2425 C CA . GLY B 1 19 ? 0.77 16.203 14.398 1 98.38 19 GLY B CA 1
ATOM 2426 C C . GLY B 1 19 ? 2.029 15.922 13.602 1 98.38 19 GLY B C 1
ATOM 2427 O O . GLY B 1 19 ? 2.611 16.828 13.008 1 98.38 19 GLY B O 1
ATOM 2428 N N . LEU B 1 20 ? 2.439 14.688 13.633 1 98.5 20 LEU B N 1
ATOM 2429 C CA . LEU B 1 20 ? 3.566 14.195 12.852 1 98.5 20 LEU B CA 1
ATOM 2430 C C . LEU B 1 20 ? 3.088 13.594 11.531 1 98.5 20 LEU B C 1
ATOM 2432 O O . LEU B 1 20 ? 2.266 12.672 11.531 1 98.5 20 LEU B O 1
ATOM 2436 N N . GLY B 1 21 ? 3.58 14.125 10.43 1 98.31 21 GLY B N 1
ATOM 2437 C CA . GLY B 1 21 ? 3.385 13.477 9.141 1 98.31 21 GLY B CA 1
ATOM 2438 C C . GLY B 1 21 ? 4.383 12.367 8.875 1 98.31 21 GLY B C 1
ATOM 2439 O O . GLY B 1 21 ? 5.547 12.461 9.281 1 98.31 21 GLY B O 1
ATOM 2440 N N . THR B 1 22 ? 3.932 11.359 8.117 1 98.25 22 THR B N 1
ATOM 2441 C CA . THR B 1 22 ? 4.824 10.227 7.926 1 98.25 22 THR B CA 1
ATOM 2442 C C . THR B 1 22 ? 5.074 9.969 6.441 1 98.25 22 THR B C 1
ATOM 2444 O O . THR B 1 22 ? 5.457 8.867 6.051 1 98.25 22 THR B O 1
ATOM 2447 N N . PHE B 1 23 ? 4.824 10.992 5.59 1 96.19 23 PHE B N 1
ATOM 2448 C CA . PHE B 1 23 ? 5.148 10.883 4.172 1 96.19 23 PHE B CA 1
ATOM 2449 C C . PHE B 1 23 ? 6.629 10.586 3.977 1 96.19 23 PHE B C 1
ATOM 2451 O O . PHE B 1 23 ? 7.484 11.273 4.531 1 96.19 23 PHE B O 1
ATOM 2458 N N . GLN B 1 24 ? 6.98 9.445 3.334 1 94.81 24 GLN B N 1
ATOM 2459 C CA . GLN B 1 24 ? 8.328 9 2.99 1 94.81 24 GLN B CA 1
ATOM 2460 C C . GLN B 1 24 ? 9.047 8.438 4.211 1 94.81 24 GLN B C 1
ATOM 2462 O O . GLN B 1 24 ? 10.266 8.273 4.199 1 94.81 24 GLN B O 1
ATOM 2467 N N . ILE B 1 25 ? 8.383 8.281 5.324 1 95.88 25 ILE B N 1
ATOM 2468 C CA . ILE B 1 25 ? 8.891 7.586 6.5 1 95.88 25 ILE B CA 1
ATOM 2469 C C . ILE B 1 25 ? 8.469 6.121 6.461 1 95.88 25 ILE B C 1
ATOM 2471 O O . ILE B 1 25 ? 7.277 5.812 6.551 1 95.88 25 ILE B O 1
ATOM 2475 N N . ARG B 1 26 ? 9.461 5.223 6.34 1 96.75 26 ARG B N 1
ATOM 2476 C CA . ARG B 1 26 ? 9.125 3.826 6.078 1 96.75 26 ARG B CA 1
ATOM 2477 C C . ARG B 1 26 ? 10.18 2.893 6.664 1 96.75 26 ARG B C 1
ATOM 2479 O O . ARG B 1 26 ? 11.32 3.297 6.875 1 96.75 26 ARG B O 1
ATOM 2486 N N . GLY B 1 27 ? 9.773 1.636 6.859 1 98.38 27 GLY B N 1
ATOM 2487 C CA . GLY B 1 27 ? 10.727 0.608 7.258 1 98.38 27 GLY B CA 1
ATOM 2488 C C . GLY B 1 27 ? 11.234 0.785 8.672 1 98.38 27 GLY B C 1
ATOM 2489 O O . GLY B 1 27 ? 10.625 1.494 9.477 1 98.38 27 GLY B O 1
ATOM 2490 N N . TYR B 1 28 ? 12.273 0.122 9.008 1 98.62 28 TYR B N 1
ATOM 2491 C CA . TYR B 1 28 ? 12.812 0.116 10.367 1 98.62 28 TYR B CA 1
ATOM 2492 C C . TYR B 1 28 ? 13.32 1.497 10.758 1 98.62 28 TYR B C 1
ATOM 2494 O O . TYR B 1 28 ? 13.133 1.936 11.891 1 98.62 28 TYR B O 1
ATOM 2502 N N . GLU B 1 29 ? 13.922 2.133 9.82 1 98 29 GLU B N 1
ATOM 2503 C CA . GLU B 1 29 ? 14.336 3.508 10.078 1 98 29 GLU B CA 1
ATOM 2504 C C . GLU B 1 29 ? 13.133 4.398 10.375 1 98 29 GLU B C 1
ATOM 2506 O O . GLU B 1 29 ? 13.195 5.273 11.242 1 98 29 GLU B O 1
ATOM 2511 N N . GLY B 1 30 ? 12.039 4.184 9.641 1 98.25 30 GLY B N 1
ATOM 2512 C CA . GLY B 1 30 ? 10.812 4.922 9.898 1 98.25 30 GLY B CA 1
ATOM 2513 C C . GLY B 1 30 ? 10.258 4.691 11.297 1 98.25 30 GLY B C 1
ATOM 2514 O O . GLY B 1 30 ? 9.805 5.629 11.953 1 98.25 30 GLY B O 1
ATOM 2515 N N . VAL B 1 31 ? 10.312 3.461 11.703 1 98.75 31 VAL B N 1
ATOM 2516 C CA . VAL B 1 31 ? 9.867 3.133 13.055 1 98.75 31 VAL B CA 1
ATOM 2517 C C . VAL B 1 31 ? 10.641 3.969 14.07 1 98.75 31 VAL B C 1
ATOM 2519 O O . VAL B 1 31 ? 10.047 4.582 14.961 1 98.75 31 VAL B O 1
ATOM 2522 N N . GLU B 1 32 ? 11.938 4.008 13.93 1 98.44 32 GLU B N 1
ATOM 2523 C CA . GLU B 1 32 ? 12.789 4.738 14.859 1 98.44 32 GLU B CA 1
ATOM 2524 C C . GLU B 1 32 ? 12.492 6.234 14.82 1 98.44 32 GLU B C 1
ATOM 2526 O O . GLU B 1 32 ? 12.461 6.895 15.859 1 98.44 32 GLU B O 1
ATOM 2531 N N . GLN B 1 33 ? 12.273 6.734 13.656 1 98.12 33 GLN B N 1
ATOM 2532 C CA . GLN B 1 33 ? 11.945 8.148 13.508 1 98.12 33 GLN B CA 1
ATOM 2533 C C . GLN B 1 33 ? 10.633 8.492 14.203 1 98.12 33 GLN B C 1
ATOM 2535 O O . GLN B 1 33 ? 10.539 9.516 14.883 1 98.12 33 GLN B O 1
ATOM 2540 N N . ILE B 1 34 ? 9.641 7.645 14.031 1 98.69 34 ILE B N 1
ATOM 2541 C CA . ILE B 1 34 ? 8.344 7.871 14.656 1 98.69 34 ILE B CA 1
ATOM 2542 C C . ILE B 1 34 ? 8.469 7.734 16.172 1 98.69 34 ILE B C 1
ATOM 2544 O O . ILE B 1 34 ? 7.895 8.523 16.922 1 98.69 34 ILE B O 1
ATOM 2548 N N . LEU B 1 35 ? 9.273 6.77 16.656 1 98.44 35 LEU B N 1
ATOM 2549 C CA . LEU B 1 35 ? 9.492 6.574 18.078 1 98.44 35 LEU B CA 1
ATOM 2550 C C . LEU B 1 35 ? 10.133 7.809 18.719 1 98.44 35 LEU B C 1
ATOM 2552 O O . LEU B 1 35 ? 9.742 8.234 19.797 1 98.44 35 LEU B O 1
ATOM 2556 N N . THR B 1 36 ? 11.086 8.336 18.031 1 98 36 THR B N 1
ATOM 2557 C CA . THR B 1 36 ? 11.75 9.539 18.531 1 98 36 THR B CA 1
ATOM 2558 C C . THR B 1 36 ? 10.766 10.695 18.625 1 98 36 THR B C 1
ATOM 2560 O O . THR B 1 36 ? 10.805 11.484 19.578 1 98 36 THR B O 1
ATOM 2563 N N . ALA B 1 37 ? 9.898 10.844 17.641 1 98.12 37 ALA B N 1
ATOM 2564 C CA . ALA B 1 37 ? 8.867 11.883 17.672 1 98.12 37 ALA B CA 1
ATOM 2565 C C . ALA B 1 37 ? 7.922 11.672 18.844 1 98.12 37 ALA B C 1
ATOM 2567 O O . ALA B 1 37 ? 7.562 12.625 19.547 1 98.12 37 ALA B O 1
ATOM 2568 N N . ILE B 1 38 ? 7.496 10.438 19.062 1 97.94 38 ILE B N 1
ATOM 2569 C CA . ILE B 1 38 ? 6.637 10.094 20.188 1 97.94 38 ILE B CA 1
ATOM 2570 C C . ILE B 1 38 ? 7.312 10.492 21.5 1 97.94 38 ILE B C 1
ATOM 2572 O O . ILE B 1 38 ? 6.68 11.078 22.375 1 97.94 38 ILE B O 1
ATOM 2576 N N . GLN B 1 39 ? 8.594 10.266 21.578 1 96.44 39 GLN B N 1
ATOM 2577 C CA . GLN B 1 39 ? 9.352 10.633 22.766 1 96.44 39 GLN B CA 1
ATOM 2578 C C . GLN B 1 39 ? 9.43 12.148 22.938 1 96.44 39 GLN B C 1
ATOM 2580 O O . GLN B 1 39 ? 9.477 12.648 24.062 1 96.44 39 GLN B O 1
ATOM 2585 N N . SER B 1 40 ? 9.398 12.805 21.828 1 95.69 40 SER B N 1
ATOM 2586 C CA . SER B 1 40 ? 9.445 14.266 21.844 1 95.69 40 SER B CA 1
ATOM 2587 C C . SER B 1 40 ? 8.094 14.859 22.219 1 95.69 40 SER B C 1
ATOM 2589 O O . SER B 1 40 ? 7.969 16.062 22.406 1 95.69 40 SER B O 1
ATOM 2591 N N . GLY B 1 41 ? 7.043 14.008 22.25 1 96.25 41 GLY B N 1
ATOM 2592 C CA . GLY B 1 41 ? 5.77 14.492 22.75 1 96.25 41 GLY B CA 1
ATOM 2593 C C . GLY B 1 41 ? 4.641 14.359 21.75 1 96.25 41 GLY B C 1
ATOM 2594 O O . GLY B 1 41 ? 3.479 14.609 22.062 1 96.25 41 GLY B O 1
ATOM 2595 N N . TYR B 1 42 ? 4.922 13.93 20.531 1 97.94 42 TYR B N 1
ATOM 2596 C CA . TYR B 1 42 ? 3.879 13.789 19.516 1 97.94 42 TYR B CA 1
ATOM 2597 C C . TYR B 1 42 ? 2.898 12.68 19.891 1 97.94 42 TYR B C 1
ATOM 2599 O O . TYR B 1 42 ? 3.307 11.602 20.344 1 97.94 42 TYR B O 1
ATOM 2607 N N . ARG B 1 43 ? 1.626 13.008 19.703 1 98.44 43 ARG B N 1
ATOM 2608 C CA . ARG B 1 43 ? 0.587 12.016 19.953 1 98.44 43 ARG B CA 1
ATOM 2609 C C . ARG B 1 43 ? -0.386 11.922 18.797 1 98.44 43 ARG B C 1
ATOM 2611 O O . ARG B 1 43 ? -1.186 10.984 18.719 1 98.44 43 ARG B O 1
ATOM 2618 N N . LEU B 1 44 ? -0.412 12.891 17.891 1 98.81 44 LEU B N 1
ATOM 2619 C CA . LEU B 1 44 ? -1.122 12.828 16.609 1 98.81 44 LEU B CA 1
ATOM 2620 C C . LEU B 1 44 ? -0.201 12.336 15.508 1 98.81 44 LEU B C 1
ATOM 2622 O O . LEU B 1 44 ? 0.771 13.008 15.148 1 98.81 44 LEU B O 1
ATOM 2626 N N . LEU B 1 45 ? -0.429 11.117 15.023 1 98.88 45 LEU B N 1
ATOM 2627 C CA . LEU B 1 45 ? 0.335 10.5 13.953 1 98.88 45 LEU B CA 1
ATOM 2628 C C . LEU B 1 45 ? -0.503 10.391 12.68 1 98.88 45 LEU B C 1
ATOM 2630 O O . LEU B 1 45 ? -1.578 9.789 12.695 1 98.88 45 LEU B O 1
ATOM 2634 N N . ASP B 1 46 ? -0.02 11.031 11.656 1 98.88 46 ASP B N 1
ATOM 2635 C CA . ASP B 1 46 ? -0.734 11.07 10.391 1 98.88 46 ASP B CA 1
ATOM 2636 C C . ASP B 1 46 ? -0.025 10.227 9.328 1 98.88 46 ASP B C 1
ATOM 2638 O O . ASP B 1 46 ? 1.138 10.477 9.008 1 98.88 46 ASP B O 1
ATOM 2642 N N . THR B 1 47 ? -0.667 9.188 8.844 1 98.75 47 THR B N 1
ATOM 2643 C CA . THR B 1 47 ? -0.166 8.359 7.754 1 98.75 47 THR B CA 1
ATOM 2644 C C . THR B 1 47 ? -1.201 8.242 6.641 1 98.75 47 THR B C 1
ATOM 2646 O O . THR B 1 47 ? -2.059 9.109 6.488 1 98.75 47 THR B O 1
ATOM 2649 N N . SER B 1 48 ? -0.999 7.395 5.691 1 98.38 48 SER B N 1
ATOM 2650 C CA . SER B 1 48 ? -1.873 7.102 4.559 1 98.38 48 SER B CA 1
ATOM 2651 C C . SER B 1 48 ? -1.561 5.738 3.957 1 98.38 48 SER B C 1
ATOM 2653 O O . SER B 1 48 ? -0.421 5.27 4.023 1 98.38 48 SER B O 1
ATOM 2655 N N . THR B 1 49 ? -2.578 5.141 3.402 1 97.69 49 THR B N 1
ATOM 2656 C CA . THR B 1 49 ? -2.338 3.938 2.611 1 97.69 49 THR B CA 1
ATOM 2657 C C . THR B 1 49 ? -1.238 4.18 1.582 1 97.69 49 THR B C 1
ATOM 2659 O O . THR B 1 49 ? -0.324 3.363 1.441 1 97.69 49 THR B O 1
ATOM 2662 N N . ASN B 1 50 ? -1.212 5.316 0.974 1 95.75 50 ASN B N 1
ATOM 2663 C CA . ASN B 1 50 ? -0.323 5.613 -0.143 1 95.75 50 ASN B CA 1
ATOM 2664 C C . ASN B 1 50 ? 1.076 5.988 0.338 1 95.75 50 ASN B C 1
ATOM 2666 O O . ASN B 1 50 ? 2.01 6.074 -0.462 1 95.75 50 ASN B O 1
ATOM 2670 N N . TYR B 1 51 ? 1.235 6.27 1.637 1 96.56 51 TYR B N 1
ATOM 2671 C CA . TYR B 1 51 ? 2.553 6.629 2.145 1 96.56 51 TYR B CA 1
ATOM 2672 C C . TYR B 1 51 ? 3.418 5.395 2.354 1 96.56 51 TYR B C 1
ATOM 2674 O O . TYR B 1 51 ? 4.637 5.496 2.508 1 96.56 51 TYR B O 1
ATOM 2682 N N . ASP B 1 52 ? 2.729 4.195 2.342 1 96.94 52 ASP B N 1
ATOM 2683 C CA . ASP B 1 52 ? 3.396 2.934 2.637 1 96.94 52 ASP B CA 1
ATOM 2684 C C . ASP B 1 52 ? 4.172 3.016 3.949 1 96.94 52 ASP B C 1
ATOM 2686 O O . ASP B 1 52 ? 5.328 2.6 4.02 1 96.94 52 ASP B O 1
ATOM 2690 N N . SER B 1 53 ? 3.502 3.592 4.977 1 98.12 53 SER B N 1
ATOM 2691 C CA . SER B 1 53 ? 4.137 3.736 6.281 1 98.12 53 SER B CA 1
ATOM 2692 C C . SER B 1 53 ? 3.252 3.174 7.391 1 98.12 53 SER B C 1
ATOM 2694 O O . SER B 1 53 ? 3.572 3.305 8.57 1 98.12 53 SER B O 1
ATOM 2696 N N . GLU B 1 54 ? 2.113 2.592 7.047 1 98.88 54 GLU B N 1
ATOM 2697 C CA . GLU B 1 54 ? 1.173 2.105 8.047 1 98.88 54 GLU B CA 1
ATOM 2698 C C . GLU B 1 54 ? 1.819 1.055 8.945 1 98.88 54 GLU B C 1
ATOM 2700 O O . GLU B 1 54 ? 1.579 1.03 10.156 1 98.88 54 GLU B O 1
ATOM 2705 N N . GLY B 1 55 ? 2.65 0.188 8.359 1 98.88 55 GLY B N 1
ATOM 2706 C CA . GLY B 1 55 ? 3.381 -0.773 9.164 1 98.88 55 GLY B CA 1
ATOM 2707 C C . GLY B 1 55 ? 4.293 -0.122 10.188 1 98.88 55 GLY B C 1
ATOM 2708 O O . GLY B 1 55 ? 4.281 -0.494 11.367 1 98.88 55 GLY B O 1
ATOM 2709 N N . ALA B 1 56 ? 5.043 0.871 9.758 1 98.88 56 ALA B N 1
ATOM 2710 C CA . ALA B 1 56 ? 5.973 1.576 10.641 1 98.88 56 ALA B CA 1
ATOM 2711 C C . ALA B 1 56 ? 5.23 2.305 11.75 1 98.88 56 ALA B C 1
ATOM 2713 O O . ALA B 1 56 ? 5.66 2.289 12.906 1 98.88 56 ALA B O 1
ATOM 2714 N N . VAL B 1 57 ? 4.102 2.922 11.438 1 98.94 57 VAL B N 1
ATOM 2715 C CA . VAL B 1 57 ? 3.307 3.641 12.422 1 98.94 57 VAL B CA 1
ATOM 2716 C C . VAL B 1 57 ? 2.793 2.668 13.484 1 98.94 57 VAL B C 1
ATOM 2718 O O . VAL B 1 57 ? 2.934 2.914 14.68 1 98.94 57 VAL B O 1
ATOM 2721 N N . GLY B 1 58 ? 2.209 1.551 13 1 98.88 58 GLY B N 1
ATOM 2722 C CA . GLY B 1 58 ? 1.723 0.553 13.938 1 98.88 58 GLY B CA 1
ATOM 2723 C C . GLY B 1 58 ? 2.807 0.018 14.859 1 98.88 58 GLY B C 1
ATOM 2724 O O . GLY B 1 58 ? 2.605 -0.082 16.062 1 98.88 58 GLY B O 1
ATOM 2725 N N . GLU B 1 59 ? 3.951 -0.298 14.289 1 98.88 59 GLU B N 1
ATOM 2726 C CA . GLU B 1 59 ? 5.066 -0.842 15.055 1 98.88 59 GLU B CA 1
ATOM 2727 C C . GLU B 1 59 ? 5.57 0.164 16.078 1 98.88 59 GLU B C 1
ATOM 2729 O O . GLU B 1 59 ? 5.836 -0.196 17.234 1 98.88 59 GLU B O 1
ATOM 2734 N N . ALA B 1 60 ? 5.676 1.422 15.664 1 98.88 60 ALA B N 1
ATOM 2735 C CA . ALA B 1 60 ? 6.156 2.459 16.578 1 98.88 60 ALA B CA 1
ATOM 2736 C C . ALA B 1 60 ? 5.219 2.625 17.766 1 98.88 60 ALA B C 1
ATOM 2738 O O . ALA B 1 60 ? 5.672 2.783 18.906 1 98.88 60 ALA B O 1
ATOM 2739 N N . ILE B 1 61 ? 3.941 2.625 17.5 1 98.81 61 ILE B N 1
ATOM 2740 C CA . ILE B 1 61 ? 2.955 2.744 18.562 1 98.81 61 ILE B CA 1
ATOM 2741 C C . ILE B 1 61 ? 3.119 1.588 19.547 1 98.81 61 ILE B C 1
ATOM 2743 O O . ILE B 1 61 ? 3.174 1.801 20.766 1 98.81 61 ILE B O 1
ATOM 2747 N N . ARG B 1 62 ? 3.24 0.376 19.062 1 98.38 62 ARG B N 1
ATOM 2748 C CA . ARG B 1 62 ? 3.389 -0.8 19.922 1 98.38 62 ARG B CA 1
ATOM 2749 C C . ARG B 1 62 ? 4.664 -0.717 20.75 1 98.38 62 ARG B C 1
ATOM 2751 O O . ARG B 1 62 ? 4.648 -0.996 21.953 1 98.38 62 ARG B O 1
ATOM 2758 N N . ARG B 1 63 ? 5.707 -0.289 20.156 1 98.62 63 ARG B N 1
ATOM 2759 C CA . ARG B 1 63 ? 7.008 -0.274 20.828 1 98.62 63 ARG B CA 1
ATOM 2760 C C . ARG B 1 63 ? 7.105 0.883 21.812 1 98.62 63 ARG B C 1
ATOM 2762 O O . ARG B 1 63 ? 7.965 0.88 22.703 1 98.62 63 ARG B O 1
ATOM 2769 N N . SER B 1 64 ? 6.328 1.867 21.641 1 98.56 64 SER B N 1
ATOM 2770 C CA . SER B 1 64 ? 6.426 3.07 22.469 1 98.56 64 SER B CA 1
ATOM 2771 C C . SER B 1 64 ? 6.125 2.766 23.922 1 98.56 64 SER B C 1
ATOM 2773 O O . SER B 1 64 ? 6.562 3.492 24.828 1 98.56 64 SER B O 1
ATOM 2775 N N . GLY B 1 65 ? 5.23 1.737 24.188 1 98 65 GLY B N 1
ATOM 2776 C CA . GLY B 1 65 ? 4.781 1.414 25.531 1 98 65 GLY B CA 1
ATOM 2777 C C . GLY B 1 65 ? 3.693 2.344 26.031 1 98 65 GLY B C 1
ATOM 2778 O O . GLY B 1 65 ? 3.199 2.18 27.156 1 98 65 GLY B O 1
ATOM 2779 N N . ILE B 1 66 ? 3.357 3.328 25.297 1 98.19 66 ILE B N 1
ATOM 2780 C CA . ILE B 1 66 ? 2.285 4.254 25.641 1 98.19 66 ILE B CA 1
ATOM 2781 C C . ILE B 1 66 ? 0.936 3.646 25.266 1 98.19 66 ILE B C 1
ATOM 2783 O O . ILE B 1 66 ? 0.793 3.053 24.188 1 98.19 66 ILE B O 1
ATOM 2787 N N . PRO B 1 67 ? -0.062 3.723 26.141 1 98.12 67 PRO B N 1
ATOM 2788 C CA . PRO B 1 67 ? -1.38 3.17 25.812 1 98.12 67 PRO B CA 1
ATOM 2789 C C . PRO B 1 67 ? -1.938 3.703 24.5 1 98.12 67 PRO B C 1
ATOM 2791 O O . PRO B 1 67 ? -1.823 4.898 24.219 1 98.12 67 PRO B O 1
ATOM 2794 N N . ARG B 1 68 ? -2.541 2.836 23.734 1 98.31 68 ARG B N 1
ATOM 2795 C CA . ARG B 1 68 ? -3.107 3.162 22.422 1 98.31 68 ARG B CA 1
ATOM 2796 C C . ARG B 1 68 ? -4.051 4.355 22.516 1 98.31 68 ARG B C 1
ATOM 2798 O O . ARG B 1 68 ? -4.105 5.188 21.609 1 98.31 68 ARG B O 1
ATOM 2805 N N . SER B 1 69 ? -4.762 4.5 23.609 1 97.94 69 SER B N 1
ATOM 2806 C CA . SER B 1 69 ? -5.781 5.527 23.797 1 97.94 69 SER B CA 1
ATOM 2807 C C . SER B 1 69 ? -5.152 6.91 23.922 1 97.94 69 SER B C 1
ATOM 2809 O O . SER B 1 69 ? -5.852 7.922 23.844 1 97.94 69 SER B O 1
ATOM 2811 N N . ASN B 1 70 ? -3.84 6.957 24.078 1 98 70 ASN B N 1
ATOM 2812 C CA . ASN B 1 70 ? -3.15 8.234 24.188 1 98 70 ASN B CA 1
ATOM 2813 C C . ASN B 1 70 ? -2.715 8.766 22.828 1 98 70 ASN B C 1
ATOM 2815 O O . ASN B 1 70 ? -2.135 9.844 22.734 1 98 70 ASN B O 1
ATOM 2819 N N . PHE B 1 71 ? -2.996 7.984 21.797 1 98.69 71 PHE B N 1
ATOM 2820 C CA . PHE B 1 71 ? -2.629 8.391 20.438 1 98.69 71 PHE B CA 1
ATOM 2821 C C . PHE B 1 71 ? -3.863 8.789 19.641 1 98.69 71 PHE B C 1
ATOM 2823 O O . PHE B 1 71 ? -4.969 8.32 19.922 1 98.69 71 PHE B O 1
ATOM 2830 N N . PHE B 1 72 ? -3.703 9.734 18.766 1 98.88 72 PHE B N 1
ATOM 2831 C CA . PHE B 1 72 ? -4.629 10.055 17.688 1 98.88 72 PHE B CA 1
ATOM 2832 C C . PHE B 1 72 ? -4.035 9.688 16.344 1 98.88 72 PHE B C 1
ATOM 2834 O O . PHE B 1 72 ? -3.129 10.359 15.852 1 98.88 72 PHE B O 1
ATOM 2841 N N . VAL B 1 73 ? -4.516 8.586 15.742 1 98.94 73 VAL B N 1
ATOM 2842 C CA . VAL B 1 73 ? -3.896 8.039 14.539 1 98.94 73 VAL B CA 1
ATOM 2843 C C . VAL B 1 73 ? -4.82 8.25 13.344 1 98.94 73 VAL B C 1
ATOM 2845 O O . VAL B 1 73 ? -6 7.902 13.391 1 98.94 73 VAL B O 1
ATOM 2848 N N . THR B 1 74 ? -4.266 8.883 12.297 1 98.94 74 THR B N 1
ATOM 2849 C CA . THR B 1 74 ? -4.984 9.18 11.062 1 98.94 74 THR B CA 1
ATOM 2850 C C . THR B 1 74 ? -4.391 8.406 9.891 1 98.94 74 THR B C 1
ATOM 2852 O O . THR B 1 74 ? -3.17 8.312 9.75 1 98.94 74 THR B O 1
ATOM 2855 N N . THR B 1 75 ? -5.195 7.77 9.102 1 98.88 75 THR B N 1
ATOM 2856 C CA . THR B 1 75 ? -4.777 7.293 7.793 1 98.88 75 THR B CA 1
ATOM 2857 C C . THR B 1 75 ? -5.789 7.688 6.723 1 98.88 75 THR B C 1
ATOM 2859 O O . THR B 1 75 ? -6.707 8.469 6.988 1 98.88 75 THR B O 1
ATOM 2862 N N . LYS B 1 76 ? -5.504 7.359 5.438 1 98.88 76 LYS B N 1
ATOM 2863 C CA . LYS B 1 76 ? -6.309 7.938 4.363 1 98.88 76 LYS B CA 1
ATOM 2864 C C . LYS B 1 76 ? -6.609 6.898 3.285 1 98.88 76 LYS B C 1
ATOM 2866 O O . LYS B 1 76 ? -5.762 6.059 2.971 1 98.88 76 LYS B O 1
ATOM 2871 N N . LEU B 1 77 ? -7.758 7.059 2.725 1 98.75 77 LEU B N 1
ATOM 2872 C CA . LEU B 1 77 ? -8.25 6.203 1.65 1 98.75 77 LEU B CA 1
ATOM 2873 C C . LEU B 1 77 ? -7.719 6.672 0.299 1 98.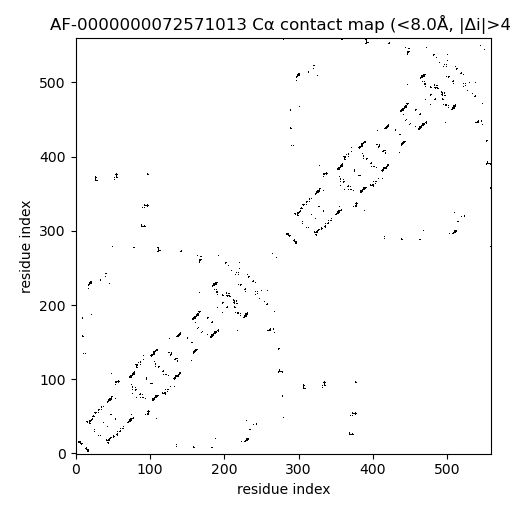75 77 LEU B C 1
ATOM 2875 O O . LEU B 1 77 ? -7.992 7.797 -0.126 1 98.75 77 LEU B O 1
ATOM 2879 N N . PRO B 1 78 ? -7.004 5.789 -0.378 1 97.56 78 PRO B N 1
ATOM 2880 C CA . PRO B 1 78 ? -6.582 6.188 -1.724 1 97.56 78 PRO B CA 1
ATOM 2881 C C . PRO B 1 78 ? -7.73 6.172 -2.73 1 97.56 78 PRO B C 1
ATOM 2883 O O . PRO B 1 78 ? -8.711 5.441 -2.547 1 97.56 78 PRO B O 1
ATOM 2886 N N . GLY B 1 79 ? -7.555 6.898 -3.836 1 96.75 79 GLY B N 1
ATOM 2887 C CA . GLY B 1 79 ? -8.586 7.09 -4.844 1 96.75 79 GLY B CA 1
ATOM 2888 C C . GLY B 1 79 ? -9.008 5.797 -5.52 1 96.75 79 GLY B C 1
ATOM 2889 O O . GLY B 1 79 ? -10.172 5.629 -5.879 1 96.75 79 GLY B O 1
ATOM 2890 N N . LYS B 1 80 ? -8.148 4.859 -5.656 1 94.88 80 LYS B N 1
ATOM 2891 C CA . LYS B 1 80 ? -8.438 3.621 -6.375 1 94.88 80 LYS B CA 1
ATOM 2892 C C . LYS B 1 80 ? -9.445 2.77 -5.617 1 94.88 80 LYS B C 1
ATOM 2894 O O . LYS B 1 80 ? -9.992 1.81 -6.168 1 94.88 80 LYS B O 1
ATOM 2899 N N . TYR B 1 81 ? -9.781 3.186 -4.383 1 97.62 81 TYR B N 1
ATOM 2900 C CA . TYR B 1 81 ? -10.703 2.381 -3.586 1 97.62 81 TYR B CA 1
ATOM 2901 C C . TYR B 1 81 ? -11.938 3.189 -3.195 1 97.62 81 TYR B C 1
ATOM 2903 O O . TYR B 1 81 ? -12.516 2.973 -2.129 1 97.62 81 TYR B O 1
ATOM 2911 N N . HIS B 1 82 ? -12.398 4.062 -4.035 1 98.38 82 HIS B N 1
ATOM 2912 C CA . HIS B 1 82 ? -13.5 4.957 -3.699 1 98.38 82 HIS B CA 1
ATOM 2913 C C . HIS B 1 82 ? -14.844 4.234 -3.775 1 98.38 82 HIS B C 1
ATOM 2915 O O . HIS B 1 82 ? -15.852 4.746 -3.297 1 98.38 82 HIS B O 1
ATOM 2921 N N . HIS B 1 83 ? -14.906 3.061 -4.406 1 98.25 83 HIS B N 1
ATOM 2922 C CA . HIS B 1 83 ? -16.172 2.322 -4.41 1 98.25 83 HIS B CA 1
ATOM 2923 C C . HIS B 1 83 ? -16.5 1.791 -3.018 1 98.25 83 HIS B C 1
ATOM 2925 O O . HIS B 1 83 ? -15.602 1.399 -2.268 1 98.25 83 HIS B O 1
ATOM 2931 N N . PHE B 1 84 ? -17.734 1.696 -2.664 1 98.62 84 PHE B N 1
ATOM 2932 C CA . PHE B 1 84 ? -18.234 1.479 -1.312 1 98.62 84 PHE B CA 1
ATOM 2933 C C . PHE B 1 84 ? -17.594 0.25 -0.687 1 98.62 84 PHE B C 1
ATOM 2935 O O . PHE B 1 84 ? -16.922 0.352 0.341 1 98.62 84 PHE B O 1
ATOM 2942 N N . GLU B 1 85 ? -17.656 -0.903 -1.298 1 98.31 85 GLU B N 1
ATOM 2943 C CA . GLU B 1 85 ? -17.125 -2.143 -0.74 1 98.31 85 GLU B CA 1
ATOM 2944 C C . GLU B 1 85 ? -15.594 -2.121 -0.7 1 98.31 85 GLU B C 1
ATOM 2946 O O . GLU B 1 85 ? -14.984 -2.609 0.254 1 98.31 85 GLU B O 1
ATOM 2951 N N . ASP B 1 86 ? -14.969 -1.58 -1.738 1 98.06 86 ASP B N 1
ATOM 2952 C CA . ASP B 1 86 ? -13.516 -1.486 -1.788 1 98.06 86 ASP B CA 1
ATOM 2953 C C . ASP B 1 86 ? -12.977 -0.599 -0.666 1 98.06 86 ASP B C 1
ATOM 2955 O O . ASP B 1 86 ? -11.945 -0.896 -0.071 1 98.06 86 ASP B O 1
ATOM 2959 N N . ALA B 1 87 ? -13.719 0.498 -0.451 1 98.75 87 ALA B N 1
ATOM 2960 C CA . ALA B 1 87 ? -13.32 1.417 0.61 1 98.75 87 ALA B CA 1
ATOM 2961 C C . ALA B 1 87 ? -13.359 0.733 1.974 1 98.75 87 ALA B C 1
ATOM 2963 O O . ALA B 1 87 ? -12.414 0.832 2.754 1 98.75 87 ALA B O 1
ATOM 2964 N N . LEU B 1 88 ? -14.438 0.029 2.24 1 98.81 88 LEU B N 1
ATOM 2965 C CA . LEU B 1 88 ? -14.57 -0.665 3.516 1 98.81 88 LEU B CA 1
ATOM 2966 C C . LEU B 1 88 ? -13.461 -1.698 3.691 1 98.81 88 LEU B C 1
ATOM 2968 O O . LEU B 1 88 ? -12.836 -1.771 4.75 1 98.81 88 LEU B O 1
ATOM 2972 N N . LYS B 1 89 ? -13.188 -2.467 2.648 1 98.75 89 LYS B N 1
ATOM 2973 C CA . LYS B 1 89 ? -12.141 -3.484 2.705 1 98.75 89 LYS B CA 1
ATOM 2974 C C . LYS B 1 89 ? -10.773 -2.852 2.943 1 98.75 89 LYS B C 1
ATOM 2976 O O . LYS B 1 89 ? -9.945 -3.404 3.672 1 98.75 89 LYS B O 1
ATOM 2981 N N . MET B 1 90 ? -10.57 -1.694 2.324 1 98.75 90 MET B N 1
ATOM 2982 C CA . MET B 1 90 ? -9.273 -1.047 2.486 1 98.75 90 MET B CA 1
ATOM 2983 C C . MET B 1 90 ? -9.117 -0.488 3.896 1 98.75 90 MET B C 1
ATOM 2985 O O . MET B 1 90 ? -8.023 -0.508 4.461 1 98.75 90 MET B O 1
ATOM 2989 N N . ILE B 1 91 ? -10.219 0.059 4.48 1 98.94 91 ILE B N 1
ATOM 2990 C CA . ILE B 1 91 ? -10.188 0.516 5.863 1 98.94 91 ILE B CA 1
ATOM 2991 C C . ILE B 1 91 ? -9.797 -0.643 6.781 1 98.94 91 ILE B C 1
ATOM 2993 O O . ILE B 1 91 ? -8.914 -0.501 7.633 1 98.94 91 ILE B O 1
ATOM 2997 N N . GLU B 1 92 ? -10.398 -1.785 6.562 1 98.94 92 GLU B N 1
ATOM 2998 C CA . GLU B 1 92 ? -10.078 -2.98 7.336 1 98.94 92 GLU B CA 1
ATOM 2999 C C . GLU B 1 92 ? -8.633 -3.414 7.117 1 98.94 92 GLU B C 1
ATOM 3001 O O . GLU B 1 92 ? -7.938 -3.775 8.07 1 98.94 92 GLU B O 1
ATOM 3006 N N . GLU B 1 93 ? -8.203 -3.357 5.891 1 98.94 93 GLU B N 1
ATOM 3007 C CA . GLU B 1 93 ? -6.836 -3.74 5.562 1 98.94 93 GLU B CA 1
ATOM 3008 C C . GLU B 1 93 ? -5.828 -2.828 6.254 1 98.94 93 GLU B C 1
ATOM 3010 O O . GLU B 1 93 ? -4.797 -3.293 6.746 1 98.94 93 GLU B O 1
ATOM 3015 N N . SER B 1 94 ? -6.137 -1.531 6.258 1 98.94 94 SER B N 1
ATOM 3016 C CA . SER B 1 94 ? -5.266 -0.593 6.957 1 98.94 94 SER B CA 1
ATOM 3017 C C . SER B 1 94 ? -5.164 -0.931 8.438 1 98.94 94 SER B C 1
ATOM 3019 O O . SER B 1 94 ? -4.094 -0.822 9.039 1 98.94 94 SER B O 1
ATOM 3021 N N . LEU B 1 95 ? -6.281 -1.306 9.047 1 98.94 95 LEU B N 1
ATOM 3022 C CA . LEU B 1 95 ? -6.266 -1.726 10.445 1 98.94 95 LEU B CA 1
ATOM 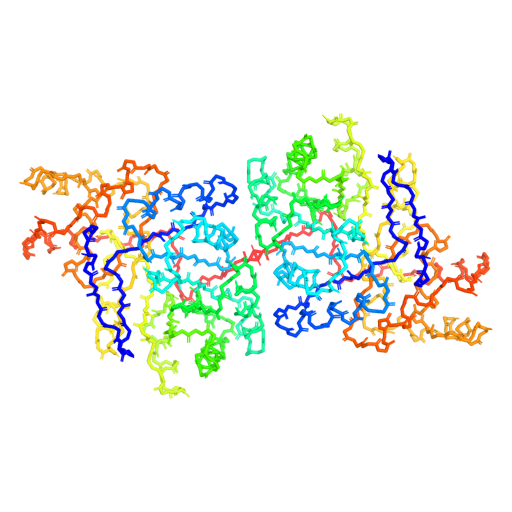3023 C C . LEU B 1 95 ? -5.391 -2.963 10.633 1 98.94 95 LEU B C 1
ATOM 3025 O O . LEU B 1 95 ? -4.609 -3.039 11.578 1 98.94 95 LEU B O 1
ATOM 3029 N N . LEU B 1 96 ? -5.484 -3.906 9.719 1 98.88 96 LEU B N 1
ATOM 3030 C CA . LEU B 1 96 ? -4.68 -5.121 9.773 1 98.88 96 LEU B CA 1
ATOM 3031 C C . LEU B 1 96 ? -3.199 -4.801 9.602 1 98.88 96 LEU B C 1
ATOM 3033 O O . LEU B 1 96 ? -2.354 -5.367 10.305 1 98.88 96 LEU B O 1
ATOM 3037 N N . ARG B 1 97 ? -2.838 -3.871 8.734 1 98.81 97 ARG B N 1
ATOM 3038 C CA . ARG B 1 97 ? -1.456 -3.484 8.469 1 98.81 97 ARG B CA 1
ATOM 3039 C C . ARG B 1 97 ? -0.841 -2.789 9.68 1 98.81 97 ARG B C 1
ATOM 3041 O O . ARG B 1 97 ? 0.333 -2.998 9.992 1 98.81 97 ARG B O 1
ATOM 3048 N N . THR B 1 98 ? -1.621 -1.962 10.305 1 98.81 98 THR B N 1
ATOM 3049 C CA . THR B 1 98 ? -1.118 -1.211 11.453 1 98.81 98 THR B CA 1
ATOM 3050 C C . THR B 1 98 ? -1.153 -2.064 12.719 1 98.81 98 THR B C 1
ATOM 3052 O O . THR B 1 98 ? -0.436 -1.789 13.68 1 98.81 98 THR B O 1
ATOM 3055 N N . GLY B 1 99 ? -2.037 -3.068 12.766 1 98.38 99 GLY B N 1
ATOM 3056 C CA . GLY B 1 99 ? -2.271 -3.848 13.969 1 98.38 99 GLY B CA 1
ATOM 3057 C C . GLY B 1 99 ? -3.123 -3.121 14.992 1 98.38 99 GLY B C 1
ATOM 3058 O O . GLY B 1 99 ? -3.049 -3.412 16.188 1 98.38 99 GLY B O 1
ATOM 3059 N N . LEU B 1 100 ? -3.869 -2.092 14.57 1 98.75 100 LEU B N 1
ATOM 3060 C CA . LEU B 1 100 ? -4.73 -1.327 15.469 1 98.75 100 LEU B CA 1
ATOM 3061 C C . LEU B 1 100 ? -6.168 -1.831 15.398 1 98.75 100 LEU B C 1
ATOM 3063 O O . LEU B 1 100 ? -6.582 -2.412 14.391 1 98.75 100 LEU B O 1
ATOM 3067 N N . SER B 1 101 ? -6.938 -1.582 16.438 1 98.44 101 SER B N 1
ATOM 3068 C CA . SER B 1 101 ? -8.336 -2.004 16.469 1 98.44 101 SER B CA 1
ATOM 3069 C C . SER B 1 101 ? -9.25 -0.926 15.898 1 98.44 101 SER B C 1
ATOM 3071 O O . SER B 1 101 ? -10.391 -1.207 15.531 1 98.44 101 SER B O 1
ATOM 3073 N N . TYR B 1 102 ? -8.781 0.3 15.898 1 98.88 102 TYR B N 1
ATOM 3074 C CA . TYR B 1 102 ? -9.523 1.432 15.352 1 98.88 102 TYR B CA 1
ATOM 3075 C C . TYR B 1 102 ? -8.578 2.551 14.938 1 98.88 102 TYR B C 1
ATOM 3077 O O . TYR B 1 102 ? -7.43 2.6 15.375 1 98.88 102 TYR B O 1
ATOM 3085 N N . PHE B 1 103 ? -9.039 3.361 14.062 1 98.94 103 PHE B N 1
ATOM 3086 C CA . PHE B 1 103 ? -8.406 4.648 13.805 1 98.94 103 PHE B CA 1
ATOM 3087 C C . PHE B 1 103 ? -9.156 5.773 14.5 1 98.94 103 PHE B C 1
ATOM 3089 O O . PHE B 1 103 ? -10.383 5.723 14.633 1 98.94 103 PHE B O 1
ATOM 3096 N N . ASP B 1 104 ? -8.438 6.781 14.938 1 98.94 104 ASP B N 1
ATOM 3097 C CA . ASP B 1 104 ? -9.078 7.973 15.492 1 98.94 104 ASP B CA 1
ATOM 3098 C C . ASP B 1 104 ? -9.695 8.828 14.391 1 98.94 104 ASP B C 1
ATOM 3100 O O . ASP B 1 104 ? -10.727 9.469 14.602 1 98.94 104 ASP B O 1
ATOM 3104 N N . LEU B 1 105 ? -9.039 8.836 13.266 1 98.94 105 LEU B N 1
ATOM 3105 C CA . LEU B 1 105 ? -9.492 9.617 12.125 1 98.94 105 LEU B CA 1
ATOM 3106 C C . LEU B 1 105 ? -9.172 8.906 10.812 1 98.94 105 LEU B C 1
ATOM 3108 O O . LEU B 1 105 ? -8.078 8.359 10.648 1 98.94 105 LEU B O 1
ATOM 3112 N N . TYR B 1 106 ? -10.125 8.812 9.922 1 98.94 106 TYR B N 1
ATOM 3113 C CA . TYR B 1 106 ? -9.938 8.281 8.57 1 98.94 106 TYR B CA 1
ATOM 3114 C C . TYR B 1 106 ? -10.398 9.281 7.523 1 98.94 106 TYR B C 1
ATOM 3116 O O . TYR B 1 106 ? -11.508 9.812 7.609 1 98.94 106 TYR B O 1
ATOM 3124 N N . LEU B 1 107 ? -9.531 9.617 6.539 1 99 107 LEU B N 1
ATOM 3125 C CA . LEU B 1 107 ? -9.82 10.648 5.551 1 99 107 LEU B CA 1
ATOM 3126 C C . LEU B 1 107 ? -9.93 10.055 4.152 1 99 107 LEU B C 1
ATOM 3128 O O . LEU B 1 107 ? -9.242 9.078 3.836 1 99 107 LEU B O 1
ATOM 3132 N N . ILE B 1 108 ? -10.781 10.602 3.322 1 98.88 108 ILE B N 1
ATOM 3133 C CA . ILE B 1 108 ? -10.578 10.445 1.885 1 98.88 108 ILE B CA 1
ATOM 3134 C C . ILE B 1 108 ? -9.367 11.266 1.442 1 98.88 108 ILE B C 1
ATOM 3136 O O . ILE B 1 108 ? -9.305 12.477 1.686 1 98.88 108 ILE B O 1
ATOM 3140 N N . HIS B 1 109 ? -8.43 10.672 0.718 1 98.75 109 HIS B N 1
ATOM 3141 C CA . HIS B 1 109 ? -7.141 11.312 0.451 1 98.75 109 HIS B CA 1
ATOM 3142 C C . HIS B 1 109 ? -7.285 12.43 -0.578 1 98.75 109 HIS B C 1
ATOM 3144 O O . HIS B 1 109 ? -6.691 13.5 -0.427 1 98.75 109 HIS B O 1
ATOM 3150 N N . TRP B 1 110 ? -7.992 12.25 -1.665 1 98.44 110 TRP B N 1
ATOM 3151 C CA . TRP B 1 110 ? -8.305 13.203 -2.721 1 98.44 110 TRP B CA 1
ATOM 3152 C C . TRP B 1 110 ? -9.727 13 -3.23 1 98.44 110 TRP B C 1
ATOM 3154 O O . TRP B 1 110 ? -10.234 11.875 -3.254 1 98.44 110 TRP B O 1
ATOM 3164 N N . PRO B 1 111 ? -10.328 14.039 -3.666 1 98.25 111 PRO B N 1
ATOM 3165 C CA . PRO B 1 111 ? -11.695 13.875 -4.156 1 98.25 111 PRO B CA 1
ATOM 3166 C C . PRO B 1 111 ? -11.758 13.195 -5.52 1 98.25 111 PRO B C 1
ATOM 3168 O O . PRO B 1 111 ? -12.719 12.484 -5.816 1 98.25 111 PRO B O 1
ATOM 3171 N N . LEU B 1 112 ? -10.812 13.445 -6.453 1 97.38 112 LEU B N 1
ATOM 3172 C CA . LEU B 1 112 ? -10.766 12.891 -7.805 1 97.38 112 LEU B CA 1
ATOM 3173 C C . LEU B 1 112 ? -12.109 13.07 -8.516 1 97.38 112 LEU B C 1
ATOM 3175 O O . LEU B 1 112 ? -12.719 12.094 -8.945 1 97.38 112 LEU B O 1
ATOM 3179 N N . PRO B 1 113 ? -12.43 14.297 -8.773 1 96.31 113 PRO B N 1
ATOM 3180 C CA . PRO B 1 113 ? -13.766 14.555 -9.305 1 96.31 113 PRO B CA 1
ATOM 3181 C C . PRO B 1 113 ? -13.961 13.984 -10.711 1 96.31 113 PRO B C 1
ATOM 3183 O O . PRO B 1 113 ? -15.094 13.727 -11.117 1 96.31 113 PRO B O 1
ATOM 3186 N N . LYS B 1 114 ? -12.906 13.727 -11.484 1 94.62 114 LYS B N 1
ATOM 3187 C CA . LYS B 1 114 ? -13.023 13.141 -12.812 1 94.62 114 LYS B CA 1
ATOM 3188 C C . LYS B 1 114 ? -13.578 11.719 -12.742 1 94.62 114 LYS B C 1
ATOM 3190 O O . LYS B 1 114 ? -14.258 11.266 -13.664 1 94.62 114 LYS B O 1
ATOM 3195 N N . ARG B 1 115 ? -13.289 11.039 -11.719 1 94.06 115 ARG B N 1
ATOM 3196 C CA . ARG B 1 115 ? -13.82 9.695 -11.492 1 94.06 115 ARG B CA 1
ATOM 3197 C C . ARG B 1 115 ? -15.188 9.758 -10.828 1 94.06 115 ARG B C 1
ATOM 3199 O O . ARG B 1 115 ? -16.016 8.859 -11.016 1 94.06 115 ARG B O 1
ATOM 3206 N N . ASP B 1 116 ? -15.43 10.781 -9.961 1 95.88 116 ASP B N 1
ATOM 3207 C CA . ASP B 1 116 ? -16.703 11.195 -9.359 1 95.88 116 ASP B CA 1
ATOM 3208 C C . ASP B 1 116 ? -17.266 10.086 -8.477 1 95.88 116 ASP B C 1
ATOM 3210 O O . ASP B 1 116 ? -18.484 9.844 -8.477 1 95.88 116 ASP B O 1
ATOM 3214 N N . ASN B 1 117 ? -16.422 9.344 -7.746 1 97.81 117 ASN B N 1
ATOM 3215 C CA . ASN B 1 117 ? -16.859 8.289 -6.836 1 97.81 117 ASN B CA 1
ATOM 3216 C C . ASN B 1 117 ? -16.688 8.703 -5.379 1 97.81 117 ASN B C 1
ATOM 3218 O O . ASN B 1 117 ? -16.906 7.898 -4.473 1 97.81 117 ASN B O 1
ATOM 3222 N N . TYR B 1 118 ? -16.344 9.961 -5.078 1 98.44 118 TYR B N 1
ATOM 3223 C CA . TYR B 1 118 ? -15.969 10.344 -3.719 1 98.44 118 TYR B CA 1
ATOM 3224 C C . TYR B 1 118 ? -17.188 10.391 -2.811 1 98.44 118 TYR B C 1
ATOM 3226 O O . TYR B 1 118 ? -17.062 10.289 -1.587 1 98.44 118 TYR B O 1
ATOM 3234 N N . VAL B 1 119 ? -18.422 10.547 -3.314 1 98.81 119 VAL B N 1
ATOM 3235 C CA . VAL B 1 119 ? -19.609 10.438 -2.484 1 98.81 119 VAL B CA 1
ATOM 3236 C C . VAL B 1 119 ? -19.766 9.008 -1.976 1 98.81 119 VAL B C 1
ATOM 3238 O O . VAL B 1 119 ? -20.078 8.789 -0.803 1 98.81 119 VAL B O 1
ATOM 3241 N N . GLU B 1 120 ? -19.531 8.109 -2.855 1 98.75 120 GLU B N 1
ATOM 3242 C CA . GLU B 1 120 ? -19.562 6.699 -2.477 1 98.75 120 GLU B CA 1
ATOM 3243 C C . GLU B 1 120 ? -18.516 6.379 -1.42 1 98.75 120 GLU B C 1
ATOM 3245 O O . GLU B 1 120 ? -18.797 5.668 -0.453 1 98.75 120 GLU B O 1
ATOM 3250 N N . ALA B 1 121 ? -17.359 6.867 -1.585 1 98.88 121 ALA B N 1
ATOM 3251 C CA . ALA B 1 121 ? -16.281 6.699 -0.604 1 98.88 121 ALA B CA 1
ATOM 3252 C C . ALA B 1 121 ? -16.688 7.277 0.75 1 98.88 121 ALA B C 1
ATOM 3254 O O . ALA B 1 121 ? -16.438 6.664 1.79 1 98.88 121 ALA B O 1
ATOM 3255 N N . TRP B 1 122 ? -17.297 8.445 0.723 1 98.94 122 TRP B N 1
ATOM 3256 C CA . TRP B 1 122 ? -17.75 9.102 1.948 1 98.94 122 TRP B CA 1
ATOM 3257 C C . TRP B 1 122 ? -18.781 8.25 2.672 1 98.94 122 TRP B C 1
ATOM 3259 O O . TRP B 1 122 ? -18.703 8.078 3.891 1 98.94 122 TRP B O 1
ATOM 3269 N N . LYS B 1 123 ? -19.703 7.691 1.936 1 98.94 123 LYS B N 1
ATOM 3270 C CA . LYS B 1 123 ? -20.703 6.805 2.525 1 98.94 123 LYS B CA 1
ATOM 3271 C C . LYS B 1 123 ? -20.047 5.59 3.18 1 98.94 123 LYS B C 1
ATOM 3273 O O . LYS B 1 123 ? -20.5 5.117 4.223 1 98.94 123 LYS B O 1
ATOM 3278 N N . ALA B 1 124 ? -18.969 5.098 2.59 1 98.94 124 ALA B N 1
ATOM 3279 C CA . ALA B 1 124 ? -18.219 3.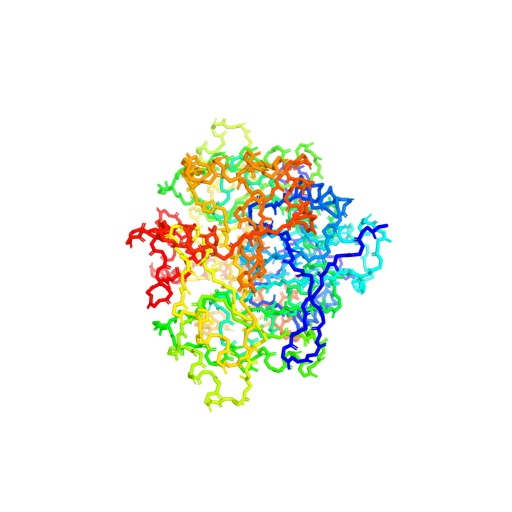982 3.174 1 98.94 124 ALA B CA 1
ATOM 3280 C C . ALA B 1 124 ? -17.562 4.391 4.484 1 98.94 124 ALA B C 1
ATOM 3282 O O . ALA B 1 124 ? -17.531 3.613 5.441 1 98.94 124 ALA B O 1
ATOM 3283 N N . LEU B 1 125 ? -17.031 5.629 4.52 1 98.94 125 LEU B N 1
ATOM 3284 C CA . LEU B 1 125 ? -16.438 6.105 5.766 1 98.94 125 LEU B CA 1
ATOM 3285 C C . LEU B 1 125 ? -17.5 6.234 6.855 1 98.94 125 LEU B C 1
ATOM 3287 O O . LEU B 1 125 ? -17.25 5.902 8.016 1 98.94 125 LEU B O 1
ATOM 3291 N N . ILE B 1 126 ? -18.656 6.73 6.504 1 98.94 126 ILE B N 1
ATOM 3292 C CA . ILE B 1 126 ? -19.766 6.824 7.449 1 98.94 126 ILE B CA 1
ATOM 3293 C C . ILE B 1 126 ? -20.109 5.441 7.992 1 98.94 126 ILE B C 1
ATOM 3295 O O . ILE B 1 126 ? -20.281 5.266 9.203 1 98.94 126 ILE B O 1
ATOM 3299 N N . ALA B 1 127 ? -20.172 4.441 7.117 1 98.94 127 ALA B N 1
ATOM 3300 C CA . ALA B 1 127 ? -20.438 3.07 7.535 1 98.94 127 ALA B CA 1
ATOM 3301 C C . ALA B 1 127 ? -19.359 2.547 8.461 1 98.94 127 ALA B C 1
ATOM 3303 O O . ALA B 1 127 ? -19.641 1.886 9.461 1 98.94 127 ALA B O 1
ATOM 3304 N N . ALA B 1 128 ? -18.125 2.814 8.125 1 98.94 128 ALA B N 1
ATOM 3305 C CA . ALA B 1 128 ? -17 2.369 8.945 1 98.94 128 ALA B CA 1
ATOM 3306 C C . ALA B 1 128 ? -17.062 2.98 10.344 1 98.94 128 ALA B C 1
ATOM 3308 O O . ALA B 1 128 ? -16.719 2.322 11.336 1 98.94 128 ALA B O 1
ATOM 3309 N N . LYS B 1 129 ? -17.406 4.285 10.406 1 98.94 129 LYS B N 1
ATOM 3310 C CA . LYS B 1 129 ? -17.578 4.949 11.695 1 98.94 129 LYS B CA 1
ATOM 3311 C C . LYS B 1 129 ? -18.672 4.273 12.523 1 98.94 129 LYS B C 1
ATOM 3313 O O . LYS B 1 129 ? -18.484 3.998 13.703 1 98.94 129 LYS B O 1
ATOM 3318 N N . LYS B 1 130 ? -19.797 3.949 11.93 1 98.75 130 LYS B N 1
ATOM 3319 C CA . LYS B 1 130 ? -20.906 3.281 12.602 1 98.75 130 LYS B CA 1
ATOM 3320 C C . LYS B 1 130 ? -20.484 1.906 13.117 1 98.75 130 LYS B C 1
ATOM 3322 O O . LYS B 1 130 ? -20.953 1.465 14.172 1 98.75 130 LYS B O 1
ATOM 3327 N N . ARG B 1 131 ? -19.578 1.264 12.414 1 98.5 131 ARG B N 1
ATOM 3328 C CA . ARG B 1 131 ? -19.125 -0.079 12.758 1 98.5 131 ARG B CA 1
ATOM 3329 C C . ARG B 1 131 ? -18.062 -0.031 13.852 1 98.5 131 ARG B C 1
ATOM 3331 O O . ARG B 1 131 ? -17.609 -1.073 14.336 1 98.5 131 ARG B O 1
ATOM 3338 N N . GLY B 1 132 ? -17.531 1.147 14.172 1 98.69 132 GLY B N 1
ATOM 3339 C CA . GLY B 1 132 ? -16.562 1.307 15.242 1 98.69 132 GLY B CA 1
ATOM 3340 C C . GLY B 1 132 ? -15.133 1.14 14.781 1 98.69 132 GLY B C 1
ATOM 3341 O O . GLY B 1 132 ? -14.211 1.081 15.602 1 98.69 132 GLY B O 1
ATOM 3342 N N . LEU B 1 133 ? -14.914 1.048 13.461 1 98.88 133 LEU B N 1
ATOM 3343 C CA . LEU B 1 133 ? -13.57 0.885 12.914 1 98.88 133 LEU B CA 1
ATOM 3344 C C . LEU B 1 133 ? -12.805 2.203 12.953 1 98.88 133 LEU B C 1
ATOM 3346 O O . LEU B 1 133 ? -11.57 2.211 12.953 1 98.88 133 LEU B O 1
ATOM 3350 N N . VAL B 1 134 ? -13.578 3.309 12.914 1 98.88 134 VAL B N 1
ATOM 3351 C CA . VAL B 1 134 ? -13.023 4.656 12.93 1 98.88 134 VAL B CA 1
ATOM 3352 C C . VAL B 1 134 ? -13.836 5.539 13.875 1 98.88 134 VAL B C 1
ATOM 3354 O O . VAL B 1 134 ? -15.062 5.41 13.953 1 98.88 134 VAL B O 1
ATOM 3357 N N . ARG B 1 135 ? -13.164 6.449 14.562 1 98.88 135 ARG B N 1
ATOM 3358 C CA . ARG B 1 135 ? -13.875 7.301 15.516 1 98.88 135 ARG B CA 1
ATOM 3359 C C . ARG B 1 135 ? -14.398 8.562 14.836 1 98.88 135 ARG B C 1
ATOM 3361 O O . ARG B 1 135 ? -15.57 8.906 14.977 1 98.88 135 ARG B O 1
ATOM 3368 N N . SER B 1 136 ? -13.57 9.258 14.133 1 98.94 136 SER B N 1
ATOM 3369 C CA . SER B 1 136 ? -13.93 10.43 13.344 1 98.94 136 SER B CA 1
ATOM 3370 C C . SER B 1 136 ? -13.633 10.219 11.859 1 98.94 136 SER B C 1
ATOM 3372 O O . SER B 1 136 ? -12.734 9.453 11.508 1 98.94 136 SER B O 1
ATOM 3374 N N . ILE B 1 137 ? -14.406 10.82 11 1 99 137 ILE B N 1
ATOM 3375 C CA . ILE B 1 137 ? -14.172 10.727 9.562 1 99 137 ILE B CA 1
ATOM 3376 C C . ILE B 1 137 ? -14.039 12.133 8.969 1 99 137 ILE B C 1
ATOM 3378 O O . ILE B 1 137 ? -14.602 13.094 9.5 1 99 137 ILE B O 1
ATOM 3382 N N . GLY B 1 138 ? -13.234 12.289 7.984 1 98.94 138 GLY B N 1
ATOM 3383 C CA . GLY B 1 138 ? -12.992 13.555 7.309 1 98.94 138 GLY B CA 1
ATOM 3384 C C . GLY B 1 138 ? -12.508 13.383 5.879 1 98.94 138 GLY B C 1
ATOM 3385 O O . GLY B 1 138 ? -12.773 12.359 5.246 1 98.94 138 GLY B O 1
ATOM 3386 N N . VAL B 1 139 ? -12 14.477 5.332 1 98.94 139 VAL B N 1
ATOM 3387 C CA . VAL B 1 139 ? -11.562 14.516 3.939 1 98.94 139 VAL B CA 1
ATOM 3388 C C . VAL B 1 139 ? -10.234 15.266 3.832 1 98.94 139 VAL B C 1
ATOM 3390 O O . VAL B 1 139 ? -9.805 15.906 4.789 1 98.94 139 VAL B O 1
ATOM 3393 N N . SER B 1 140 ? -9.562 15.055 2.805 1 98.88 140 SER B N 1
ATOM 3394 C CA . SER B 1 140 ? -8.359 15.805 2.447 1 98.88 140 SER B CA 1
ATOM 3395 C C . SER B 1 140 ? -8.469 16.375 1.039 1 98.88 140 SER B C 1
ATOM 3397 O O . SER B 1 140 ? -8.969 15.719 0.128 1 98.88 140 SER B O 1
ATOM 3399 N N . ASN B 1 141 ? -8.109 17.625 0.852 1 98.62 141 ASN B N 1
ATOM 3400 C CA . ASN B 1 141 ? -8.016 18.312 -0.426 1 98.62 141 ASN B CA 1
ATOM 3401 C C . ASN B 1 141 ? -9.391 18.562 -1.035 1 98.62 141 ASN B C 1
ATOM 3403 O O . ASN B 1 141 ? -9.531 18.625 -2.258 1 98.62 141 ASN B O 1
ATOM 3407 N N . PHE B 1 142 ? -10.383 18.625 -0.219 1 98.81 142 PHE B N 1
ATOM 3408 C CA . PHE B 1 142 ? -11.719 18.922 -0.722 1 98.81 142 PHE B CA 1
ATOM 3409 C C . PHE B 1 142 ? -11.938 20.438 -0.812 1 98.81 142 PHE B C 1
ATOM 3411 O O . PHE B 1 142 ? -11.602 21.172 0.112 1 98.81 142 PHE B O 1
ATOM 3418 N N . GLU B 1 143 ? -12.477 20.828 -1.907 1 98.31 143 GLU B N 1
ATOM 3419 C CA . GLU B 1 143 ? -12.914 22.203 -2.121 1 98.31 143 GLU B CA 1
ATOM 3420 C C . GLU B 1 143 ? -14.398 22.375 -1.796 1 98.31 143 GLU B C 1
ATOM 3422 O O . GLU B 1 143 ? -15.07 21.406 -1.448 1 98.31 143 GLU B O 1
ATOM 3427 N N . GLU B 1 144 ? -14.836 23.609 -1.838 1 98.44 144 GLU B N 1
ATOM 3428 C CA . GLU B 1 144 ? -16.203 23.953 -1.432 1 98.44 144 GLU B CA 1
ATOM 3429 C C . GLU B 1 144 ? -17.219 23.062 -2.143 1 98.44 144 GLU B C 1
ATOM 3431 O O . GLU B 1 144 ? -18.109 22.5 -1.503 1 98.44 144 GLU B O 1
ATOM 3436 N N . ASP B 1 145 ? -17.078 22.938 -3.453 1 98.25 145 ASP B N 1
ATOM 3437 C CA . ASP B 1 145 ? -18.047 22.172 -4.227 1 98.25 145 ASP B CA 1
ATOM 3438 C C . ASP B 1 145 ? -18.062 20.703 -3.801 1 98.25 145 ASP B C 1
ATOM 3440 O O . ASP B 1 145 ? -19.109 20.062 -3.77 1 98.25 145 ASP B O 1
ATOM 3444 N N . HIS B 1 146 ? -16.875 20.156 -3.514 1 98.69 146 HIS B N 1
ATOM 3445 C CA . HIS B 1 146 ? -16.797 18.781 -3.039 1 98.69 146 HIS B CA 1
ATOM 3446 C C . HIS B 1 146 ? -17.484 18.625 -1.69 1 98.69 146 HIS B C 1
ATOM 3448 O O . HIS B 1 146 ? -18.234 17.656 -1.484 1 98.69 146 HIS B O 1
ATOM 3454 N N . LEU B 1 147 ? -17.219 19.547 -0.783 1 98.88 147 LEU B N 1
ATOM 3455 C CA . LEU B 1 147 ? -17.812 19.516 0.55 1 98.88 147 LEU B CA 1
ATOM 3456 C C . LEU B 1 147 ? -19.344 19.625 0.471 1 98.88 147 LEU B C 1
ATOM 3458 O O . LEU B 1 147 ? -20.047 18.844 1.105 1 98.88 147 LEU B O 1
ATOM 3462 N N . ASP B 1 148 ? -19.812 20.578 -0.353 1 98.69 148 ASP B N 1
ATOM 3463 C CA . ASP B 1 148 ? -21.25 20.75 -0.523 1 98.69 148 ASP B CA 1
ATOM 3464 C C . ASP B 1 148 ? -21.922 19.453 -0.967 1 98.69 148 ASP B C 1
ATOM 3466 O O . ASP B 1 148 ? -22.953 19.078 -0.426 1 98.69 148 ASP B O 1
ATOM 3470 N N . LYS B 1 149 ? -21.312 18.812 -1.891 1 98.62 149 LYS B N 1
ATOM 3471 C CA . LYS B 1 149 ? -21.891 17.609 -2.49 1 98.62 149 LYS B CA 1
ATOM 3472 C C . LYS B 1 149 ? -22.016 16.484 -1.467 1 98.62 149 LYS B C 1
ATOM 3474 O O . LYS B 1 149 ? -23.078 15.891 -1.318 1 98.62 149 LYS B O 1
ATOM 3479 N N . ILE B 1 150 ? -20.938 16.203 -0.679 1 98.81 150 ILE B N 1
ATOM 3480 C CA . ILE B 1 150 ? -21 15.078 0.242 1 98.81 150 ILE B CA 1
ATOM 3481 C C . ILE B 1 150 ? -21.938 15.406 1.403 1 98.81 150 ILE B C 1
ATOM 3483 O O . ILE B 1 150 ? -22.641 14.539 1.91 1 98.81 150 ILE B O 1
ATOM 3487 N N . ILE B 1 151 ? -22.016 16.656 1.87 1 98.81 151 ILE B N 1
ATOM 3488 C CA . ILE B 1 151 ? -22.875 17.062 2.977 1 98.81 151 ILE B CA 1
ATOM 3489 C C . ILE B 1 151 ? -24.344 17 2.541 1 98.81 151 ILE B C 1
ATOM 3491 O O . ILE B 1 151 ? -25.188 16.484 3.27 1 98.81 151 ILE B O 1
ATOM 3495 N N . GLN B 1 152 ? -24.609 17.5 1.353 1 98.62 152 GLN B N 1
ATOM 3496 C CA . GLN B 1 152 ? -25.984 17.484 0.847 1 98.62 152 GLN B CA 1
ATOM 3497 C C . GLN B 1 152 ? -26.484 16.062 0.649 1 98.62 152 GLN B C 1
ATOM 3499 O O . GLN B 1 152 ? -27.625 15.75 0.979 1 98.62 152 GLN B O 1
ATOM 3504 N N . GLU B 1 153 ? -25.672 15.195 0.15 1 98.5 153 GLU B N 1
ATOM 3505 C CA . GLU B 1 153 ? -26.062 13.836 -0.223 1 98.5 153 GLU B CA 1
ATOM 3506 C C . GLU B 1 153 ? -26.219 12.945 1.008 1 98.5 153 GLU B C 1
ATOM 3508 O O . GLU B 1 153 ? -26.938 11.945 0.975 1 98.5 153 GLU B O 1
ATOM 3513 N N . THR B 1 154 ? -25.516 13.266 2.086 1 98.75 154 THR B N 1
ATOM 3514 C CA . THR B 1 154 ? -25.453 12.289 3.166 1 98.75 154 THR B CA 1
ATOM 3515 C C . THR B 1 154 ? -25.922 12.914 4.48 1 98.75 154 THR B C 1
ATOM 3517 O O . THR B 1 154 ? -26.219 12.203 5.445 1 98.75 154 THR B O 1
ATOM 3520 N N . GLY B 1 155 ? -25.828 14.234 4.594 1 98.69 155 GLY B N 1
ATOM 3521 C CA . GLY B 1 155 ? -26.156 14.93 5.828 1 98.69 155 GLY B CA 1
ATOM 3522 C C . GLY B 1 155 ? -25.047 14.891 6.852 1 98.69 155 GLY B C 1
ATOM 3523 O O . GLY B 1 155 ? -25.188 15.391 7.969 1 98.69 155 GLY B O 1
ATOM 3524 N N . VAL B 1 156 ? -23.969 14.289 6.559 1 98.88 156 VAL B N 1
ATOM 3525 C CA . VAL B 1 156 ? -22.859 14.133 7.496 1 98.88 156 VAL B CA 1
ATOM 3526 C C . VAL B 1 156 ? -21.75 15.125 7.145 1 98.88 156 VAL B C 1
ATOM 3528 O O . VAL B 1 156 ? -21.297 15.188 5.992 1 98.88 156 VAL B O 1
ATOM 3531 N N . ILE B 1 157 ? -21.25 15.977 8.086 1 98.94 157 ILE B N 1
ATOM 3532 C CA . ILE B 1 157 ? -20.203 16.969 7.91 1 98.94 157 ILE B CA 1
ATOM 3533 C C . ILE B 1 157 ? -18.859 16.375 8.32 1 98.94 157 ILE B C 1
ATOM 3535 O O . ILE B 1 157 ? -18.734 15.797 9.398 1 98.94 157 ILE B O 1
ATOM 3539 N N . PRO B 1 158 ? -17.844 16.438 7.453 1 98.94 158 PRO B N 1
ATOM 3540 C CA . PRO B 1 158 ? -16.531 15.953 7.871 1 98.94 158 PRO B CA 1
ATOM 3541 C C . PRO B 1 158 ? -16.016 16.656 9.125 1 98.94 158 PRO B C 1
ATOM 3543 O O . PRO B 1 158 ? -16.25 17.859 9.297 1 98.94 158 PRO B O 1
ATOM 3546 N N . ALA B 1 159 ? -15.328 15.898 9.953 1 98.94 159 ALA B N 1
ATOM 3547 C CA . ALA B 1 159 ? -14.719 16.5 11.133 1 98.94 159 ALA B CA 1
ATOM 3548 C C . ALA B 1 159 ? -13.492 17.328 1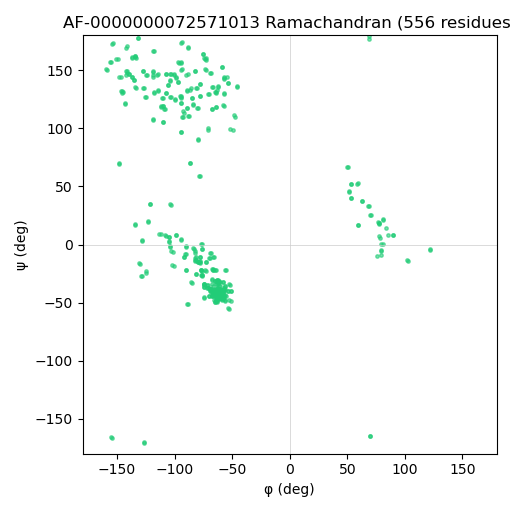0.758 1 98.94 159 ALA B C 1
ATOM 3550 O O . ALA B 1 159 ? -13.203 18.359 11.391 1 98.94 159 ALA B O 1
ATOM 3551 N N . ILE B 1 160 ? -12.781 16.859 9.727 1 98.94 160 ILE B N 1
ATOM 3552 C CA . ILE B 1 160 ? -11.516 17.453 9.312 1 98.94 160 ILE B CA 1
ATOM 3553 C C . ILE B 1 160 ? -11.484 17.594 7.793 1 98.94 160 ILE B C 1
ATOM 3555 O O . ILE B 1 160 ? -12.016 16.734 7.074 1 98.94 160 ILE B O 1
ATOM 3559 N N . ASN B 1 161 ? -10.938 18.641 7.285 1 98.94 161 ASN B N 1
ATOM 3560 C CA . ASN B 1 161 ? -10.414 18.781 5.93 1 98.94 161 ASN B CA 1
ATOM 3561 C C . ASN B 1 161 ? -8.922 19.094 5.938 1 98.94 161 ASN B C 1
ATOM 3563 O O . ASN B 1 161 ? -8.508 20.156 6.418 1 98.94 161 ASN B O 1
ATOM 3567 N N . GLN B 1 162 ? -8.102 18.125 5.543 1 98.94 162 GLN B N 1
ATOM 3568 C CA . GLN B 1 162 ? -6.656 18.297 5.488 1 98.94 162 GLN B CA 1
ATOM 3569 C C . GLN B 1 162 ? -6.215 18.844 4.129 1 98.94 162 GLN B C 1
ATOM 3571 O O . GLN B 1 162 ? -6.395 18.172 3.105 1 98.94 162 GLN B O 1
ATOM 3576 N N . ASN B 1 163 ? -5.633 20.016 4.074 1 98.62 163 ASN B N 1
ATOM 3577 C CA . ASN B 1 163 ? -5.316 20.703 2.83 1 98.62 163 ASN B CA 1
ATOM 3578 C C . ASN B 1 163 ? -3.896 21.266 2.844 1 98.62 163 ASN B C 1
ATOM 3580 O O . ASN B 1 163 ? -3.27 21.359 3.9 1 98.62 163 ASN B O 1
ATOM 3584 N N . GLU B 1 164 ? -3.414 21.547 1.615 1 97.81 164 GLU B N 1
ATOM 3585 C CA . GLU B 1 164 ? -2.133 22.234 1.526 1 97.81 164 GLU B CA 1
ATOM 3586 C C . GLU B 1 164 ? -2.236 23.656 2.059 1 97.81 164 GLU B C 1
ATOM 3588 O O . GLU B 1 164 ? -3.018 24.469 1.547 1 97.81 164 GLU B O 1
ATOM 3593 N N . ILE B 1 165 ? -1.492 23.922 3.145 1 98.06 165 ILE B N 1
ATOM 3594 C CA . ILE B 1 165 ? -1.495 25.281 3.67 1 98.06 165 ILE B CA 1
ATOM 3595 C C . ILE B 1 165 ? -0.101 25.641 4.18 1 98.06 165 ILE B C 1
ATOM 3597 O O . ILE B 1 165 ? 0.443 24.969 5.051 1 98.06 165 ILE B O 1
ATOM 3601 N N . HIS B 1 166 ? 0.492 26.625 3.705 1 97.94 166 HIS B N 1
ATOM 3602 C CA . HIS B 1 166 ? 1.754 27.25 4.082 1 97.94 166 HIS B CA 1
ATOM 3603 C C . HIS B 1 166 ? 1.776 28.719 3.682 1 97.94 166 HIS B C 1
ATOM 3605 O O . HIS B 1 166 ? 0.846 29.203 3.035 1 97.94 166 HIS B O 1
ATOM 3611 N N . PRO B 1 167 ? 2.762 29.484 4.059 1 97.62 167 PRO B N 1
ATOM 3612 C CA . PRO B 1 167 ? 2.711 30.938 3.898 1 97.62 167 PRO B CA 1
ATOM 3613 C C . PRO B 1 167 ? 2.508 31.359 2.445 1 97.62 167 PRO B C 1
ATOM 3615 O O . PRO B 1 167 ? 1.826 32.344 2.178 1 97.62 167 PRO B O 1
ATOM 3618 N N . TYR B 1 168 ? 2.986 30.656 1.499 1 97 168 TYR B N 1
ATOM 3619 C CA . TYR B 1 168 ? 2.832 31.016 0.094 1 97 168 TYR B CA 1
ATOM 3620 C C . TYR B 1 168 ? 1.493 30.531 -0.45 1 97 168 TYR B C 1
ATOM 3622 O O . TYR B 1 168 ? 1.12 30.859 -1.579 1 97 168 TYR B O 1
ATOM 3630 N N . TRP B 1 169 ? 0.709 29.828 0.331 1 97.38 169 TRP B N 1
ATOM 3631 C CA . TRP B 1 169 ? -0.597 29.281 -0.024 1 97.38 169 TRP B CA 1
ATOM 3632 C C . TRP B 1 169 ? -1.52 29.234 1.189 1 97.38 169 TRP B C 1
ATOM 3634 O O . TRP B 1 169 ? -1.892 28.156 1.659 1 97.38 169 TRP B O 1
ATOM 3644 N N . PRO B 1 170 ? -1.941 30.344 1.664 1 97.88 170 PRO B N 1
ATOM 3645 C CA . PRO B 1 170 ? -2.594 30.469 2.971 1 97.88 170 PRO B CA 1
ATOM 3646 C C . PRO B 1 170 ? -4.043 29.984 2.953 1 97.88 170 PRO B C 1
ATOM 3648 O O . PRO B 1 170 ? -4.625 29.734 4.008 1 97.88 170 PRO B O 1
ATOM 3651 N N . GLN B 1 171 ? -4.742 29.922 1.854 1 97.38 171 GLN B N 1
ATOM 3652 C CA . GLN B 1 171 ? -6.059 29.328 1.622 1 97.38 171 GLN B CA 1
ATOM 3653 C C . GLN B 1 171 ? -7.109 29.969 2.523 1 97.38 171 GLN B C 1
ATOM 3655 O O . GLN B 1 171 ? -7.91 29.266 3.148 1 97.38 171 GLN B O 1
ATOM 3660 N N . GLU B 1 172 ? -7.195 31.312 2.512 1 97.81 172 GLU B N 1
ATOM 3661 C CA . GLU B 1 172 ? -8.117 32.031 3.383 1 97.81 172 GLU B CA 1
ATOM 3662 C C . GLU B 1 172 ? -9.57 31.688 3.053 1 97.81 172 GLU B C 1
ATOM 3664 O O . GLU B 1 172 ? -10.391 31.516 3.955 1 97.81 172 GLU B O 1
ATOM 3669 N N . LYS B 1 173 ? -9.922 31.625 1.789 1 97.56 173 LYS B N 1
ATOM 3670 C CA . LYS B 1 173 ? -11.289 31.312 1.388 1 97.56 173 LYS B CA 1
ATOM 3671 C C . LYS B 1 173 ? -11.703 29.938 1.883 1 97.56 173 LYS B C 1
ATOM 3673 O O . LYS B 1 173 ? -12.805 29.75 2.402 1 97.56 173 LYS B O 1
ATOM 3678 N N . LEU B 1 174 ? -10.859 28.938 1.715 1 98.25 174 LEU B N 1
ATOM 3679 C CA . LEU B 1 174 ? -11.148 27.578 2.145 1 98.25 174 LEU B CA 1
ATOM 3680 C C . LEU B 1 174 ? -11.32 27.516 3.658 1 98.25 174 LEU B C 1
ATOM 3682 O O . LEU B 1 174 ? -12.18 26.781 4.156 1 98.25 174 LEU B O 1
ATOM 3686 N N . LEU B 1 175 ? -10.492 28.234 4.398 1 98.62 175 LEU B N 1
ATOM 3687 C CA . LEU B 1 175 ? -10.594 28.281 5.855 1 98.62 175 LEU B CA 1
ATOM 3688 C C . LEU B 1 175 ? -11.961 28.797 6.289 1 98.62 175 LEU B C 1
ATOM 3690 O O . LEU B 1 175 ? -12.562 28.266 7.227 1 98.62 175 LEU B O 1
ATOM 3694 N N . LYS B 1 176 ? -12.422 29.828 5.633 1 98.5 176 LYS B N 1
ATOM 3695 C CA . LYS B 1 176 ? -13.734 30.391 5.938 1 98.5 176 LYS B CA 1
ATOM 3696 C C . LYS B 1 176 ? -14.844 29.375 5.664 1 98.5 176 LYS B C 1
ATOM 3698 O O . LYS B 1 176 ? -15.781 29.25 6.449 1 98.5 176 LYS B O 1
ATOM 3703 N N . ILE B 1 177 ? -14.734 28.672 4.586 1 98.62 177 ILE B N 1
ATOM 3704 C CA . ILE B 1 177 ? -15.719 27.672 4.203 1 98.62 177 ILE B CA 1
ATOM 3705 C C . ILE B 1 177 ? -15.734 26.547 5.238 1 98.62 177 ILE B C 1
ATOM 3707 O O . ILE B 1 177 ? -16.797 26.125 5.695 1 98.62 177 ILE B O 1
ATOM 3711 N N . ASN B 1 178 ? -14.516 26.047 5.586 1 98.88 178 ASN B N 1
ATOM 3712 C CA . ASN B 1 178 ? -14.43 25 6.605 1 98.88 178 ASN B CA 1
ATOM 3713 C C . ASN B 1 178 ? -15.062 25.453 7.922 1 98.88 178 ASN B C 1
ATOM 3715 O O . ASN B 1 178 ? -15.828 24.703 8.531 1 98.88 178 ASN B O 1
ATOM 3719 N N . LYS B 1 179 ? -14.758 26.656 8.32 1 98.44 179 LYS B N 1
ATOM 3720 C CA . LYS B 1 179 ? -15.297 27.203 9.562 1 98.44 179 LYS B CA 1
ATOM 3721 C C . LYS B 1 179 ? -16.828 27.266 9.516 1 98.44 179 LYS B C 1
ATOM 3723 O O . LYS B 1 179 ? -17.5 26.938 10.492 1 98.44 179 LYS B O 1
ATOM 3728 N N . LYS B 1 180 ? -17.344 27.703 8.383 1 98.12 180 LYS B N 1
ATOM 3729 C CA . LYS B 1 180 ? -18.781 27.797 8.195 1 98.12 180 LYS B CA 1
ATOM 3730 C C . LYS B 1 180 ? -19.453 26.438 8.445 1 98.12 180 LYS B C 1
ATOM 3732 O O . LYS B 1 180 ? -20.547 26.375 9.023 1 98.12 180 LYS B O 1
ATOM 3737 N N . TYR B 1 181 ? -18.828 25.344 8.086 1 98.44 181 TYR B N 1
ATOM 3738 C CA . TYR B 1 181 ? -19.391 24 8.203 1 98.44 181 TYR B CA 1
ATOM 3739 C C . TYR B 1 181 ? -19.031 23.375 9.555 1 98.44 181 TYR B C 1
ATOM 3741 O O . TYR B 1 181 ? -19.5 22.297 9.883 1 98.44 181 TYR B O 1
ATOM 3749 N N . GLY B 1 182 ? -18.125 24.078 10.328 1 98.62 182 GLY B N 1
ATOM 3750 C CA . GLY B 1 182 ? -17.641 23.484 11.57 1 98.62 182 GLY B CA 1
ATOM 3751 C C . GLY B 1 182 ? -16.578 22.422 11.352 1 98.62 182 GLY B C 1
ATOM 3752 O O . GLY B 1 182 ? -16.391 21.547 12.195 1 98.62 182 GLY B O 1
ATOM 3753 N N . ILE B 1 183 ? -15.984 22.438 10.18 1 98.94 183 ILE B N 1
ATOM 3754 C CA . ILE B 1 183 ? -14.898 21.516 9.828 1 98.94 183 ILE B CA 1
ATOM 3755 C C . ILE B 1 183 ? -13.57 22.094 10.32 1 98.94 183 ILE B C 1
ATOM 3757 O O . ILE B 1 183 ? -13.258 23.25 10.07 1 98.94 183 ILE B O 1
ATOM 3761 N N . LEU B 1 184 ? -12.805 21.344 11.094 1 98.94 184 LEU B N 1
ATOM 3762 C CA . LEU B 1 184 ? -11.461 21.766 11.484 1 98.94 184 LEU B CA 1
ATOM 3763 C C . LEU B 1 184 ? -10.477 21.547 10.344 1 98.94 184 LEU B C 1
ATOM 3765 O O . LEU B 1 184 ? -10.508 20.516 9.672 1 98.94 184 LEU B O 1
ATOM 3769 N N . THR B 1 185 ? -9.578 22.516 10.117 1 98.88 185 THR B N 1
ATOM 3770 C CA . THR B 1 185 ? -8.609 22.438 9.031 1 98.88 185 THR B CA 1
ATOM 3771 C C . THR B 1 185 ? -7.281 21.875 9.531 1 98.88 185 THR B C 1
ATOM 3773 O O . THR B 1 185 ? -6.789 22.266 10.594 1 98.88 185 THR B O 1
ATOM 3776 N N . GLU B 1 186 ? -6.77 20.844 8.859 1 98.94 186 GLU B N 1
ATOM 3777 C CA . GLU B 1 186 ? -5.395 20.375 8.977 1 98.94 186 GLU B CA 1
ATOM 3778 C C . GLU B 1 186 ? -4.559 20.812 7.777 1 98.94 186 GLU B C 1
ATOM 3780 O O . GLU B 1 186 ? -5.074 20.922 6.664 1 98.94 186 GLU B O 1
ATOM 3785 N N . ALA B 1 187 ? -3.277 21.078 8.062 1 98.69 187 ALA B N 1
ATOM 3786 C CA . ALA B 1 187 ? -2.383 21.516 6.992 1 98.69 187 ALA B CA 1
ATOM 3787 C C . ALA B 1 187 ? -1.335 20.438 6.684 1 98.69 187 ALA B C 1
ATOM 3789 O O . ALA B 1 187 ? -0.585 20.031 7.57 1 98.69 187 ALA B O 1
ATOM 3790 N N . TRP B 1 188 ? -1.329 19.953 5.496 1 97.38 188 TRP B N 1
ATOM 3791 C CA . TRP B 1 188 ? -0.164 19.188 5.062 1 97.38 188 TRP B CA 1
ATOM 3792 C C . TRP B 1 188 ? 0.832 20.094 4.328 1 97.38 188 TRP B C 1
ATOM 3794 O O . TRP B 1 188 ? 0.461 21.141 3.797 1 97.38 188 TRP B O 1
ATOM 3804 N N . SER B 1 189 ? 2.152 19.734 4.414 1 96.25 189 SER B N 1
ATOM 3805 C CA . SER B 1 189 ? 3.26 20.547 3.941 1 96.25 189 SER B CA 1
ATOM 3806 C C . SER B 1 189 ? 3.201 21.953 4.539 1 96.25 189 SER B C 1
ATOM 3808 O O . SER B 1 189 ? 3.283 22.953 3.816 1 96.25 189 SER B O 1
ATOM 3810 N N . PRO B 1 190 ? 3.094 22 5.828 1 97.19 190 PRO B N 1
ATOM 3811 C CA . PRO B 1 190 ? 2.869 23.312 6.461 1 97.19 190 PRO B CA 1
ATOM 3812 C C . PRO B 1 190 ? 4.066 24.25 6.32 1 97.19 190 PRO B C 1
ATOM 3814 O O . PRO B 1 190 ? 3.93 25.453 6.488 1 97.19 190 PRO B O 1
ATOM 3817 N N . LEU B 1 191 ? 5.27 23.766 6.07 1 95.38 191 LEU B N 1
ATOM 3818 C CA . LEU B 1 191 ? 6.469 24.578 5.965 1 95.38 191 LEU B CA 1
ATOM 3819 C C . LEU B 1 191 ? 6.809 24.859 4.504 1 95.38 191 LEU B C 1
ATOM 3821 O O . LEU B 1 191 ? 7.867 25.422 4.203 1 95.38 191 LEU B O 1
ATOM 3825 N N . GLY B 1 192 ? 5.906 24.484 3.664 1 88.88 192 GLY B N 1
ATOM 3826 C CA . GLY B 1 192 ? 6.172 24.625 2.242 1 88.88 192 GLY B CA 1
ATOM 3827 C C . GLY B 1 192 ? 7.246 23.688 1.737 1 88.88 192 GLY B C 1
ATOM 3828 O O . GLY B 1 192 ? 7.766 22.859 2.496 1 88.88 192 GLY B O 1
ATOM 3829 N N . ARG B 1 193 ? 7.434 23.797 0.366 1 71.06 193 ARG B N 1
ATOM 3830 C CA . ARG B 1 193 ? 8.508 22.984 -0.208 1 71.06 193 ARG B CA 1
ATOM 3831 C C . ARG B 1 193 ? 9.727 23.844 -0.521 1 71.06 193 ARG B C 1
ATOM 3833 O O . ARG B 1 193 ? 9.594 25.016 -0.906 1 71.06 193 ARG B O 1
ATOM 3840 N N . GLY B 1 194 ? 10.852 23.391 -0.329 1 64.81 194 GLY B N 1
ATOM 3841 C CA . GLY B 1 194 ? 12.094 23.953 -0.826 1 64.81 194 GLY B CA 1
ATOM 3842 C C . GLY B 1 194 ? 12.664 25.047 0.076 1 64.81 194 GLY B C 1
ATOM 3843 O O . GLY B 1 194 ? 13.531 25.797 -0.336 1 64.81 194 GLY B O 1
ATOM 3844 N N . SER B 1 195 ? 12.148 25.25 1.182 1 67.12 195 SER B N 1
ATOM 3845 C CA . SER B 1 195 ? 12.812 26.062 2.193 1 67.12 195 SER B CA 1
ATOM 3846 C C . SER B 1 195 ? 12.633 27.547 1.907 1 67.12 195 SER B C 1
ATOM 3848 O O . SER B 1 195 ? 12.969 28.391 2.742 1 67.12 195 SER B O 1
ATOM 3850 N N . LYS B 1 196 ? 12.117 28.031 0.816 1 87.5 196 LYS B N 1
ATOM 3851 C CA . LYS B 1 196 ? 12.055 29.453 0.511 1 87.5 196 LYS B CA 1
ATOM 3852 C C . LYS B 1 196 ? 11.258 30.219 1.569 1 87.5 196 LYS B C 1
ATOM 3854 O O . LYS B 1 196 ? 11.633 31.312 1.973 1 87.5 196 LYS B O 1
ATOM 3859 N N . GLU B 1 197 ? 10.227 29.672 1.985 1 92.81 197 GLU B N 1
ATOM 3860 C CA . GLU B 1 197 ? 9.406 30.312 3.016 1 92.81 197 GLU B CA 1
ATOM 3861 C C . GLU B 1 197 ? 10.188 30.469 4.316 1 92.81 197 GLU B C 1
ATOM 3863 O O . GLU B 1 197 ? 10.055 31.484 5.008 1 92.81 197 GLU B O 1
ATOM 3868 N N . LEU B 1 198 ? 11.078 29.547 4.594 1 93.94 198 LEU B N 1
ATOM 3869 C CA . LEU B 1 198 ? 11.875 29.562 5.816 1 93.94 198 LEU B CA 1
ATOM 3870 C C . LEU B 1 198 ? 12.938 30.656 5.762 1 93.94 198 LEU B C 1
ATOM 3872 O O . LEU B 1 198 ? 13.461 31.078 6.797 1 93.94 198 LEU B O 1
ATOM 3876 N N . GLU B 1 199 ? 13.164 31.172 4.551 1 95 199 GLU B N 1
ATOM 3877 C CA . GLU B 1 199 ? 14.211 32.156 4.355 1 95 199 GLU B CA 1
ATOM 3878 C C . GLU B 1 199 ? 13.625 33.562 4.207 1 95 199 GLU B C 1
ATOM 3880 O O . GLU B 1 199 ? 14.367 34.562 4.07 1 95 199 GLU B O 1
ATOM 3885 N N . GLU B 1 200 ? 12.32 33.688 4.23 1 95.75 200 GLU B N 1
ATOM 3886 C CA . GLU B 1 200 ? 11.672 35 4.148 1 95.75 200 GLU B CA 1
ATOM 3887 C C . GLU B 1 200 ? 12.148 35.906 5.262 1 95.75 200 GLU B C 1
ATOM 3889 O O . GLU B 1 200 ? 12.086 35.562 6.438 1 95.75 200 GLU B O 1
ATOM 3894 N N . SER B 1 201 ? 12.562 37.156 4.852 1 97.62 201 SER B N 1
ATOM 3895 C CA . SER B 1 201 ? 13.078 38.125 5.816 1 97.62 201 SER B CA 1
ATOM 3896 C C . SER B 1 201 ? 12.039 38.469 6.883 1 97.62 201 SER B C 1
ATOM 3898 O O . SER B 1 201 ? 12.375 38.625 8.055 1 97.62 201 SER B O 1
ATOM 3900 N N . LEU B 1 202 ? 10.859 38.562 6.469 1 98.06 202 LEU B N 1
ATOM 3901 C CA . LEU B 1 202 ? 9.773 38.844 7.398 1 98.06 202 LEU B CA 1
ATOM 3902 C C . LEU B 1 202 ? 9.695 37.781 8.484 1 98.06 202 LEU B C 1
ATOM 3904 O O . LEU B 1 202 ? 9.609 38.094 9.672 1 98.06 202 LEU B O 1
ATOM 3908 N N . ILE B 1 203 ? 9.734 36.531 8.141 1 98.19 203 ILE B N 1
ATOM 3909 C CA . ILE B 1 203 ? 9.625 35.406 9.078 1 98.19 203 ILE B CA 1
ATOM 3910 C C . ILE B 1 203 ? 10.875 35.344 9.953 1 98.19 203 ILE B C 1
ATOM 3912 O O . ILE B 1 203 ? 10.781 35.094 11.156 1 98.19 203 ILE B O 1
ATOM 3916 N N . GLN B 1 204 ? 12.047 35.625 9.359 1 98.12 204 GLN B N 1
ATOM 3917 C CA . GLN B 1 204 ? 13.289 35.656 10.117 1 98.12 204 GLN B CA 1
ATOM 3918 C C . GLN B 1 204 ? 13.25 36.719 11.195 1 98.12 204 GLN B C 1
ATOM 3920 O O . GLN B 1 204 ? 13.703 36.5 12.328 1 98.12 204 GLN B O 1
ATOM 3925 N N . ASN B 1 205 ? 12.742 37.844 10.836 1 98.5 205 ASN B N 1
ATOM 3926 C CA . ASN B 1 205 ? 12.641 38.938 11.797 1 98.5 205 ASN B CA 1
ATOM 3927 C C . ASN B 1 205 ? 11.719 38.594 12.961 1 98.5 205 ASN B C 1
ATOM 3929 O O . ASN B 1 205 ? 12.023 38.875 14.117 1 98.5 205 ASN B O 1
ATOM 3933 N N . ILE B 1 206 ? 10.594 37.969 12.664 1 98.56 206 ILE B N 1
ATOM 3934 C CA . ILE B 1 206 ? 9.656 37.562 13.695 1 98.56 206 ILE B CA 1
ATOM 3935 C C . ILE B 1 206 ? 10.297 36.5 14.57 1 98.56 206 ILE B C 1
ATOM 3937 O O . ILE B 1 206 ? 10.148 36.5 15.797 1 98.56 206 ILE B O 1
ATOM 3941 N N . ALA B 1 207 ? 11.031 35.562 13.945 1 98.5 207 ALA B N 1
ATOM 3942 C CA . ALA B 1 207 ? 11.727 34.5 14.664 1 98.5 207 ALA B CA 1
ATOM 3943 C C . ALA B 1 207 ? 12.703 35.094 15.688 1 98.5 207 ALA B C 1
ATOM 3945 O O . ALA B 1 207 ? 12.766 34.625 16.828 1 98.5 207 ALA B O 1
ATOM 3946 N N . GLN B 1 208 ? 13.398 36.094 15.289 1 98.38 208 GLN B N 1
ATOM 3947 C CA . GLN B 1 208 ? 14.344 36.781 16.172 1 98.38 208 GLN B CA 1
ATOM 3948 C C . GLN B 1 208 ? 13.633 37.406 17.359 1 98.38 208 GLN B C 1
ATOM 3950 O O . GLN B 1 208 ? 14.094 37.312 18.5 1 98.38 208 GLN B O 1
ATOM 3955 N N . LYS B 1 209 ? 12.555 38.031 17.078 1 98.31 209 LYS B N 1
ATOM 3956 C CA . LYS B 1 209 ? 11.766 38.688 18.109 1 98.31 209 LYS B CA 1
ATOM 3957 C C . LYS B 1 209 ? 11.367 37.719 19.219 1 98.31 209 LYS B C 1
ATOM 3959 O O . LYS B 1 209 ? 11.398 38.094 20.391 1 98.31 209 LYS B O 1
ATOM 3964 N N . TYR B 1 210 ? 11.039 36.5 18.922 1 98.31 210 TYR B N 1
ATOM 3965 C CA . TYR B 1 210 ? 10.492 35.562 19.891 1 98.31 210 TYR B CA 1
ATOM 3966 C C . TYR B 1 210 ? 11.555 34.562 20.344 1 98.31 210 TYR B C 1
ATOM 3968 O O . TYR B 1 210 ? 11.305 33.75 21.219 1 98.31 210 TYR B O 1
ATOM 3976 N N . GLY B 1 211 ? 12.797 34.562 19.75 1 98.12 211 GLY B N 1
ATOM 3977 C CA . GLY B 1 211 ? 13.836 33.594 20.062 1 98.12 211 GLY B CA 1
ATOM 3978 C C . GLY B 1 211 ? 13.508 32.188 19.578 1 98.12 211 GLY B C 1
ATOM 3979 O O . GLY B 1 211 ? 13.734 31.203 20.312 1 98.12 211 GLY B O 1
ATOM 3980 N N . LYS B 1 212 ? 12.828 32.094 18.5 1 98.31 212 LYS B N 1
ATOM 3981 C CA . LYS B 1 212 ? 12.422 30.828 17.875 1 98.31 212 LYS B CA 1
ATOM 3982 C C . LYS B 1 212 ? 13.023 30.688 16.484 1 98.31 212 LYS B C 1
ATOM 3984 O O . LYS B 1 212 ? 13.656 31.609 15.977 1 98.31 212 LYS B O 1
ATOM 3989 N N . ASP B 1 213 ? 12.992 29.531 15.883 1 96.81 213 ASP B N 1
ATOM 3990 C CA . ASP B 1 213 ? 13.414 29.391 14.5 1 96.81 213 ASP B CA 1
ATOM 3991 C C . ASP B 1 213 ? 12.258 29.641 13.539 1 96.81 213 ASP B C 1
ATOM 3993 O O . ASP B 1 213 ? 11.117 29.828 13.969 1 96.81 213 ASP B O 1
ATOM 3997 N N . THR B 1 214 ? 12.539 29.766 12.281 1 97.5 214 THR B N 1
ATOM 3998 C CA . THR B 1 214 ? 11.547 30.172 11.289 1 97.5 214 THR B CA 1
ATOM 3999 C C . THR B 1 214 ? 10.469 29.094 11.141 1 97.5 214 THR B C 1
ATOM 4001 O O . THR B 1 214 ? 9.305 29.422 10.891 1 97.5 214 THR B O 1
ATOM 4004 N N . GLY B 1 215 ? 10.797 27.797 11.242 1 97.19 215 GLY B N 1
ATOM 4005 C CA . GLY B 1 215 ? 9.797 26.75 11.227 1 97.19 215 GLY B CA 1
ATOM 4006 C C . GLY B 1 215 ? 8.773 26.875 12.344 1 97.19 215 GLY B C 1
ATOM 4007 O O . GLY B 1 215 ? 7.574 26.719 12.117 1 97.19 215 GLY B O 1
ATOM 4008 N N . GLN B 1 216 ? 9.242 27.188 13.5 1 97.94 216 GLN B N 1
ATOM 4009 C CA . GLN B 1 216 ? 8.375 27.375 14.648 1 97.94 216 GLN B CA 1
ATOM 4010 C C . GLN B 1 216 ? 7.395 28.531 14.422 1 97.94 216 GLN B C 1
ATOM 4012 O O . GLN B 1 216 ? 6.223 28.438 14.789 1 97.94 216 GLN B O 1
ATOM 4017 N N . ILE B 1 217 ? 7.895 29.609 13.805 1 98.5 217 ILE B N 1
ATOM 4018 C CA . ILE B 1 217 ? 7.051 30.766 13.539 1 98.5 217 ILE B CA 1
ATOM 4019 C C . ILE B 1 217 ? 5.926 30.359 12.586 1 98.5 217 ILE B C 1
ATOM 4021 O O . ILE B 1 217 ? 4.762 30.703 12.812 1 98.5 217 ILE B O 1
ATOM 4025 N N . ILE B 1 218 ? 6.227 29.609 11.555 1 98.38 218 ILE B N 1
ATOM 4026 C CA . ILE B 1 218 ? 5.238 29.203 10.562 1 98.38 218 ILE B CA 1
ATOM 4027 C C . ILE B 1 218 ? 4.23 28.25 11.203 1 98.38 218 ILE B C 1
ATOM 4029 O O . ILE B 1 218 ? 3.023 28.375 10.984 1 98.38 218 ILE B O 1
ATOM 4033 N N . LEU B 1 219 ? 4.68 27.312 11.977 1 98.38 219 LEU B N 1
ATOM 4034 C CA . LEU B 1 219 ? 3.787 26.375 12.641 1 98.38 219 LEU B CA 1
ATOM 4035 C C . LEU B 1 219 ? 2.873 27.078 13.625 1 98.38 219 LEU B C 1
ATOM 4037 O O . LEU B 1 219 ? 1.682 26.781 13.711 1 98.38 219 LEU B O 1
ATOM 4041 N N . ARG B 1 220 ? 3.412 28.047 14.406 1 98.38 220 ARG B N 1
ATOM 4042 C CA . ARG B 1 220 ? 2.588 28.844 15.32 1 98.38 220 ARG B CA 1
ATOM 4043 C C . ARG B 1 220 ? 1.554 29.656 14.547 1 98.38 220 ARG B C 1
ATOM 4045 O O . ARG B 1 220 ? 0.409 29.781 14.984 1 98.38 220 ARG B O 1
ATOM 4052 N N . TRP B 1 221 ? 1.999 30.219 13.383 1 98.69 221 TRP B N 1
ATOM 4053 C CA . TRP B 1 221 ? 1.087 30.938 12.5 1 98.69 221 TRP B CA 1
ATOM 4054 C C . TRP B 1 221 ? -0.115 30.078 12.133 1 98.69 221 TRP B C 1
ATOM 4056 O O . TRP B 1 221 ? -1.253 30.547 12.133 1 98.69 221 TRP B O 1
ATOM 4066 N N . GLN B 1 222 ? 0.06 28.844 11.883 1 98.38 222 GLN B N 1
ATOM 4067 C CA . GLN B 1 222 ? -1.026 27.922 11.586 1 98.38 222 GLN B CA 1
ATOM 4068 C C . GLN B 1 222 ? -1.946 27.75 12.789 1 98.38 222 GLN B C 1
ATOM 4070 O O . GLN B 1 222 ? -3.166 27.875 12.672 1 98.38 222 GLN B O 1
ATOM 4075 N N . VAL B 1 223 ? -1.37 27.5 13.891 1 98.25 223 VAL B N 1
ATOM 4076 C CA . VAL B 1 223 ? -2.137 27.234 15.102 1 98.25 223 VAL B CA 1
ATOM 4077 C C . VAL B 1 223 ? -2.975 28.469 15.461 1 98.25 223 VAL B C 1
ATOM 4079 O O . VAL B 1 223 ? -4.137 28.344 15.852 1 98.25 223 VAL B O 1
ATOM 4082 N N . GLU B 1 224 ? -2.371 29.688 15.281 1 98.19 224 GLU B N 1
ATOM 4083 C CA . GLU B 1 224 ? -3.082 30.922 15.586 1 98.19 224 GLU B CA 1
ATOM 4084 C C . GLU B 1 224 ? -4.281 31.109 14.656 1 98.19 224 GLU B C 1
ATOM 4086 O O . GLU B 1 224 ? -5.242 31.797 15.016 1 98.19 224 GLU B O 1
ATOM 4091 N N . ARG B 1 225 ? -4.211 30.469 13.555 1 98.31 225 ARG B N 1
ATOM 4092 C CA . ARG B 1 225 ? -5.285 30.578 12.57 1 98.31 225 ARG B CA 1
ATOM 4093 C C . ARG B 1 225 ? -6.293 29.438 12.75 1 98.31 225 ARG B C 1
ATOM 4095 O O . ARG B 1 225 ? -7.188 29.266 11.922 1 98.31 225 ARG B O 1
ATOM 4102 N N . GLY B 1 226 ? -6.105 28.625 13.781 1 98 226 GLY B N 1
ATOM 4103 C CA . GLY B 1 226 ? -7.02 27.531 14.078 1 98 226 GLY B CA 1
ATOM 4104 C C . GLY B 1 226 ? -6.773 26.312 13.227 1 98 226 GLY B C 1
ATOM 4105 O O . GLY B 1 226 ? -7.68 25.5 13.016 1 98 226 GLY B O 1
ATOM 4106 N N . ILE B 1 227 ? -5.59 26.156 12.664 1 98.81 227 ILE B N 1
ATOM 4107 C CA . ILE B 1 227 ? -5.207 25.078 11.766 1 98.81 227 ILE B CA 1
ATOM 4108 C C . ILE B 1 227 ? -4.293 24.094 12.492 1 98.81 227 ILE B C 1
ATOM 4110 O O . ILE B 1 227 ? -3.451 24.5 13.297 1 98.81 227 ILE B O 1
ATOM 4114 N N . ILE B 1 228 ? -4.441 22.797 12.359 1 98.88 228 ILE B N 1
ATOM 4115 C CA . ILE B 1 228 ? -3.514 21.797 12.859 1 98.88 228 ILE B CA 1
ATOM 4116 C C . ILE B 1 228 ? -2.439 21.516 11.812 1 98.88 228 ILE B C 1
ATOM 4118 O O . ILE B 1 228 ? -2.725 20.938 10.758 1 98.88 228 ILE B O 1
ATOM 4122 N N . PRO B 1 229 ? -1.206 21.906 12.055 1 98.62 229 PRO B N 1
ATOM 4123 C CA . PRO B 1 229 ? -0.146 21.547 11.117 1 98.62 229 PRO B CA 1
ATOM 4124 C C . PRO B 1 229 ? 0.309 20.094 11.273 1 98.62 229 PRO B C 1
ATOM 4126 O O . PRO B 1 229 ? 0.585 19.641 12.391 1 98.62 229 PRO B O 1
ATOM 4129 N N . ILE B 1 230 ? 0.337 19.312 10.203 1 98.44 230 ILE B N 1
ATOM 4130 C CA . ILE B 1 230 ? 0.972 18 10.109 1 98.44 230 ILE B CA 1
ATOM 4131 C C . ILE B 1 230 ? 2.385 18.156 9.555 1 98.44 230 ILE B C 1
ATOM 4133 O O . ILE B 1 230 ? 2.57 18.25 8.336 1 98.44 230 ILE B O 1
ATOM 4137 N N . VAL B 1 231 ? 3.381 18.203 10.422 1 97.25 231 VAL B N 1
ATOM 4138 C CA . VAL B 1 231 ? 4.742 18.547 10.023 1 97.25 231 VAL B CA 1
ATOM 4139 C C . VAL B 1 231 ? 5.621 17.297 10.062 1 97.25 231 VAL B C 1
ATOM 4141 O O . VAL B 1 231 ? 5.547 16.516 11.008 1 97.25 231 VAL B O 1
ATOM 4144 N N . LYS B 1 232 ? 6.312 17.094 9.008 1 95 232 LYS B N 1
ATOM 4145 C CA . LYS B 1 232 ? 7.27 15.992 8.945 1 95 232 LYS B CA 1
ATOM 4146 C C . LYS B 1 232 ? 8.641 16.438 9.453 1 95 232 LYS B C 1
ATOM 4148 O O . LYS B 1 232 ? 9.094 17.547 9.156 1 95 232 LYS B O 1
ATOM 4153 N N . ALA B 1 233 ? 9.234 15.695 10.281 1 88.94 233 ALA B N 1
ATOM 4154 C CA . ALA B 1 233 ? 10.617 15.875 10.719 1 88.94 233 ALA B CA 1
ATOM 4155 C C . ALA B 1 233 ? 11.297 14.531 10.977 1 88.94 233 ALA B C 1
ATOM 4157 O O . ALA B 1 233 ? 10.711 13.648 11.617 1 88.94 233 ALA B O 1
ATOM 4158 N N . THR B 1 234 ? 12.461 14.398 10.398 1 86.75 234 THR B N 1
ATOM 4159 C CA . THR B 1 234 ? 13.133 13.109 10.531 1 86.75 234 THR B CA 1
ATOM 4160 C C . THR B 1 234 ? 14.219 13.172 11.602 1 86.75 234 THR B C 1
ATOM 4162 O O . THR B 1 234 ? 14.656 12.141 12.109 1 86.75 234 THR B O 1
ATOM 4165 N N . SER B 1 235 ? 14.633 14.391 11.945 1 92.31 235 SER B N 1
ATOM 4166 C CA . SER B 1 235 ? 15.656 14.484 12.984 1 92.31 235 SER B CA 1
ATOM 4167 C C . SER B 1 235 ? 15.031 14.812 14.344 1 92.31 235 SER B C 1
ATOM 4169 O O . SER B 1 235 ? 14.07 15.578 14.422 1 92.31 235 SER B O 1
ATOM 4171 N N . PRO B 1 236 ? 15.633 14.227 15.344 1 93.94 236 PRO B N 1
ATO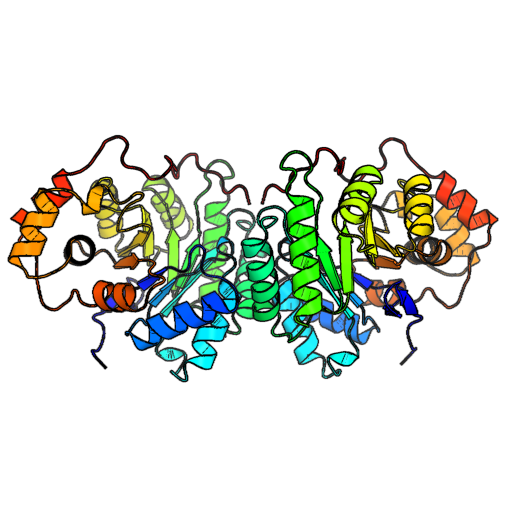M 4172 C CA . PRO B 1 236 ? 15.117 14.484 16.688 1 93.94 236 PRO B CA 1
ATOM 4173 C C . PRO B 1 236 ? 15.109 15.969 17.047 1 93.94 236 PRO B C 1
ATOM 4175 O O . PRO B 1 236 ? 14.172 16.453 17.703 1 93.94 236 PRO B O 1
ATOM 4178 N N . GLU B 1 237 ? 16.125 16.672 16.641 1 95.06 237 GLU B N 1
ATOM 4179 C CA . GLU B 1 237 ? 16.234 18.109 16.938 1 95.06 237 GLU B CA 1
ATOM 4180 C C . GLU B 1 237 ? 15.078 18.875 16.312 1 95.06 237 GLU B C 1
ATOM 4182 O O . GLU B 1 237 ? 14.422 19.672 16.984 1 95.06 237 GLU B O 1
ATOM 4187 N N . HIS B 1 238 ? 14.797 18.578 15.078 1 95 238 HIS B N 1
ATOM 4188 C CA . HIS B 1 238 ? 13.703 19.25 14.398 1 95 238 HIS B CA 1
ATOM 4189 C C . HIS B 1 238 ? 12.352 18.844 14.969 1 95 238 HIS B C 1
ATOM 4191 O O . HIS B 1 238 ? 11.438 19.656 15.055 1 95 238 HIS B O 1
ATOM 4197 N N . GLN B 1 239 ? 12.211 17.594 15.32 1 96.06 239 GLN B N 1
ATOM 4198 C CA . GLN B 1 239 ? 10.969 17.125 15.93 1 96.06 239 GLN B CA 1
ATOM 4199 C C . GLN B 1 239 ? 10.672 17.859 17.234 1 96.06 239 GLN B C 1
ATOM 4201 O O . GLN B 1 239 ? 9.562 18.344 17.438 1 96.06 239 GLN B O 1
ATOM 4206 N N . ARG B 1 240 ? 11.68 18.047 18.062 1 95.88 240 ARG B N 1
ATOM 4207 C CA . ARG B 1 240 ? 11.531 18.75 19.344 1 95.88 240 ARG B CA 1
ATOM 4208 C C . ARG B 1 240 ? 11.211 20.219 19.125 1 95.88 240 ARG B C 1
ATOM 4210 O O . ARG B 1 240 ? 10.328 20.766 19.781 1 95.88 240 ARG B O 1
ATOM 4217 N N . ARG B 1 241 ? 11.898 20.812 18.219 1 95.81 241 ARG B N 1
ATOM 4218 C CA . ARG B 1 241 ? 11.68 22.219 17.953 1 95.81 241 ARG B CA 1
ATOM 4219 C C . ARG B 1 241 ? 10.289 22.469 17.391 1 95.81 241 ARG B C 1
ATOM 4221 O O . ARG B 1 241 ? 9.609 23.406 17.797 1 95.81 241 ARG B O 1
ATOM 4228 N N . ASN B 1 242 ? 9.844 21.594 16.5 1 96.5 242 ASN B N 1
ATOM 4229 C CA . ASN B 1 242 ? 8.57 21.766 15.805 1 96.5 242 ASN B CA 1
ATOM 4230 C C . ASN B 1 242 ? 7.398 21.719 16.781 1 96.5 242 ASN B C 1
ATOM 4232 O O . ASN B 1 242 ? 6.402 22.422 16.578 1 96.5 242 ASN B O 1
ATOM 4236 N N . ILE B 1 243 ? 7.523 20.953 17.766 1 96.31 243 ILE B N 1
ATOM 4237 C CA . ILE B 1 243 ? 6.375 20.781 18.641 1 96.31 243 ILE B CA 1
ATOM 4238 C C . ILE B 1 243 ? 6.438 21.797 19.781 1 96.31 243 ILE B C 1
ATOM 4240 O O . ILE B 1 243 ? 5.461 22 20.516 1 96.31 243 ILE B O 1
ATOM 4244 N N . ASP B 1 244 ? 7.605 22.516 19.938 1 96.06 244 ASP B N 1
ATOM 4245 C CA . ASP B 1 244 ? 7.793 23.547 20.953 1 96.06 244 ASP B CA 1
ATOM 4246 C C . ASP B 1 244 ? 7.305 24.906 20.469 1 96.06 244 ASP B C 1
ATOM 4248 O O . ASP B 1 244 ? 8.102 25.828 20.297 1 96.06 244 ASP B O 1
ATOM 4252 N N . ILE B 1 245 ? 5.965 25.062 20.328 1 97.06 245 ILE B N 1
ATOM 4253 C CA . ILE B 1 245 ? 5.461 26.281 19.688 1 97.06 245 ILE B CA 1
ATOM 4254 C C . ILE B 1 245 ? 4.297 26.844 20.5 1 97.06 245 ILE B C 1
ATOM 4256 O O . ILE B 1 245 ? 3.551 27.688 20.031 1 97.06 245 ILE B O 1
ATOM 4260 N N . PHE B 1 246 ? 4.125 26.453 21.766 1 96.5 246 PHE B N 1
ATOM 4261 C CA . PHE B 1 246 ? 2.926 26.828 22.5 1 96.5 246 PHE B CA 1
ATOM 4262 C C . PHE B 1 246 ? 3.268 27.781 23.641 1 96.5 246 PHE B C 1
ATOM 4264 O O . PHE B 1 246 ? 2.418 28.078 24.484 1 96.5 246 PHE B O 1
ATOM 4271 N N . ASP B 1 247 ? 4.562 28.25 23.656 1 96.06 247 ASP B N 1
ATOM 4272 C CA . ASP B 1 247 ? 4.984 29.125 24.75 1 96.06 247 ASP B CA 1
ATOM 4273 C C . ASP B 1 247 ? 5.082 30.578 24.281 1 96.06 247 ASP B C 1
ATOM 4275 O O . ASP B 1 247 ? 5.672 31.406 24.969 1 96.06 247 ASP B O 1
ATOM 4279 N N . PHE B 1 248 ? 4.68 30.875 23.078 1 97.12 248 PHE B N 1
ATOM 4280 C CA . PHE B 1 248 ? 4.586 32.219 22.562 1 97.12 248 PHE B CA 1
ATOM 4281 C C . PHE B 1 248 ? 3.354 32.375 21.688 1 97.12 248 PHE B C 1
ATOM 4283 O O . PHE B 1 248 ? 2.658 31.406 21.406 1 97.12 248 PHE B O 1
ATOM 4290 N N . SER B 1 249 ? 3.037 33.656 21.297 1 98 249 SER B N 1
ATOM 4291 C CA . SER B 1 249 ? 1.914 33.938 20.422 1 98 249 SER B CA 1
ATOM 4292 C C . SER B 1 249 ? 2.266 35.062 19.438 1 98 249 SER B C 1
ATOM 4294 O O . SER B 1 249 ? 3.008 35.969 19.781 1 98 249 SER B O 1
ATOM 4296 N N . LEU B 1 250 ? 1.711 34.906 18.297 1 98.69 250 LEU B N 1
ATOM 4297 C CA . LEU B 1 250 ? 1.902 35.938 17.281 1 98.69 250 LEU B CA 1
ATOM 4298 C C . LEU B 1 250 ? 0.827 37.031 17.391 1 98.69 250 LEU B C 1
ATOM 4300 O O . LEU B 1 250 ? -0.324 36.719 17.703 1 98.69 250 LEU B O 1
ATOM 4304 N N . SER B 1 251 ? 1.228 38.25 17.062 1 98.44 251 SER B N 1
ATOM 4305 C CA . SER B 1 251 ? 0.241 39.344 16.984 1 98.44 251 SER B CA 1
ATOM 4306 C C . SER B 1 251 ? -0.61 39.219 15.727 1 98.44 251 SER B C 1
ATOM 4308 O O . SER B 1 251 ? -0.217 38.562 14.766 1 98.44 251 SER B O 1
ATOM 4310 N N . SER B 1 252 ? -1.721 39.875 15.797 1 98.38 252 SER B N 1
ATOM 4311 C CA . SER B 1 252 ? -2.586 39.906 14.625 1 98.38 252 SER B CA 1
ATOM 4312 C C . SER B 1 252 ? -1.863 40.469 13.414 1 98.38 252 SER B C 1
ATOM 4314 O O . SER B 1 252 ? -2.062 40.031 12.289 1 98.38 252 SER B O 1
ATOM 4316 N N . GLU B 1 253 ? -1.072 41.438 13.711 1 98.56 253 GLU B N 1
ATOM 4317 C CA . GLU B 1 253 ? -0.305 42.062 12.641 1 98.56 253 GLU B CA 1
ATOM 4318 C C . GLU B 1 253 ? 0.681 41.062 12.016 1 98.56 253 GLU B C 1
ATOM 4320 O O . GLU B 1 253 ? 0.812 41 10.797 1 98.56 253 GLU B O 1
ATOM 4325 N N . GLU B 1 254 ? 1.357 40.312 12.867 1 98.75 254 GLU B N 1
ATOM 4326 C CA . GLU B 1 254 ? 2.322 39.312 12.383 1 98.75 254 GLU B CA 1
ATOM 4327 C C . GLU B 1 254 ? 1.635 38.219 11.586 1 98.75 254 GLU B C 1
ATOM 4329 O O . GLU B 1 254 ? 2.129 37.812 10.531 1 98.75 254 GLU B O 1
ATOM 4334 N N . ILE B 1 255 ? 0.48 37.781 12.07 1 98.75 255 ILE B N 1
ATOM 4335 C CA . ILE B 1 255 ? -0.306 36.781 11.367 1 98.75 255 ILE B CA 1
ATOM 4336 C C . ILE B 1 255 ? -0.689 37.312 9.984 1 98.75 255 ILE B C 1
ATOM 4338 O O . ILE B 1 255 ? -0.523 36.594 8.984 1 98.75 255 ILE B O 1
ATOM 4342 N N . ASN B 1 256 ? -1.121 38.531 9.914 1 98.56 256 ASN B N 1
ATOM 4343 C CA . ASN B 1 256 ? -1.537 39.156 8.656 1 98.56 256 ASN B CA 1
ATOM 4344 C C . ASN B 1 256 ? -0.362 39.312 7.691 1 98.56 256 ASN B C 1
ATOM 4346 O O . ASN B 1 256 ? -0.506 39.094 6.488 1 98.56 256 ASN B O 1
ATOM 4350 N N . LYS B 1 257 ? 0.768 39.688 8.242 1 98.62 257 LYS B N 1
ATOM 4351 C CA . LYS B 1 257 ? 1.954 39.875 7.41 1 98.62 257 LYS B CA 1
ATOM 4352 C C . LYS B 1 257 ? 2.412 38.562 6.797 1 98.62 257 LYS B C 1
ATOM 4354 O O . LYS B 1 257 ? 2.768 38.5 5.617 1 98.62 257 LYS B O 1
ATOM 4359 N N . ILE B 1 258 ? 2.398 37.469 7.59 1 98.5 258 ILE B N 1
ATOM 4360 C CA . ILE B 1 258 ? 2.781 36.188 7.066 1 98.5 258 ILE B CA 1
ATOM 4361 C C . ILE B 1 258 ? 1.77 35.719 6.016 1 98.5 258 ILE B C 1
ATOM 4363 O O . ILE B 1 258 ? 2.148 35.219 4.957 1 98.5 258 ILE B O 1
ATOM 4367 N N . THR B 1 259 ? 0.46 35.906 6.266 1 98.44 259 THR B N 1
ATOM 4368 C CA . THR B 1 259 ? -0.601 35.531 5.344 1 98.44 259 THR B CA 1
ATOM 4369 C C . THR B 1 259 ? -0.461 36.281 4.016 1 98.44 259 THR B C 1
ATOM 4371 O O . THR B 1 259 ? -0.751 35.719 2.955 1 98.44 259 THR B O 1
ATOM 4374 N N . ALA B 1 260 ? 0.056 37.5 4.086 1 98 260 ALA B N 1
ATOM 4375 C CA . ALA B 1 260 ? 0.176 38.375 2.914 1 98 260 ALA B CA 1
ATOM 4376 C C . ALA B 1 260 ? 1.337 37.938 2.025 1 98 260 ALA B C 1
ATOM 4378 O O . ALA B 1 260 ? 1.509 38.438 0.918 1 98 260 ALA B O 1
ATOM 4379 N N . LEU B 1 261 ? 2.113 36.906 2.459 1 96.81 261 LEU B N 1
ATOM 4380 C CA . LEU B 1 261 ? 3.207 36.375 1.651 1 96.81 261 LEU B CA 1
ATOM 4381 C C . LEU B 1 261 ? 2.676 35.5 0.524 1 96.81 261 LEU B C 1
ATOM 4383 O O . LEU B 1 261 ? 3.451 34.938 -0.266 1 96.81 261 LEU B O 1
ATOM 4387 N N . LYS B 1 262 ? 1.389 35.344 0.415 1 96.44 262 LYS B N 1
ATOM 4388 C CA . LYS B 1 262 ? 0.719 34.5 -0.573 1 96.44 262 LYS B CA 1
ATOM 4389 C C . LYS B 1 262 ? 1.307 34.719 -1.965 1 96.44 262 LYS B C 1
ATOM 4391 O O . LYS B 1 262 ? 1.582 35.844 -2.361 1 96.44 262 LYS B O 1
ATOM 4396 N N . GLN B 1 263 ? 1.507 33.594 -2.611 1 94.25 263 GLN B N 1
ATOM 4397 C CA . GLN B 1 263 ? 1.969 33.625 -3.996 1 94.25 263 GLN B CA 1
ATOM 4398 C C . GLN B 1 263 ? 0.96 32.969 -4.926 1 94.25 263 GLN B C 1
ATOM 4400 O O . GLN B 1 263 ? 0.342 31.953 -4.562 1 94.25 263 GLN B O 1
ATOM 4405 N N . GLU B 1 264 ? 0.8 33.438 -6.168 1 90.94 264 GLU B N 1
ATOM 4406 C CA . GLU B 1 264 ? -0.123 32.906 -7.152 1 90.94 264 GLU B CA 1
ATOM 4407 C C . GLU B 1 264 ? 0.253 31.453 -7.512 1 90.94 264 GLU B C 1
ATOM 4409 O O . GLU B 1 264 ? -0.622 30.609 -7.715 1 90.94 264 GLU B O 1
ATOM 4414 N N . ASN B 1 265 ? 1.498 31.219 -7.617 1 90.56 265 ASN B N 1
ATOM 4415 C CA . ASN B 1 265 ? 1.995 29.891 -7.953 1 90.56 265 ASN B CA 1
ATOM 4416 C C . ASN B 1 265 ? 2.543 29.172 -6.727 1 90.56 265 ASN B C 1
ATOM 4418 O O . ASN B 1 265 ? 3.514 28.422 -6.824 1 90.56 265 ASN B O 1
ATOM 4422 N N . GLY B 1 266 ? 1.977 29.406 -5.641 1 91.56 266 GLY B N 1
ATOM 4423 C CA . GLY B 1 266 ? 2.518 28.891 -4.387 1 91.56 266 GLY B CA 1
ATOM 4424 C C . GLY B 1 266 ? 2.213 27.438 -4.152 1 91.56 266 GLY B C 1
ATOM 4425 O O . GLY B 1 266 ? 2.826 26.797 -3.295 1 91.56 266 GLY B O 1
ATOM 4426 N N . ARG B 1 267 ? 1.311 26.844 -4.867 1 90.94 267 ARG B N 1
ATOM 4427 C CA . ARG B 1 267 ? 0.909 25.453 -4.672 1 90.94 267 ARG B CA 1
ATOM 4428 C C . ARG B 1 267 ? 2.066 24.5 -4.961 1 90.94 267 ARG B C 1
ATOM 4430 O O . ARG B 1 267 ? 2.738 24.625 -5.988 1 90.94 267 ARG B O 1
ATOM 4437 N N . VAL B 1 268 ? 2.275 23.594 -4.02 1 85.56 268 VAL B N 1
ATOM 4438 C CA . VAL B 1 268 ? 3.312 22.578 -4.191 1 85.56 268 VAL B CA 1
ATOM 4439 C C . VAL B 1 268 ? 2.967 21.688 -5.375 1 85.56 268 VAL B C 1
ATOM 4441 O O . VAL B 1 268 ? 1.909 21.047 -5.391 1 85.56 268 VAL B O 1
ATOM 4444 N N . ASP B 1 269 ? 3.721 21.609 -6.414 1 86.69 269 ASP B N 1
ATOM 4445 C CA . ASP B 1 269 ? 3.635 20.766 -7.598 1 86.69 269 ASP B CA 1
ATOM 4446 C C . ASP B 1 269 ? 2.322 21 -8.344 1 86.69 269 ASP B C 1
ATOM 4448 O O . ASP B 1 269 ? 1.844 20.109 -9.055 1 86.69 269 ASP B O 1
ATOM 4452 N N . ASN B 1 270 ? 1.683 22.062 -8.062 1 90.12 270 ASN B N 1
ATOM 4453 C CA . ASN B 1 270 ? 0.446 22.469 -8.711 1 90.12 270 ASN B CA 1
ATOM 4454 C C . ASN B 1 270 ? -0.611 21.375 -8.664 1 90.12 270 ASN B C 1
ATOM 4456 O O . ASN B 1 270 ? -1.335 21.156 -9.641 1 90.12 270 ASN B O 1
ATOM 4460 N N . GLN B 1 271 ? -0.707 20.703 -7.562 1 92.31 271 GLN B N 1
ATOM 4461 C CA . GLN B 1 271 ? -1.711 19.656 -7.414 1 92.31 271 GLN B CA 1
ATOM 4462 C C . GLN B 1 271 ? -3.084 20.25 -7.105 1 92.31 271 GLN B C 1
ATOM 4464 O O . GLN B 1 271 ? -3.453 20.391 -5.941 1 92.31 271 GLN B O 1
ATOM 4469 N N . ASP B 1 272 ? -3.783 20.484 -8.188 1 94.62 272 ASP B N 1
ATOM 4470 C CA . ASP B 1 272 ? -5.125 21.062 -8.102 1 94.62 272 ASP B CA 1
ATOM 4471 C C . ASP B 1 272 ? -6.156 19.984 -7.77 1 94.62 272 ASP B C 1
ATOM 4473 O O . ASP B 1 272 ? -6.379 19.062 -8.562 1 94.62 272 ASP B O 1
ATOM 4477 N N . PRO B 1 273 ? -6.824 20.109 -6.605 1 96.19 273 PRO B N 1
ATOM 4478 C CA . PRO B 1 273 ? -7.777 19.078 -6.191 1 96.19 273 PRO B CA 1
ATOM 4479 C C . PRO B 1 273 ? -8.859 18.828 -7.234 1 96.19 273 PRO B C 1
ATOM 4481 O O . PRO B 1 273 ? -9.484 17.766 -7.23 1 96.19 273 PRO B O 1
ATOM 4484 N N . ASN B 1 274 ? -9.133 19.75 -8.133 1 95.44 274 ASN B N 1
ATOM 4485 C CA . ASN B 1 274 ? -10.164 19.609 -9.148 1 95.44 274 ASN B CA 1
ATOM 4486 C C . ASN B 1 274 ? -9.648 18.812 -10.352 1 95.44 274 ASN B C 1
ATOM 4488 O O . ASN B 1 274 ? -10.438 18.359 -11.188 1 95.44 274 ASN B O 1
ATOM 4492 N N . GLU B 1 275 ? -8.305 18.609 -10.43 1 93.69 275 GLU B N 1
ATOM 4493 C CA . GLU B 1 275 ? -7.746 18 -11.625 1 93.69 275 GLU B CA 1
ATOM 4494 C C . GLU B 1 275 ? -6.832 16.828 -11.273 1 93.69 275 GLU B C 1
ATOM 4496 O O . GLU B 1 275 ? -6.629 15.93 -12.086 1 93.69 275 GLU B O 1
ATOM 4501 N N . TYR B 1 276 ? -6.273 16.906 -10.094 1 92.69 276 TYR B N 1
ATOM 4502 C CA . TYR B 1 276 ? -5.238 15.969 -9.695 1 92.69 276 TYR B CA 1
ATOM 4503 C C . TYR B 1 276 ? -5.777 14.539 -9.664 1 92.69 276 TYR B C 1
ATOM 4505 O O . TYR B 1 276 ? -6.898 14.305 -9.203 1 92.69 276 TYR B O 1
ATOM 4513 N N . GLU B 1 277 ? -4.977 13.562 -10.211 1 88.88 277 GLU B N 1
ATOM 4514 C CA . GLU B 1 277 ? -5.246 12.125 -10.141 1 88.88 277 GLU B CA 1
ATOM 4515 C C . GLU B 1 277 ? -4.137 11.391 -9.391 1 88.88 277 GLU B C 1
ATOM 4517 O O . GLU B 1 277 ? -2.957 11.711 -9.555 1 88.88 277 GLU B O 1
ATOM 4522 N N . GLU B 1 278 ? -4.625 10.578 -8.453 1 84.12 278 GLU B N 1
ATOM 4523 C CA . GLU B 1 278 ? -3.646 9.75 -7.75 1 84.12 278 GLU B CA 1
ATOM 4524 C C . GLU B 1 278 ? -3.102 8.656 -8.656 1 84.12 278 GLU B C 1
ATOM 4526 O O . GLU B 1 278 ? -3.871 7.949 -9.312 1 84.12 278 GLU B O 1
ATOM 4531 N N . PHE B 1 279 ? -1.993 8.805 -9.234 1 63 279 PHE B N 1
ATOM 4532 C CA . PHE B 1 279 ? -1.454 7.762 -10.102 1 63 279 PHE B CA 1
ATOM 4533 C C . PHE B 1 279 ? -0.845 6.633 -9.281 1 63 279 PHE B C 1
ATOM 4535 O O . PHE B 1 279 ? 0.242 6.785 -8.719 1 63 279 PHE B O 1
ATOM 4542 N N . VAL B 1 280 ? -1.671 6.113 -8.523 1 51.06 280 VAL B N 1
ATOM 4543 C CA . VAL B 1 280 ? -1.039 5.016 -7.797 1 51.06 280 VAL B CA 1
ATOM 4544 C C . VAL B 1 280 ? -1.095 3.74 -8.633 1 51.06 280 VAL B C 1
ATOM 4546 O O . VAL B 1 280 ? -2.027 3.543 -9.414 1 51.06 280 VAL B O 1
#

Secondary structure (DSSP, 8-state):
-----EEEPTTS-EEESSEEE-TT--HHHHHHHHHHHHHTT--EEE--GGGT-HHHHHHHHHHH-S-GGG-EEEEEE-GGG-SHHHHHHHHHHHHHHHT-S-EEEEEES---TTT--HHHHHHHHHHHHHTTSEEEEEEES--HHHHHHHHHHH-PPPSEEEEE-BTTB--HHHHHHHHHHTPEEEEESTT-STTGGGG-HHHHHHHHHHT--HHHHHHHHHHHTTEEEEE---SHHHHHHHH--SS----HHHHHHHHTT--TT-SGGG--TTT-----/-----EEEPTTS-EEESSEEE-TT--HHHHHHHHHHHHHTT--EEE--GGGT-HHHHHHHHHHH-S-GGG-EEEEEE-GGG-SHHHHHHHHHHHHHHHT-S-EEEEEES---TTT--HHHHHHHHHHHHHTTSEEEEEEES--HHHHHHHHHHH-PPPSEEEEE-BTTB--HHHHHHHHHHTPEEEEESTT-STTGGGG-HHHHHHHHHHT--HHHHHHHHHHHTTEEEEE---SHHHHHHHH--SS----HHHHHHHHTT--TT-SGGG--TTT-----

Radius of gyration: 26.0 Å; Cα contacts (8 Å, |Δi|>4): 1150; chains: 2; bounding box: 52×81×60 Å

Solvent-accessible surface area (backbone atoms only — not comparable to full-atom values): 28800 Å² total; per-residue (Å²): 124,86,78,74,59,63,45,72,39,71,82,66,52,74,40,57,48,48,30,37,36,32,78,83,33,32,9,69,67,21,20,53,38,49,38,47,34,43,73,58,62,50,38,23,42,37,50,24,64,84,38,57,16,41,14,18,54,26,50,22,48,65,70,63,71,57,62,73,85,68,48,41,39,31,36,30,43,53,65,94,31,22,51,41,70,50,30,45,29,48,56,40,16,50,30,42,18,25,69,46,83,53,33,47,28,41,23,39,49,51,45,33,57,88,76,61,38,44,56,43,26,48,54,24,46,55,51,36,36,76,71,56,45,22,72,39,46,29,35,16,42,64,49,71,71,56,50,52,50,41,29,72,74,65,70,55,71,47,31,32,38,37,29,77,29,19,50,34,33,54,51,64,69,59,51,51,52,31,52,74,68,47,23,42,41,30,18,42,57,32,66,52,78,85,50,56,67,54,64,33,66,70,46,43,52,53,11,60,74,73,73,49,52,37,66,30,48,48,53,36,48,33,44,76,69,63,24,25,36,30,45,68,55,78,45,66,68,53,37,42,48,59,70,65,40,82,88,65,82,79,50,72,66,55,48,49,55,46,48,66,52,48,41,95,80,39,56,75,89,66,67,42,50,80,71,43,70,84,63,65,124,87,78,73,60,64,46,74,38,72,81,66,52,74,41,56,48,47,30,38,36,31,76,85,33,32,8,68,67,21,19,53,38,50,39,47,36,42,72,59,64,51,40,24,43,37,49,23,64,86,38,58,17,41,14,19,53,27,51,23,50,65,70,62,73,57,63,72,85,69,49,41,40,32,38,29,43,54,64,94,31,22,50,42,70,50,28,44,28,47,54,41,16,50,30,41,18,25,70,45,85,54,34,47,30,41,24,41,49,50,45,33,56,87,76,62,37,43,57,44,26,48,54,24,48,53,50,36,36,76,70,55,46,23,70,38,47,30,35,16,42,65,49,71,70,55,49,52,49,40,29,71,76,67,70,54,72,45,31,32,40,37,30,76,29,20,52,34,32,54,51,63,68,58,51,52,52,31,51,73,68,47,23,43,41,31,18,40,56,32,67,51,78,86,51,57,68,54,64,33,65,70,47,44,53,52,11,60,74,72,74,49,51,35,66,31,49,49,53,34,49,34,44,77,69,63,26,26,36,31,46,69,56,77,45,66,67,53,36,41,48,60,70,64,41,82,89,64,84,78,50,72,65,56,47,51,54,46,47,66,53,47,42,96,79,39,56,74,88,66,66,43,49,79,71,42,70,82,63,64